Protein AF-A0A356KD72-F1 (afdb_monomer_lite)

Radius of gyration: 22.66 Å; chains: 1; bounding box: 52×56×63 Å

Structure (mmCIF, N/CA/C/O backbone):
data_AF-A0A356KD72-F1
#
_entry.id   AF-A0A356KD72-F1
#
loop_
_atom_site.group_PDB
_atom_site.id
_atom_site.type_symbol
_atom_site.label_atom_id
_atom_site.label_alt_id
_atom_site.label_comp_id
_atom_site.label_asym_id
_atom_site.label_entity_id
_atom_site.label_seq_id
_atom_site.pdbx_PDB_ins_code
_atom_site.Cartn_x
_atom_site.Cartn_y
_atom_site.Cartn_z
_atom_site.occupancy
_atom_site.B_iso_or_equiv
_atom_site.auth_seq_id
_atom_site.auth_comp_id
_atom_site.auth_asym_id
_atom_site.auth_atom_id
_atom_site.pdbx_PDB_model_num
ATOM 1 N N . MET A 1 1 ? 7.702 15.918 -20.282 1.00 48.22 1 MET A N 1
ATOM 2 C CA . MET A 1 1 ? 8.529 15.434 -19.159 1.00 48.22 1 MET A CA 1
ATOM 3 C C . MET A 1 1 ? 8.675 16.481 -18.056 1.00 48.22 1 MET A C 1
ATOM 5 O O . MET A 1 1 ? 8.283 16.181 -16.945 1.00 48.22 1 MET A O 1
ATOM 9 N N . LEU A 1 2 ? 9.134 17.708 -18.341 1.00 45.91 2 LEU A N 1
ATOM 10 C CA . LEU A 1 2 ? 9.305 18.766 -17.324 1.00 45.91 2 LEU A CA 1
ATOM 11 C C . LEU A 1 2 ? 7.989 19.362 -16.778 1.00 45.91 2 LEU A C 1
ATOM 13 O O . LEU A 1 2 ? 7.909 19.685 -15.603 1.00 45.91 2 LEU A O 1
ATOM 17 N N . ARG A 1 3 ? 6.916 19.413 -17.586 1.00 49.72 3 ARG A N 1
ATOM 18 C CA . ARG A 1 3 ? 5.561 19.806 -17.125 1.00 49.72 3 ARG A CA 1
ATOM 19 C C . ARG A 1 3 ? 4.938 18.836 -16.111 1.00 49.72 3 ARG A C 1
ATOM 21 O O . ARG A 1 3 ? 3.896 19.133 -15.546 1.00 49.72 3 ARG A O 1
ATOM 28 N N . ALA A 1 4 ? 5.540 17.662 -15.913 1.00 49.19 4 ALA A N 1
ATOM 29 C CA . ALA A 1 4 ? 5.104 16.719 -14.890 1.00 49.19 4 ALA A CA 1
ATOM 30 C C . ALA A 1 4 ? 5.428 17.190 -13.464 1.00 49.19 4 ALA A C 1
ATOM 32 O O . ALA A 1 4 ? 4.936 16.578 -12.528 1.00 49.19 4 ALA A O 1
ATOM 33 N N . PHE A 1 5 ? 6.243 18.240 -13.318 1.00 51.50 5 PHE A N 1
ATOM 34 C CA . PHE A 1 5 ? 6.885 18.642 -12.067 1.00 51.50 5 PHE A CA 1
ATOM 35 C C . PHE A 1 5 ? 6.501 20.047 -11.586 1.00 51.50 5 PHE A C 1
ATOM 37 O O . PHE A 1 5 ? 7.306 20.738 -10.973 1.00 51.50 5 PHE A O 1
ATOM 44 N N . GLY A 1 6 ? 5.284 20.490 -11.888 1.00 41.97 6 GLY A N 1
ATOM 45 C CA . GLY A 1 6 ? 4.777 21.792 -11.462 1.00 41.97 6 GLY A CA 1
ATOM 46 C C . GLY A 1 6 ? 4.132 22.553 -12.613 1.00 41.97 6 GLY A C 1
ATOM 47 O O . GLY A 1 6 ? 4.590 22.497 -13.757 1.00 41.97 6 GLY A O 1
ATOM 48 N N . ALA A 1 7 ? 3.035 23.245 -12.307 1.00 49.78 7 ALA A N 1
ATOM 49 C CA . ALA A 1 7 ? 2.374 24.164 -13.229 1.00 49.78 7 ALA A CA 1
ATOM 50 C C . ALA A 1 7 ? 3.383 25.149 -13.846 1.00 49.78 7 ALA A C 1
ATOM 52 O O . ALA A 1 7 ? 4.284 25.579 -13.138 1.00 49.78 7 ALA A O 1
ATOM 53 N N . GLU A 1 8 ? 3.217 25.472 -15.137 1.00 46.00 8 GLU A N 1
ATOM 54 C CA . GLU A 1 8 ? 3.875 26.487 -16.005 1.00 46.00 8 GLU A CA 1
ATOM 55 C C . GLU A 1 8 ? 5.382 26.841 -15.853 1.00 46.00 8 GLU A C 1
ATOM 57 O O . GLU A 1 8 ? 5.924 27.512 -16.724 1.00 46.00 8 GLU A O 1
ATOM 62 N N . ARG A 1 9 ? 6.119 26.347 -14.852 1.00 52.34 9 ARG A N 1
ATOM 63 C CA . ARG A 1 9 ? 7.513 26.694 -14.509 1.00 52.34 9 ARG A CA 1
ATOM 64 C C . ARG A 1 9 ? 8.518 25.615 -14.924 1.00 52.34 9 ARG A C 1
ATOM 66 O O . ARG A 1 9 ? 9.523 25.383 -14.251 1.00 52.34 9 ARG A O 1
ATOM 73 N N . ALA A 1 10 ? 8.237 24.917 -16.020 1.00 50.78 10 ALA A N 1
ATOM 74 C CA . ALA A 1 10 ? 9.199 23.995 -16.612 1.00 50.78 10 ALA A CA 1
ATOM 75 C C . ALA A 1 10 ? 10.368 24.797 -17.223 1.00 50.78 10 ALA A C 1
ATOM 77 O O . ALA A 1 10 ? 10.093 25.755 -17.948 1.00 50.78 10 ALA A O 1
ATOM 78 N N . PRO A 1 11 ? 11.639 24.418 -16.982 1.00 50.19 11 PRO A N 1
ATOM 79 C CA . PRO A 1 11 ? 12.781 25.109 -17.574 1.00 50.19 11 PRO A CA 1
ATOM 80 C C . PRO A 1 11 ? 12.666 25.116 -19.108 1.00 50.19 11 PRO A C 1
ATOM 82 O O . PRO A 1 11 ? 12.347 24.090 -19.720 1.00 50.19 11 PRO A O 1
ATOM 85 N N . GLY A 1 12 ? 12.856 26.290 -19.720 1.00 47.84 12 GLY A N 1
ATOM 86 C CA . GLY A 1 12 ? 12.739 26.488 -21.170 1.00 47.84 12 GLY A CA 1
ATOM 87 C C . GLY A 1 12 ? 13.944 25.944 -21.962 1.00 47.84 12 GLY A C 1
ATOM 88 O O . GLY A 1 12 ? 14.955 25.575 -21.374 1.00 47.84 12 GLY A O 1
ATOM 89 N N . PRO A 1 13 ? 13.903 25.913 -23.308 1.00 50.34 13 PRO A N 1
ATOM 90 C CA . PRO A 1 13 ? 14.987 25.354 -24.132 1.00 50.34 13 PRO A CA 1
ATOM 91 C C . PRO A 1 13 ? 16.358 26.019 -23.920 1.00 50.34 13 PRO A C 1
ATOM 93 O O . PRO A 1 13 ? 17.374 25.335 -23.929 1.00 50.34 13 PRO A O 1
ATOM 96 N N . ALA A 1 14 ? 16.390 27.331 -23.655 1.00 52.50 14 ALA A N 1
ATOM 97 C CA . ALA A 1 14 ? 17.622 28.085 -23.383 1.00 52.50 14 ALA A CA 1
ATOM 98 C C . ALA A 1 14 ? 18.324 27.677 -22.069 1.00 52.50 14 ALA A C 1
ATOM 100 O O . ALA A 1 14 ? 19.466 28.049 -21.818 1.00 52.50 14 ALA A O 1
ATOM 101 N N . GLU A 1 15 ? 17.646 26.909 -21.218 1.00 59.72 15 GLU A N 1
ATOM 102 C CA . GLU A 1 15 ? 18.148 26.455 -19.927 1.00 59.72 15 GLU A CA 1
ATOM 103 C C . GLU A 1 15 ? 18.818 25.069 -19.990 1.00 59.72 15 GLU A C 1
ATOM 105 O O . GLU A 1 15 ? 19.429 24.630 -19.012 1.00 59.72 15 GLU A O 1
ATOM 110 N N . LEU A 1 16 ? 18.741 24.369 -21.124 1.00 62.91 16 LEU A N 1
ATOM 111 C CA . LEU A 1 16 ? 19.276 23.010 -21.260 1.00 62.91 16 LEU A CA 1
ATOM 112 C C . LEU A 1 16 ? 20.816 22.967 -21.254 1.00 62.91 16 LEU A C 1
ATOM 114 O O . LEU A 1 16 ? 21.404 22.023 -20.718 1.00 62.91 16 LEU A O 1
ATOM 118 N N . ASP A 1 17 ? 21.464 24.021 -21.752 1.00 66.75 17 ASP A N 1
ATOM 119 C CA . ASP A 1 17 ? 22.927 24.102 -21.876 1.00 66.75 17 ASP A CA 1
ATOM 120 C C . ASP A 1 17 ? 23.607 24.821 -20.703 1.00 66.75 17 ASP A C 1
ATOM 122 O O . ASP A 1 17 ? 24.834 24.842 -20.608 1.00 66.75 17 ASP A O 1
ATOM 126 N N . ALA A 1 18 ? 22.839 25.394 -19.770 1.00 70.44 18 ALA A N 1
ATOM 127 C CA . ALA A 1 18 ? 23.441 26.084 -18.634 1.00 70.44 18 ALA A CA 1
ATOM 128 C C . ALA A 1 18 ? 24.104 25.094 -17.648 1.00 70.44 18 ALA A C 1
ATOM 130 O O . ALA A 1 18 ? 23.649 23.947 -17.515 1.00 70.44 18 ALA A O 1
ATOM 131 N N . PRO A 1 19 ? 25.144 25.532 -16.911 1.00 80.81 19 PRO A N 1
ATOM 132 C CA . PRO A 1 19 ? 25.777 24.718 -15.880 1.00 80.81 19 PRO A CA 1
ATOM 133 C C . PRO A 1 19 ? 24.762 24.245 -14.836 1.00 80.81 19 PRO A C 1
ATOM 135 O O . PRO A 1 19 ? 23.929 25.021 -14.364 1.00 80.81 19 PRO A O 1
ATOM 138 N N . LEU A 1 20 ? 24.838 22.967 -14.466 1.00 84.56 20 LEU A N 1
ATOM 139 C CA . LEU A 1 20 ? 24.006 22.410 -13.404 1.00 84.56 20 LEU A CA 1
ATOM 140 C C . LEU A 1 20 ? 24.595 22.755 -12.027 1.00 84.56 20 LEU A C 1
ATOM 142 O O . LEU A 1 20 ? 25.819 22.832 -11.892 1.00 84.56 20 LEU A O 1
ATOM 146 N N . PRO A 1 21 ? 23.759 22.938 -10.988 1.00 83.06 21 PRO A N 1
ATOM 147 C CA . PRO A 1 21 ? 24.223 23.206 -9.630 1.00 83.06 21 PRO A CA 1
ATOM 148 C C . PRO A 1 21 ? 24.956 21.984 -9.052 1.00 83.06 21 PRO A C 1
ATOM 150 O O . PRO A 1 21 ? 24.354 21.104 -8.440 1.00 83.06 21 PRO A O 1
ATOM 153 N N . SER A 1 22 ? 26.277 21.927 -9.231 1.00 81.81 22 SER A N 1
ATOM 154 C CA . SER A 1 22 ? 27.120 20.791 -8.822 1.00 81.81 22 SER A CA 1
ATOM 155 C C . SER A 1 22 ? 27.127 20.538 -7.309 1.00 81.81 22 SER A C 1
ATOM 157 O O . SER A 1 22 ? 27.318 19.402 -6.884 1.00 81.81 22 SER A O 1
ATOM 159 N N . ALA A 1 23 ? 26.857 21.567 -6.498 1.00 87.75 23 ALA A N 1
ATOM 160 C CA . ALA A 1 23 ? 26.749 21.469 -5.040 1.00 87.75 23 ALA A CA 1
ATOM 161 C C . ALA A 1 23 ? 25.414 20.875 -4.547 1.00 87.75 23 ALA A C 1
ATOM 163 O O . ALA A 1 23 ? 25.284 20.559 -3.362 1.00 87.75 23 ALA A O 1
ATOM 164 N N . LEU A 1 24 ? 24.425 20.707 -5.433 1.00 88.50 24 LEU A N 1
ATOM 165 C CA . LEU A 1 24 ? 23.069 20.304 -5.062 1.00 88.50 24 LEU A CA 1
ATOM 166 C C . LEU A 1 24 ? 22.997 18.970 -4.295 1.00 88.50 24 LEU A C 1
ATOM 168 O O . LEU A 1 24 ? 22.275 18.920 -3.302 1.00 88.50 24 LEU A O 1
ATOM 172 N N . PRO A 1 25 ? 23.739 17.901 -4.653 1.00 86.00 25 PRO A N 1
ATOM 173 C CA . PRO A 1 25 ? 23.680 16.651 -3.895 1.00 86.00 25 PRO A CA 1
ATOM 174 C C . PRO A 1 25 ? 24.077 16.802 -2.421 1.00 86.00 25 PRO A C 1
ATOM 176 O O . PRO A 1 25 ? 23.481 16.152 -1.566 1.00 86.00 25 PRO A O 1
ATOM 179 N N . SER A 1 26 ? 25.061 17.654 -2.120 1.00 86.25 26 SER A N 1
ATOM 180 C CA . SER A 1 26 ? 25.485 17.931 -0.741 1.00 86.25 26 SER A CA 1
ATOM 181 C C . SER A 1 26 ? 24.475 18.815 -0.008 1.00 86.25 26 SER A C 1
ATOM 183 O O . SER A 1 26 ? 24.226 18.610 1.177 1.00 86.25 26 SER A O 1
ATOM 185 N N . GLN A 1 27 ? 23.855 19.765 -0.716 1.00 91.94 27 GLN A N 1
ATOM 186 C CA . GLN A 1 27 ? 22.776 20.593 -0.168 1.00 91.94 27 GLN A CA 1
ATOM 187 C C . GLN A 1 27 ? 21.548 19.752 0.191 1.00 91.94 27 GLN A C 1
ATOM 189 O O . GLN A 1 27 ? 20.995 19.942 1.264 1.00 91.94 27 GLN A O 1
ATOM 194 N N . ILE A 1 28 ? 21.166 18.785 -0.654 1.00 90.75 28 ILE A N 1
ATOM 195 C CA . ILE A 1 28 ? 20.062 17.854 -0.372 1.00 90.75 28 ILE A CA 1
ATOM 196 C C . ILE A 1 28 ? 20.299 17.150 0.961 1.00 90.75 28 ILE A C 1
ATOM 198 O O . ILE A 1 28 ? 19.429 17.169 1.819 1.00 90.75 28 ILE A O 1
ATOM 202 N N . GLU A 1 29 ? 21.473 16.555 1.158 1.00 91.62 29 GLU A N 1
ATOM 203 C CA . GLU A 1 29 ? 21.773 15.821 2.390 1.00 91.62 29 GLU A CA 1
ATOM 204 C C . GLU A 1 29 ? 21.648 16.713 3.635 1.00 91.62 29 GLU A C 1
ATOM 206 O O . GLU A 1 29 ? 20.956 16.351 4.585 1.00 91.62 29 GLU A O 1
ATOM 211 N N . ALA A 1 30 ? 22.233 17.914 3.588 1.00 90.62 30 ALA A N 1
ATOM 212 C CA . ALA A 1 30 ? 22.183 18.876 4.686 1.00 90.62 30 ALA A CA 1
ATOM 213 C C . ALA A 1 30 ? 20.762 19.397 4.966 1.00 90.62 30 ALA A C 1
ATOM 215 O O . ALA A 1 30 ? 20.356 19.471 6.123 1.00 90.62 30 ALA A O 1
ATOM 216 N N . THR A 1 31 ? 19.995 19.733 3.925 1.00 90.69 31 THR A N 1
ATOM 217 C CA . THR A 1 31 ? 18.611 20.209 4.062 1.00 90.69 31 THR A CA 1
ATOM 218 C C . THR A 1 31 ? 17.705 19.112 4.614 1.00 90.69 31 THR A C 1
ATOM 220 O O . THR A 1 31 ? 16.919 19.368 5.521 1.00 90.69 31 THR A O 1
ATOM 223 N N . LEU A 1 32 ? 17.820 17.882 4.104 1.00 89.31 32 LEU A N 1
ATOM 224 C CA . LEU A 1 32 ? 16.959 16.780 4.534 1.00 89.31 32 LEU A CA 1
ATOM 225 C C . LEU A 1 32 ? 17.275 16.309 5.957 1.00 89.31 32 LEU A C 1
ATOM 227 O O . LEU A 1 32 ? 16.358 15.889 6.656 1.00 89.31 32 LEU A O 1
ATOM 231 N N . ALA A 1 33 ? 18.522 16.430 6.420 1.00 87.62 33 ALA A N 1
ATOM 232 C CA . ALA A 1 33 ? 18.897 16.096 7.797 1.00 87.62 33 ALA A CA 1
ATOM 233 C C . ALA A 1 33 ? 18.208 16.983 8.857 1.00 87.62 33 ALA A C 1
ATOM 235 O O . ALA A 1 33 ? 18.205 16.632 10.034 1.00 87.62 33 ALA A O 1
ATOM 236 N N . ALA A 1 34 ? 17.618 18.117 8.457 1.00 86.19 34 ALA A N 1
ATOM 237 C CA . ALA A 1 34 ? 16.793 18.951 9.331 1.00 86.19 34 ALA A CA 1
ATOM 238 C C . ALA A 1 34 ? 15.316 18.507 9.394 1.00 86.19 34 ALA A C 1
ATOM 240 O O . ALA A 1 34 ? 14.582 18.976 10.260 1.00 86.19 34 ALA A O 1
ATOM 241 N N . GLU A 1 35 ? 14.865 17.634 8.486 1.00 82.50 35 GLU A N 1
ATOM 242 C CA . GLU A 1 35 ? 13.456 17.221 8.362 1.00 82.50 35 GLU A CA 1
ATOM 243 C C . GLU A 1 35 ? 13.206 15.748 8.675 1.00 82.50 35 GLU A C 1
ATOM 245 O O . GLU A 1 35 ? 12.113 15.377 9.100 1.00 82.50 35 GLU A O 1
ATOM 250 N N . VAL A 1 36 ? 14.189 14.897 8.394 1.00 81.06 36 VAL A N 1
ATOM 251 C CA . VAL A 1 36 ? 14.113 13.450 8.577 1.00 81.06 36 VAL A CA 1
ATOM 252 C C . VAL A 1 36 ? 15.354 12.953 9.304 1.00 81.06 36 VAL A C 1
ATOM 254 O O . VAL A 1 36 ? 16.347 13.665 9.438 1.00 81.06 36 VAL A O 1
ATOM 257 N N . ASP A 1 37 ? 15.300 11.704 9.757 1.00 82.75 37 ASP A N 1
ATOM 258 C CA . ASP A 1 37 ? 16.444 11.046 10.379 1.00 82.75 37 ASP A CA 1
ATOM 259 C C . ASP A 1 37 ? 17.702 11.099 9.468 1.00 82.75 37 ASP A C 1
ATOM 261 O O . ASP A 1 37 ? 17.571 10.921 8.247 1.00 82.75 37 ASP A O 1
ATOM 265 N N . PRO A 1 38 ? 18.913 11.323 10.021 1.00 84.25 38 PRO A N 1
ATOM 266 C CA . PRO A 1 38 ? 20.142 11.458 9.238 1.00 84.25 38 PRO A CA 1
ATOM 267 C C . PRO A 1 38 ? 20.415 10.306 8.262 1.00 84.25 38 PRO A C 1
ATOM 269 O O . PRO A 1 38 ? 20.861 10.554 7.138 1.00 84.25 38 PRO A O 1
ATOM 272 N N . ASP A 1 39 ? 20.089 9.061 8.625 1.00 84.81 39 ASP A N 1
ATOM 273 C CA . ASP A 1 39 ? 20.292 7.912 7.738 1.00 84.81 39 ASP A CA 1
ATOM 274 C C . ASP A 1 39 ? 19.349 7.969 6.527 1.00 84.81 39 ASP A C 1
ATOM 276 O O . ASP A 1 39 ? 19.720 7.596 5.405 1.00 84.81 39 ASP A O 1
ATOM 280 N N . GLN A 1 40 ? 18.128 8.481 6.721 1.00 81.31 40 GLN A N 1
ATOM 281 C CA . GLN A 1 40 ? 17.178 8.710 5.631 1.00 81.31 40 GLN A CA 1
ATOM 282 C C . GLN A 1 40 ? 17.631 9.854 4.719 1.00 81.31 40 GLN A C 1
ATOM 284 O O . GLN A 1 40 ? 17.561 9.717 3.493 1.00 81.31 40 GLN A O 1
ATOM 289 N N . ALA A 1 41 ? 18.139 10.950 5.285 1.00 85.75 41 ALA A N 1
ATOM 290 C CA . ALA A 1 41 ? 18.693 12.060 4.511 1.00 85.75 41 ALA A CA 1
ATOM 291 C C . ALA A 1 41 ? 19.862 11.593 3.621 1.00 85.75 41 ALA A C 1
ATOM 293 O O . ALA A 1 41 ? 19.848 11.809 2.402 1.00 85.75 41 ALA A O 1
ATOM 294 N N . ALA A 1 42 ? 20.812 10.850 4.198 1.00 87.94 42 ALA A N 1
ATOM 295 C CA . ALA A 1 42 ? 21.943 10.269 3.476 1.00 87.94 42 ALA A CA 1
ATOM 296 C C . ALA A 1 42 ? 21.501 9.255 2.402 1.00 87.94 42 ALA A C 1
ATOM 298 O O . ALA A 1 42 ? 22.062 9.208 1.300 1.00 87.94 42 ALA A O 1
ATOM 299 N N . LEU A 1 43 ? 20.467 8.450 2.678 1.00 86.88 43 LEU A N 1
ATOM 300 C CA . LEU A 1 43 ? 19.858 7.547 1.698 1.00 86.88 43 LEU A CA 1
ATOM 301 C C . LEU A 1 43 ? 19.304 8.310 0.486 1.00 86.88 43 LEU A C 1
ATOM 303 O O . LEU A 1 43 ? 19.580 7.913 -0.650 1.00 86.88 43 LEU A O 1
ATOM 307 N N . PHE A 1 44 ? 18.537 9.382 0.696 1.00 87.19 44 PHE A N 1
ATOM 308 C CA . PHE A 1 44 ? 17.959 10.163 -0.402 1.00 87.19 44 PHE A CA 1
ATOM 309 C C . PHE A 1 44 ? 19.032 10.868 -1.234 1.00 87.19 44 PHE A C 1
ATOM 311 O O . PHE A 1 44 ? 18.996 10.786 -2.465 1.00 87.19 44 PHE A O 1
ATOM 318 N N . ALA A 1 45 ? 20.038 11.460 -0.588 1.00 88.31 45 ALA A N 1
ATOM 319 C CA . ALA A 1 45 ? 21.168 12.073 -1.279 1.00 88.31 45 ALA A CA 1
ATOM 320 C C . ALA A 1 45 ? 21.965 11.047 -2.109 1.00 88.31 45 ALA A C 1
ATOM 322 O O . ALA A 1 45 ? 22.312 11.301 -3.266 1.00 88.31 45 ALA A O 1
ATOM 323 N N . ARG A 1 46 ? 22.191 9.837 -1.574 1.00 90.69 46 ARG A N 1
ATOM 324 C CA . ARG A 1 46 ? 22.827 8.736 -2.317 1.00 90.69 46 ARG A CA 1
ATOM 325 C C . ARG A 1 46 ? 22.011 8.317 -3.539 1.00 90.69 46 ARG A C 1
ATOM 327 O O . ARG A 1 46 ? 22.593 8.105 -4.601 1.00 90.69 46 ARG A O 1
ATOM 334 N N . ARG A 1 47 ? 20.684 8.210 -3.417 1.00 89.38 47 ARG A N 1
ATOM 335 C CA . ARG A 1 47 ? 19.814 7.883 -4.559 1.00 89.38 47 ARG A CA 1
ATOM 336 C C . ARG A 1 47 ? 19.868 8.964 -5.633 1.00 89.38 47 ARG A C 1
ATOM 338 O O . ARG A 1 47 ? 20.006 8.622 -6.801 1.00 89.38 47 ARG A O 1
ATOM 345 N N . PHE A 1 48 ? 19.852 10.240 -5.248 1.00 93.25 48 PHE A N 1
ATOM 346 C CA . PHE A 1 48 ? 20.020 11.349 -6.189 1.00 93.25 48 PHE A CA 1
ATOM 347 C C . PHE A 1 48 ? 21.324 11.210 -6.989 1.00 93.25 48 PHE A C 1
ATOM 349 O O . PHE A 1 48 ? 21.300 11.219 -8.220 1.00 93.25 48 PHE A O 1
ATOM 356 N N . ARG A 1 49 ? 22.455 10.994 -6.298 1.00 92.50 49 ARG A N 1
ATOM 357 C CA . ARG A 1 49 ? 23.768 10.772 -6.934 1.00 92.50 49 ARG A CA 1
ATOM 358 C C . ARG A 1 49 ? 23.764 9.555 -7.864 1.00 92.50 49 ARG A C 1
ATOM 360 O O . ARG A 1 49 ? 24.313 9.623 -8.957 1.00 92.50 49 ARG A O 1
ATOM 367 N N . SER A 1 50 ? 23.113 8.466 -7.458 1.00 91.38 50 SER A N 1
ATOM 368 C CA . SER A 1 50 ? 22.990 7.255 -8.276 1.00 91.38 50 SER A CA 1
ATOM 369 C C . SER A 1 50 ? 22.217 7.499 -9.573 1.00 91.38 50 SER A C 1
ATOM 371 O O . SER A 1 50 ? 22.599 6.958 -10.606 1.00 91.38 50 SER A O 1
ATOM 373 N N . VAL A 1 51 ? 21.146 8.298 -9.541 1.00 91.94 51 VAL A N 1
ATOM 374 C CA . VAL A 1 51 ? 20.388 8.641 -10.754 1.00 91.94 51 VAL A CA 1
ATOM 375 C C . VAL A 1 51 ? 21.197 9.572 -11.649 1.00 91.94 51 VAL A C 1
ATOM 377 O O . VAL A 1 51 ? 21.250 9.345 -12.850 1.00 91.94 51 VAL A O 1
ATOM 380 N N . ALA A 1 52 ? 21.894 10.562 -11.088 1.00 91.81 52 ALA A N 1
ATOM 381 C CA . ALA A 1 52 ? 22.792 11.412 -11.872 1.00 91.81 52 ALA A CA 1
ATOM 382 C C . ALA A 1 52 ? 23.881 10.587 -12.591 1.00 91.81 52 ALA A C 1
ATOM 384 O O . ALA A 1 52 ? 24.112 10.775 -13.783 1.00 91.81 52 ALA A O 1
ATOM 385 N N . ALA A 1 53 ? 24.487 9.616 -11.900 1.00 91.12 53 ALA A N 1
ATOM 386 C CA . ALA A 1 53 ? 25.470 8.708 -12.493 1.00 91.12 53 ALA A CA 1
ATOM 387 C C . ALA A 1 53 ? 24.869 7.814 -13.594 1.00 91.12 53 ALA A C 1
ATOM 389 O O . ALA A 1 53 ? 25.508 7.614 -14.625 1.00 91.12 53 ALA A O 1
ATOM 390 N N . LEU A 1 54 ? 23.639 7.316 -13.406 1.00 89.75 54 LEU A N 1
ATOM 391 C CA . LEU A 1 54 ? 22.911 6.567 -14.438 1.00 89.75 54 LEU A CA 1
ATOM 392 C C . LEU A 1 54 ? 22.744 7.409 -15.710 1.00 89.75 54 LEU A C 1
ATOM 394 O O . LEU A 1 54 ? 23.057 6.940 -16.800 1.00 89.75 54 LEU A O 1
ATOM 398 N N . LEU A 1 55 ? 22.291 8.657 -15.567 1.00 90.75 55 LEU A N 1
ATOM 399 C CA . LEU A 1 55 ? 22.068 9.563 -16.695 1.00 90.75 55 LEU A CA 1
ATOM 400 C C . LEU A 1 55 ? 23.366 9.914 -17.430 1.00 90.75 55 LEU A C 1
ATOM 402 O O . LEU A 1 55 ? 23.363 9.991 -18.655 1.00 90.75 55 LEU A O 1
ATOM 406 N N . ALA A 1 56 ? 24.480 10.072 -16.711 1.00 87.50 56 ALA A N 1
ATOM 407 C CA . ALA A 1 56 ? 25.785 10.327 -17.319 1.00 87.50 56 ALA A CA 1
ATOM 408 C C . ALA A 1 56 ? 26.258 9.178 -18.234 1.00 87.50 56 ALA A C 1
ATOM 410 O O . ALA A 1 56 ? 27.021 9.413 -19.169 1.00 87.50 56 ALA A O 1
ATOM 411 N N . GLY A 1 57 ? 25.798 7.947 -17.984 1.00 86.25 57 GLY A N 1
ATOM 412 C CA . GLY A 1 57 ? 26.079 6.778 -18.820 1.00 86.25 57 GLY A CA 1
ATOM 413 C C . GLY A 1 57 ? 25.134 6.594 -20.015 1.00 86.25 57 GLY A C 1
ATOM 414 O O . GLY A 1 57 ? 25.333 5.668 -20.800 1.00 86.25 57 GLY A O 1
ATOM 415 N N . MET A 1 58 ? 24.100 7.429 -20.162 1.00 87.94 58 MET A N 1
ATOM 416 C CA . MET A 1 58 ? 23.093 7.307 -21.221 1.00 87.94 58 MET A CA 1
ATOM 417 C C . MET A 1 58 ? 23.429 8.153 -22.460 1.00 87.94 58 MET A C 1
ATOM 419 O O . MET A 1 58 ? 24.108 9.177 -22.387 1.00 87.94 58 MET A O 1
ATOM 423 N N . SER A 1 59 ? 22.904 7.744 -23.619 1.00 84.38 59 SER A N 1
ATOM 424 C CA . SER A 1 59 ? 23.031 8.493 -24.872 1.00 84.38 59 SER A CA 1
ATOM 425 C C . SER A 1 59 ? 22.230 9.801 -24.858 1.00 84.38 59 SER A C 1
ATOM 427 O O . SER A 1 59 ? 21.150 9.891 -24.273 1.00 84.38 59 SER A O 1
ATOM 429 N N . GLN A 1 60 ? 22.750 10.808 -25.558 1.00 81.38 60 GLN A N 1
ATOM 430 C CA . GLN A 1 60 ? 22.107 12.111 -25.750 1.00 81.38 60 GLN A CA 1
ATOM 431 C C . GLN A 1 60 ? 21.106 12.088 -26.920 1.00 81.38 60 GLN A C 1
ATOM 433 O O . GLN A 1 60 ? 21.320 11.298 -27.844 1.00 81.38 60 GLN A O 1
ATOM 438 N N . PRO A 1 61 ? 20.074 12.966 -26.945 1.00 83.00 61 PRO A N 1
ATOM 439 C CA . PRO A 1 61 ? 19.829 14.126 -26.061 1.00 83.00 61 PRO A CA 1
ATOM 440 C C . PRO A 1 61 ? 18.934 13.886 -24.828 1.00 83.00 61 PRO A C 1
ATOM 442 O O . PRO A 1 61 ? 18.830 14.761 -23.964 1.00 83.00 61 PRO A O 1
ATOM 445 N N . GLU A 1 62 ? 18.257 12.743 -24.714 1.00 83.69 62 GLU A N 1
ATOM 446 C CA . GLU A 1 62 ? 17.274 12.494 -23.649 1.00 83.69 62 GLU A CA 1
ATOM 447 C C . GLU A 1 62 ? 17.908 12.467 -22.254 1.00 83.69 62 GLU A C 1
ATOM 449 O O . GLU A 1 62 ? 17.308 12.954 -21.291 1.00 83.69 62 GLU A O 1
ATOM 454 N N . ALA A 1 63 ? 19.133 11.945 -22.150 1.00 86.06 63 ALA A N 1
ATOM 455 C CA . ALA A 1 63 ? 19.901 11.927 -20.911 1.00 86.06 63 ALA A CA 1
ATOM 456 C C . ALA A 1 63 ? 20.099 13.340 -20.342 1.00 86.06 63 ALA A C 1
ATOM 458 O O . ALA A 1 63 ? 19.827 13.575 -19.163 1.00 86.06 63 ALA A O 1
ATOM 459 N N . ARG A 1 64 ? 20.483 14.310 -21.185 1.00 85.62 64 ARG A N 1
ATOM 460 C CA . ARG A 1 64 ? 20.653 15.707 -20.769 1.00 85.62 64 ARG A CA 1
ATOM 461 C C . ARG A 1 64 ? 19.345 16.334 -20.308 1.00 85.62 64 ARG A C 1
ATOM 463 O O . ARG A 1 64 ? 19.337 17.051 -19.311 1.00 85.62 64 ARG A O 1
ATOM 470 N N . LEU A 1 65 ? 18.231 16.053 -20.987 1.00 85.12 65 LEU A N 1
ATOM 471 C CA . LEU A 1 65 ? 16.916 16.559 -20.573 1.00 85.12 65 LEU A CA 1
ATOM 472 C C . LEU A 1 65 ? 16.537 16.070 -19.169 1.00 85.12 65 LEU A C 1
ATOM 474 O O . LEU A 1 65 ? 16.049 16.852 -18.350 1.00 85.12 65 LEU A O 1
ATOM 478 N N . LEU A 1 66 ? 16.776 14.788 -18.887 1.00 88.94 66 LEU A N 1
ATOM 479 C CA . LEU A 1 66 ? 16.532 14.183 -17.578 1.00 88.94 66 LEU A CA 1
ATOM 480 C C . LEU A 1 66 ? 17.467 14.730 -16.500 1.00 88.94 66 LEU A C 1
ATOM 482 O O . LEU A 1 66 ? 17.034 14.967 -15.374 1.00 88.94 66 LEU A O 1
ATOM 486 N N . GLU A 1 67 ? 18.727 14.970 -16.846 1.00 89.94 67 GLU A N 1
ATOM 487 C CA . GLU A 1 67 ? 19.726 15.516 -15.931 1.00 89.94 67 GLU A CA 1
ATOM 488 C C . GLU A 1 67 ? 19.373 16.955 -15.535 1.00 89.94 67 GLU A C 1
ATOM 490 O O . GLU A 1 67 ? 19.326 17.296 -14.351 1.00 89.94 67 GLU A O 1
ATOM 495 N N . VAL A 1 68 ? 19.012 17.784 -16.518 1.00 87.19 68 VAL A N 1
ATOM 496 C CA . VAL A 1 68 ? 18.518 19.145 -16.288 1.00 87.19 68 VAL A CA 1
ATOM 497 C C . VAL A 1 68 ? 17.255 19.121 -15.426 1.00 87.19 68 VAL A C 1
ATOM 499 O O . VAL A 1 68 ? 17.148 19.915 -14.490 1.00 87.19 68 VAL A O 1
ATOM 502 N N . ALA A 1 69 ? 16.326 18.194 -15.689 1.00 85.88 69 ALA A N 1
ATOM 503 C CA . ALA A 1 69 ? 15.126 18.019 -14.874 1.00 85.88 69 ALA A CA 1
ATOM 504 C C . ALA A 1 69 ? 15.472 17.700 -13.412 1.00 85.88 69 ALA A C 1
ATOM 506 O O . ALA A 1 69 ? 14.971 18.368 -12.509 1.00 85.88 69 ALA A O 1
ATOM 507 N N . LEU A 1 70 ? 16.351 16.721 -13.188 1.00 90.56 70 LEU A N 1
ATOM 508 C CA . LEU A 1 70 ? 16.766 16.265 -11.863 1.00 90.56 70 LEU A CA 1
ATOM 509 C C . LEU A 1 70 ? 17.401 17.394 -11.047 1.00 90.56 70 LEU A C 1
ATOM 511 O O . LEU A 1 70 ? 16.996 17.655 -9.916 1.00 90.56 70 LEU A O 1
ATOM 515 N N . TYR A 1 71 ? 18.376 18.091 -11.626 1.00 91.44 71 TYR A N 1
ATOM 516 C CA . TYR A 1 71 ? 19.115 19.123 -10.907 1.00 91.44 71 TYR A CA 1
ATOM 517 C C . TYR A 1 71 ? 18.299 20.400 -10.714 1.00 91.44 71 TYR A C 1
ATOM 519 O O . TYR A 1 71 ? 18.233 20.928 -9.605 1.00 91.44 71 TYR A O 1
ATOM 527 N N . ARG A 1 72 ? 17.635 20.910 -11.756 1.00 87.06 72 ARG A N 1
ATOM 528 C CA . ARG A 1 72 ? 16.884 22.167 -11.624 1.00 87.06 72 ARG A CA 1
ATOM 529 C C . ARG A 1 72 ? 15.662 22.001 -10.739 1.00 87.06 72 ARG A C 1
ATOM 531 O O . ARG A 1 72 ? 15.421 22.857 -9.891 1.00 87.06 72 ARG A O 1
ATOM 538 N N . ARG A 1 73 ? 14.917 20.899 -10.881 1.00 85.88 73 ARG A N 1
ATOM 539 C CA . ARG A 1 73 ? 13.768 20.657 -10.005 1.00 85.88 73 ARG A CA 1
ATOM 540 C C . ARG A 1 73 ? 14.212 20.376 -8.574 1.00 85.88 73 ARG A C 1
ATOM 542 O O . ARG A 1 73 ? 13.571 20.872 -7.658 1.00 85.88 73 ARG A O 1
ATOM 549 N N . GLY A 1 74 ? 15.323 19.665 -8.375 1.00 89.31 74 GLY A N 1
ATOM 550 C CA . GLY A 1 74 ? 15.896 19.466 -7.044 1.00 89.31 74 GLY A CA 1
ATOM 551 C C . GLY A 1 74 ? 16.229 20.797 -6.366 1.00 89.31 74 GLY A C 1
ATOM 552 O O . GLY A 1 74 ? 15.801 21.029 -5.241 1.00 89.31 74 GLY A O 1
ATOM 553 N N . ALA A 1 75 ? 16.894 21.712 -7.076 1.00 89.31 75 ALA A N 1
ATOM 554 C CA . ALA A 1 75 ? 17.196 23.047 -6.559 1.00 89.31 75 ALA A CA 1
ATOM 555 C C . ALA A 1 75 ? 15.933 23.873 -6.255 1.00 89.31 75 ALA A C 1
ATOM 557 O O . ALA A 1 75 ? 15.875 24.542 -5.229 1.00 89.31 75 ALA A O 1
ATOM 558 N N . GLN A 1 76 ? 14.910 23.805 -7.115 1.00 86.31 76 GLN A N 1
ATOM 559 C CA . GLN A 1 76 ? 13.625 24.467 -6.869 1.00 86.31 76 GLN A CA 1
ATOM 560 C C . GLN A 1 76 ? 12.920 23.917 -5.630 1.00 86.31 76 GLN A C 1
ATOM 562 O O . GLN A 1 76 ? 12.417 24.703 -4.838 1.00 86.31 76 GLN A O 1
ATOM 567 N N . ILE A 1 77 ? 12.901 22.590 -5.451 1.00 87.44 77 ILE A N 1
ATOM 568 C CA . ILE A 1 77 ? 12.315 21.963 -4.263 1.00 87.44 77 ILE A CA 1
ATOM 569 C C . ILE A 1 77 ? 12.994 22.524 -3.016 1.00 87.44 77 ILE A C 1
ATOM 571 O O . ILE A 1 77 ? 12.291 23.018 -2.149 1.00 87.44 77 ILE A O 1
ATOM 575 N N . LEU A 1 78 ? 14.332 22.526 -2.966 1.00 89.88 78 LEU A N 1
ATOM 576 C CA . LEU A 1 78 ? 15.119 23.030 -1.829 1.00 89.88 78 LEU A CA 1
ATOM 577 C C . LEU A 1 78 ? 14.944 24.533 -1.546 1.00 89.88 78 LEU A C 1
ATOM 579 O O . LEU A 1 78 ? 15.303 24.991 -0.464 1.00 89.88 78 LEU A O 1
ATOM 583 N N . ALA A 1 79 ? 14.463 25.307 -2.520 1.00 88.25 79 ALA A N 1
ATOM 584 C CA . ALA A 1 79 ? 14.205 26.738 -2.373 1.00 88.25 79 ALA A CA 1
ATOM 585 C C . ALA A 1 79 ? 12.770 27.049 -1.908 1.00 88.25 79 ALA A C 1
ATOM 587 O O . ALA A 1 79 ? 12.470 28.192 -1.560 1.00 88.25 79 ALA A O 1
ATOM 588 N N . GLU A 1 80 ? 11.872 26.064 -1.939 1.00 87.19 80 GLU A N 1
ATOM 589 C CA . GLU A 1 80 ? 10.495 26.192 -1.469 1.00 87.19 80 GLU A CA 1
ATOM 590 C C . GLU A 1 80 ? 10.383 25.809 0.020 1.00 87.19 80 GLU A C 1
ATOM 592 O O . GLU A 1 80 ? 11.318 25.263 0.593 1.00 87.19 80 GLU A O 1
ATOM 597 N N . PRO A 1 81 ? 9.269 26.114 0.706 1.00 86.88 81 PRO A N 1
ATOM 598 C CA . PRO A 1 81 ? 9.085 25.678 2.086 1.00 86.88 81 PRO A CA 1
ATOM 599 C C . PRO A 1 81 ? 9.060 24.148 2.230 1.00 86.88 81 PRO A C 1
ATOM 601 O O . PRO A 1 81 ? 8.575 23.431 1.350 1.00 86.88 81 PRO A O 1
ATOM 604 N N . ALA A 1 82 ? 9.502 23.675 3.398 1.00 82.44 82 ALA A N 1
ATOM 605 C CA . ALA A 1 82 ? 9.369 22.289 3.839 1.00 82.44 82 ALA A CA 1
ATOM 606 C C . ALA A 1 82 ? 7.913 21.773 3.717 1.00 82.44 82 ALA A C 1
ATOM 608 O O . ALA A 1 82 ? 6.969 22.559 3.870 1.00 82.44 82 ALA A O 1
ATOM 609 N N . PRO A 1 83 ? 7.697 20.456 3.525 1.00 83.31 83 PRO A N 1
ATOM 610 C CA . PRO A 1 83 ? 8.698 19.382 3.544 1.00 83.31 83 PRO A CA 1
ATOM 611 C C . PRO A 1 83 ? 9.380 19.132 2.185 1.00 83.31 83 PRO A C 1
ATOM 613 O O . PRO A 1 83 ? 8.730 19.053 1.141 1.00 83.31 83 PRO A O 1
ATOM 616 N N . HIS A 1 84 ? 10.693 18.910 2.208 1.00 86.75 84 HIS A N 1
ATOM 617 C CA . HIS A 1 84 ? 11.532 18.607 1.047 1.00 86.75 84 HIS A CA 1
ATOM 618 C C . HIS A 1 84 ? 11.692 17.105 0.790 1.00 86.75 84 HIS A C 1
ATOM 620 O O . HIS A 1 84 ? 11.706 16.677 -0.367 1.00 86.75 84 HIS A O 1
ATOM 626 N N . ALA A 1 85 ? 11.820 16.292 1.845 1.00 85.69 85 ALA A N 1
ATOM 627 C CA . ALA A 1 85 ? 12.258 14.894 1.727 1.00 85.69 85 ALA A CA 1
ATOM 628 C C . ALA A 1 85 ? 11.391 14.054 0.771 1.00 85.69 85 ALA A C 1
ATOM 630 O O . ALA A 1 85 ? 11.911 13.371 -0.116 1.00 85.69 85 ALA A O 1
ATOM 631 N N . LEU A 1 86 ? 10.063 14.144 0.903 1.00 82.50 86 LEU A N 1
ATOM 632 C CA . LEU A 1 86 ? 9.117 13.412 0.051 1.00 82.50 86 LEU A CA 1
ATOM 633 C C . LEU A 1 86 ? 9.165 13.881 -1.408 1.00 82.50 86 LEU A C 1
ATOM 635 O O . LEU A 1 86 ? 9.094 13.057 -2.319 1.00 82.50 86 LEU A O 1
ATOM 639 N N . ARG A 1 87 ? 9.355 15.184 -1.632 1.00 85.19 87 ARG A N 1
ATOM 640 C CA . ARG A 1 87 ? 9.413 15.793 -2.966 1.00 85.19 87 ARG A CA 1
ATOM 641 C C . ARG A 1 87 ? 10.702 15.412 -3.692 1.00 85.19 87 ARG A C 1
ATOM 643 O O . ARG A 1 87 ? 10.663 15.055 -4.867 1.00 85.19 87 ARG A O 1
ATOM 650 N N . ILE A 1 88 ? 11.836 15.403 -2.984 1.00 88.06 88 ILE A N 1
ATOM 651 C CA . ILE A 1 88 ? 13.116 14.916 -3.520 1.00 88.06 88 ILE A CA 1
ATOM 652 C C . ILE A 1 88 ? 13.045 13.424 -3.832 1.00 88.06 88 ILE A C 1
ATOM 654 O O . ILE A 1 88 ? 13.470 13.009 -4.909 1.00 88.06 88 ILE A O 1
ATOM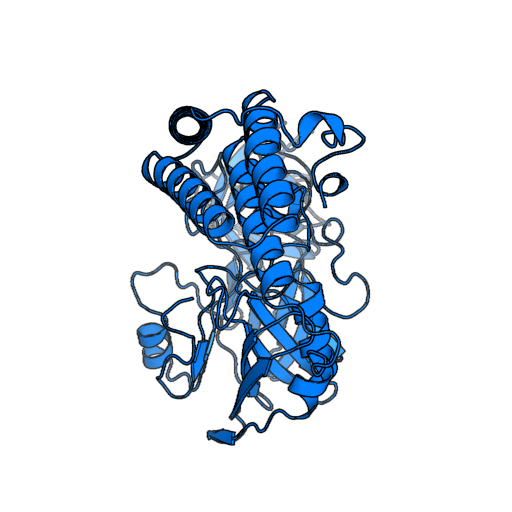 658 N N . ARG A 1 89 ? 12.467 12.618 -2.936 1.00 86.62 89 ARG A N 1
ATOM 659 C CA . ARG A 1 89 ? 12.243 11.191 -3.193 1.00 86.62 89 ARG A CA 1
ATOM 660 C C . ARG A 1 89 ? 11.414 10.975 -4.463 1.00 86.62 89 ARG A C 1
ATOM 662 O O . ARG A 1 89 ? 11.843 10.213 -5.323 1.00 86.62 89 ARG A O 1
ATOM 669 N N . ALA A 1 90 ? 10.277 11.659 -4.591 1.00 85.19 90 ALA A N 1
ATOM 670 C CA . ALA A 1 90 ? 9.399 11.569 -5.757 1.00 85.19 90 ALA A CA 1
ATOM 671 C C . ALA A 1 90 ? 10.105 11.992 -7.056 1.00 85.19 90 ALA A C 1
ATOM 673 O O . ALA A 1 90 ? 10.007 11.302 -8.070 1.00 85.19 90 ALA A O 1
ATOM 674 N N . LEU A 1 91 ? 10.876 13.084 -7.022 1.00 87.94 91 LEU A N 1
ATOM 675 C CA . LEU A 1 91 ? 11.675 13.542 -8.158 1.00 87.94 91 LEU A CA 1
ATOM 676 C C . LEU A 1 91 ? 12.693 12.489 -8.608 1.00 87.94 91 LEU A C 1
ATOM 678 O O . LEU A 1 91 ? 12.784 12.185 -9.797 1.00 87.94 91 LEU A O 1
ATOM 682 N N . VAL A 1 92 ? 13.458 11.938 -7.665 1.00 91.06 92 VAL A N 1
ATOM 683 C CA . VAL A 1 92 ? 14.486 10.929 -7.948 1.00 91.06 92 VAL A CA 1
ATOM 684 C C . VAL A 1 92 ? 13.854 9.661 -8.523 1.00 91.06 92 VAL A C 1
ATOM 686 O O . VAL A 1 92 ? 14.317 9.174 -9.556 1.00 91.06 92 VAL A O 1
ATOM 689 N N . ASP A 1 93 ? 12.775 9.166 -7.906 1.00 89.25 93 ASP A N 1
ATOM 690 C CA . ASP A 1 93 ? 12.046 7.983 -8.376 1.00 89.25 93 ASP A CA 1
ATOM 691 C C . ASP A 1 93 ? 11.467 8.218 -9.788 1.00 89.25 93 ASP A C 1
ATOM 693 O O . ASP A 1 93 ? 11.557 7.336 -10.649 1.00 89.25 93 ASP A O 1
ATOM 697 N N . TYR A 1 94 ? 10.960 9.419 -10.085 1.00 89.19 94 TYR A N 1
ATOM 698 C CA . TYR A 1 94 ? 10.477 9.760 -11.425 1.00 89.19 94 TYR A CA 1
ATOM 699 C C . TYR A 1 94 ? 11.587 9.803 -12.457 1.00 89.19 94 TYR A C 1
ATOM 701 O O . TYR A 1 94 ? 11.446 9.200 -13.518 1.00 89.19 94 TYR A O 1
ATOM 709 N N . VAL A 1 95 ? 12.675 10.531 -12.197 1.00 91.00 95 VAL A N 1
ATOM 710 C CA . VAL A 1 95 ? 13.752 10.681 -13.185 1.00 91.00 95 VAL A CA 1
ATOM 711 C C . VAL A 1 95 ? 14.359 9.317 -13.487 1.00 91.00 95 VAL A C 1
ATOM 713 O O . VAL A 1 95 ? 14.566 8.992 -14.654 1.00 91.00 95 VAL A O 1
ATOM 716 N N . TRP A 1 96 ? 14.547 8.486 -12.461 1.00 92.00 96 TRP A N 1
ATOM 717 C CA . TRP A 1 96 ? 14.964 7.102 -12.637 1.00 92.00 96 TRP A CA 1
ATOM 718 C C . TRP A 1 96 ? 13.969 6.300 -13.491 1.00 92.00 96 TRP A C 1
ATOM 720 O O . TRP A 1 96 ? 14.367 5.618 -14.433 1.00 92.00 96 TRP A O 1
ATOM 730 N N . SER A 1 97 ? 12.667 6.439 -13.226 1.00 91.12 97 SER A N 1
ATOM 731 C CA . SER A 1 97 ? 11.613 5.777 -14.006 1.00 91.12 97 SER A CA 1
ATOM 732 C C . SER A 1 97 ? 11.638 6.199 -15.474 1.00 91.12 97 SER A C 1
ATOM 734 O O . SER A 1 97 ? 11.528 5.367 -16.370 1.00 91.12 97 SER A O 1
ATOM 736 N N . GLN A 1 98 ? 11.801 7.494 -15.741 1.00 88.94 98 GLN A N 1
ATOM 737 C CA . GLN A 1 98 ? 11.871 8.012 -17.102 1.00 88.94 98 GLN A CA 1
ATOM 738 C C . GLN A 1 98 ? 13.155 7.591 -17.817 1.00 88.94 98 GLN A C 1
ATOM 740 O O . GLN A 1 98 ? 13.098 7.291 -19.007 1.00 88.94 98 GLN A O 1
ATOM 745 N N . ALA A 1 99 ? 14.285 7.529 -17.108 1.00 90.12 99 ALA A N 1
ATOM 746 C CA . ALA A 1 99 ? 15.532 6.995 -17.643 1.00 90.12 99 ALA A CA 1
ATOM 747 C C . ALA A 1 99 ? 15.345 5.544 -18.111 1.00 90.12 99 ALA A C 1
ATOM 749 O O . ALA A 1 99 ? 15.666 5.220 -19.255 1.00 90.12 99 ALA A O 1
ATOM 750 N N . ALA A 1 100 ? 14.713 4.710 -17.278 1.00 90.00 100 ALA A N 1
ATOM 751 C CA . ALA A 1 100 ? 14.383 3.334 -17.634 1.00 90.00 100 ALA A CA 1
ATOM 752 C C . ALA A 1 100 ? 13.452 3.258 -18.859 1.00 90.00 100 ALA A C 1
ATOM 754 O O . ALA A 1 100 ? 13.711 2.486 -19.781 1.00 90.00 100 ALA A O 1
ATOM 755 N N . VAL A 1 101 ? 12.407 4.094 -18.927 1.00 88.25 101 VAL A N 1
ATOM 756 C CA . VAL A 1 101 ? 11.518 4.147 -20.103 1.00 88.25 101 VAL A CA 1
ATOM 757 C C . VAL A 1 101 ? 12.290 4.528 -21.364 1.00 88.25 101 VAL A C 1
ATOM 759 O O . VAL A 1 101 ? 12.146 3.859 -22.381 1.00 88.25 101 VAL A O 1
ATOM 762 N N . VAL A 1 102 ? 13.117 5.575 -21.329 1.00 87.50 102 VAL A N 1
ATOM 763 C CA . VAL A 1 102 ? 13.908 6.013 -22.493 1.00 87.50 102 VAL A CA 1
ATOM 764 C C . VAL A 1 102 ? 14.825 4.891 -22.981 1.00 87.50 102 VAL A C 1
ATOM 766 O O . VAL A 1 102 ? 14.865 4.602 -24.175 1.00 87.50 102 VAL A O 1
ATOM 769 N N . GLN A 1 103 ? 15.511 4.216 -22.061 1.00 87.81 103 GLN A N 1
ATOM 770 C CA . GLN A 1 103 ? 16.444 3.140 -22.386 1.00 87.81 103 GLN A CA 1
ATOM 771 C C . GLN A 1 103 ? 15.737 1.908 -22.982 1.00 87.81 103 GLN A C 1
ATOM 773 O O . GLN A 1 103 ? 16.224 1.284 -23.937 1.00 87.81 103 GLN A O 1
ATOM 778 N N . HIS A 1 104 ? 14.570 1.558 -22.439 1.00 89.69 104 HIS A N 1
ATOM 779 C CA . HIS A 1 104 ? 13.941 0.262 -22.683 1.00 89.69 104 HIS A CA 1
ATOM 780 C C . HIS A 1 104 ? 12.666 0.293 -23.517 1.00 89.69 104 HIS A C 1
ATOM 782 O O . HIS A 1 104 ? 12.162 -0.777 -23.850 1.00 89.69 104 HIS A O 1
ATOM 788 N N . ARG A 1 105 ? 12.142 1.458 -23.906 1.00 88.19 105 ARG A N 1
ATOM 789 C CA . ARG A 1 105 ? 10.935 1.519 -24.738 1.00 88.19 105 ARG A CA 1
ATOM 790 C C . ARG A 1 105 ? 11.154 0.771 -26.054 1.00 88.19 105 ARG A C 1
ATOM 792 O O . ARG A 1 105 ? 12.118 1.026 -26.781 1.00 88.19 105 ARG A O 1
ATOM 799 N N . ARG A 1 106 ? 10.242 -0.149 -26.372 1.00 91.25 106 ARG A N 1
ATOM 800 C CA . ARG A 1 106 ? 10.260 -0.959 -27.601 1.00 91.25 106 ARG A CA 1
ATOM 801 C C . ARG A 1 106 ? 8.852 -0.993 -28.201 1.00 91.25 106 ARG A C 1
ATOM 803 O O . ARG A 1 106 ? 8.093 -1.896 -27.879 1.00 91.25 106 ARG A O 1
ATOM 810 N N . PRO A 1 107 ? 8.460 -0.030 -29.055 1.00 91.38 107 PRO A N 1
ATOM 811 C CA . PRO A 1 107 ? 7.095 0.044 -29.595 1.00 91.38 107 PRO A CA 1
ATOM 812 C C . PRO A 1 107 ? 6.603 -1.250 -30.267 1.00 91.38 107 PRO A C 1
ATOM 814 O O . PRO A 1 107 ? 5.428 -1.592 -30.141 1.00 91.38 107 PRO A O 1
ATOM 817 N N . GLU A 1 108 ? 7.521 -1.985 -30.900 1.00 95.12 108 GLU A N 1
ATOM 818 C CA . GLU A 1 108 ? 7.266 -3.265 -31.577 1.00 95.12 108 GLU A CA 1
ATOM 819 C C . GLU A 1 108 ? 7.136 -4.468 -30.626 1.00 95.12 108 GLU A C 1
ATOM 821 O O . GLU A 1 108 ? 6.712 -5.547 -31.036 1.00 95.12 108 GLU A O 1
ATOM 826 N N . ALA A 1 109 ? 7.506 -4.319 -29.350 1.00 96.38 109 ALA A N 1
ATOM 827 C CA . ALA A 1 109 ? 7.371 -5.389 -28.370 1.00 96.38 109 ALA A CA 1
ATOM 828 C C . ALA A 1 109 ? 5.889 -5.633 -27.998 1.00 96.38 109 ALA A C 1
ATOM 830 O O . ALA A 1 109 ? 5.029 -4.768 -28.215 1.00 96.38 109 ALA A O 1
ATOM 831 N N . PRO A 1 110 ? 5.560 -6.802 -27.415 1.00 97.00 110 PRO A N 1
ATOM 832 C CA . PRO A 1 110 ? 4.228 -7.068 -26.880 1.00 97.00 110 PRO A CA 1
ATOM 833 C C . PRO A 1 110 ? 3.824 -6.061 -25.798 1.00 97.00 110 PRO A C 1
ATOM 835 O O . PRO A 1 110 ? 4.664 -5.504 -25.090 1.00 97.00 110 PRO A O 1
ATOM 838 N N . THR A 1 111 ? 2.522 -5.841 -25.632 1.00 96.81 111 THR A N 1
ATOM 839 C CA . THR A 1 111 ? 2.014 -5.067 -24.492 1.00 96.81 111 THR A CA 1
ATOM 840 C C . THR A 1 111 ? 2.088 -5.892 -23.201 1.00 96.81 111 THR A C 1
ATOM 842 O O . THR A 1 111 ? 2.215 -7.117 -23.246 1.00 96.81 111 THR A O 1
ATOM 845 N N . LEU A 1 112 ? 1.980 -5.238 -22.039 1.00 95.69 112 LEU A N 1
ATOM 846 C CA . LEU A 1 112 ? 1.903 -5.930 -20.743 1.00 95.69 112 LEU A CA 1
ATOM 847 C C . LEU A 1 112 ? 0.743 -6.930 -20.684 1.00 95.69 112 LEU A C 1
ATOM 849 O O . LEU A 1 112 ? 0.889 -8.022 -20.146 1.00 95.69 112 LEU A O 1
ATOM 853 N N . GLU A 1 113 ? -0.396 -6.562 -21.259 1.00 97.38 113 GLU A N 1
ATOM 854 C CA . GLU A 1 113 ? -1.597 -7.388 -21.340 1.00 97.38 113 GLU A CA 1
ATOM 855 C C . GLU A 1 113 ? -1.335 -8.633 -22.193 1.00 97.38 113 GLU A C 1
ATOM 857 O O . GLU A 1 113 ? -1.600 -9.743 -21.745 1.00 97.38 113 GLU A O 1
ATOM 862 N N . ALA A 1 114 ? -0.698 -8.469 -23.357 1.00 97.38 114 ALA A N 1
ATOM 863 C CA . ALA A 1 114 ? -0.330 -9.588 -24.221 1.00 97.38 114 ALA A CA 1
ATOM 864 C C . ALA A 1 114 ? 0.688 -10.540 -23.564 1.00 97.38 114 ALA A C 1
ATOM 866 O O . ALA A 1 114 ? 0.675 -11.739 -23.837 1.00 97.38 114 ALA A O 1
ATOM 867 N N . LEU A 1 115 ? 1.584 -10.032 -22.706 1.00 97.19 115 LEU A N 1
ATOM 868 C CA . LEU A 1 115 ? 2.461 -10.882 -21.893 1.00 97.19 115 LEU A CA 1
ATOM 869 C C . LEU A 1 115 ? 1.676 -11.615 -20.795 1.00 97.19 115 LEU A C 1
ATOM 871 O O . LEU A 1 115 ? 1.912 -12.799 -20.568 1.00 97.19 115 LEU A O 1
ATOM 875 N N . ALA A 1 116 ? 0.725 -10.941 -20.143 1.00 97.25 116 ALA A N 1
ATOM 876 C CA . ALA A 1 116 ? -0.118 -11.532 -19.106 1.00 97.25 116 ALA A CA 1
ATOM 877 C C . ALA A 1 116 ? -1.044 -12.634 -19.648 1.00 97.25 116 ALA A C 1
ATOM 879 O O . ALA A 1 116 ? -1.206 -13.665 -19.001 1.00 97.25 116 ALA A O 1
ATOM 880 N N . GLU A 1 117 ? -1.588 -12.468 -20.853 1.00 95.62 117 GLU A N 1
ATOM 881 C CA . GLU A 1 117 ? -2.401 -13.481 -21.544 1.00 95.62 117 GLU A CA 1
ATOM 882 C C . GLU A 1 117 ? -1.615 -14.765 -21.854 1.00 95.62 117 GLU A C 1
ATOM 884 O O . GLU A 1 117 ? -2.195 -15.845 -21.956 1.00 95.62 117 GLU A O 1
ATOM 889 N N . ARG A 1 118 ? -0.284 -14.669 -21.966 1.00 95.62 118 ARG A N 1
ATOM 890 C CA . ARG A 1 118 ? 0.620 -15.808 -22.192 1.00 95.62 118 ARG A CA 1
ATOM 891 C C . ARG A 1 118 ? 1.087 -16.475 -20.898 1.00 95.62 118 ARG A C 1
ATOM 893 O O . ARG A 1 118 ? 1.912 -17.386 -20.961 1.00 95.62 118 ARG A O 1
ATOM 900 N N . LEU A 1 119 ? 0.610 -16.026 -19.734 1.00 97.06 119 LEU A N 1
ATOM 901 C CA . LEU A 1 119 ? 1.015 -16.572 -18.442 1.00 97.06 119 LEU A CA 1
ATOM 902 C C . LEU A 1 119 ? 0.749 -18.082 -18.377 1.00 97.06 119 LEU A C 1
ATOM 904 O O . LEU A 1 119 ? -0.394 -18.532 -18.295 1.00 97.06 119 LEU A O 1
ATOM 908 N N . ALA A 1 120 ? 1.828 -18.856 -18.296 1.00 94.62 120 ALA A N 1
ATOM 909 C CA . ALA A 1 120 ? 1.785 -20.268 -17.951 1.00 94.62 120 ALA A CA 1
ATOM 910 C C . ALA A 1 120 ? 1.985 -20.427 -16.435 1.00 94.62 120 ALA A C 1
ATOM 912 O O . ALA A 1 120 ? 3.112 -20.436 -15.939 1.00 94.62 120 ALA A O 1
ATOM 913 N N . ALA A 1 121 ? 0.885 -20.527 -15.686 1.00 95.19 121 ALA A N 1
ATOM 914 C CA . ALA A 1 121 ? 0.933 -20.793 -14.250 1.00 95.19 121 ALA A CA 1
ATOM 915 C C . ALA A 1 121 ? 0.922 -22.306 -13.985 1.00 95.19 121 ALA A C 1
ATOM 917 O O . ALA A 1 121 ? 0.043 -23.020 -14.466 1.00 95.19 121 ALA A O 1
ATOM 918 N N . ARG A 1 122 ? 1.883 -22.791 -13.195 1.00 96.75 122 ARG A N 1
ATOM 919 C CA . ARG A 1 122 ? 1.952 -24.188 -12.743 1.00 96.75 122 ARG A CA 1
ATOM 920 C C . ARG A 1 122 ? 1.229 -24.350 -11.414 1.00 96.75 122 ARG A C 1
ATOM 922 O O . ARG A 1 122 ? 1.313 -23.467 -10.562 1.00 96.75 122 ARG A O 1
ATOM 929 N N . GLU A 1 123 ? 0.569 -25.482 -11.212 1.00 97.25 123 GLU A N 1
ATOM 930 C CA . GLU A 1 123 ? 0.034 -25.834 -9.897 1.00 97.25 123 GLU A CA 1
ATOM 931 C C . GLU A 1 123 ? 1.198 -26.150 -8.946 1.00 97.25 123 GLU A C 1
ATOM 933 O O . GLU A 1 123 ? 2.064 -26.972 -9.249 1.00 97.25 123 GLU A O 1
ATOM 938 N N . VAL A 1 124 ? 1.262 -25.444 -7.818 1.00 96.50 124 VAL A N 1
ATOM 939 C CA . VAL A 1 124 ? 2.303 -25.619 -6.786 1.00 96.50 124 VAL A CA 1
ATOM 940 C C . VAL A 1 124 ? 1.776 -26.361 -5.559 1.00 96.50 124 VAL A C 1
ATOM 942 O O . VAL A 1 124 ? 2.553 -26.965 -4.824 1.00 96.50 124 VAL A O 1
ATOM 945 N N . ALA A 1 125 ? 0.464 -26.310 -5.346 1.00 94.69 125 ALA A N 1
ATOM 946 C CA . ALA A 1 125 ? -0.303 -27.070 -4.369 1.00 94.69 125 ALA A CA 1
ATOM 947 C C . ALA A 1 125 ? -1.770 -27.106 -4.846 1.00 94.69 125 ALA A C 1
ATOM 949 O O . ALA A 1 125 ? -2.137 -26.247 -5.648 1.00 94.69 125 ALA A O 1
ATOM 950 N N . PRO A 1 126 ? -2.621 -28.031 -4.361 1.00 94.81 126 PRO A N 1
ATOM 951 C CA . PRO A 1 126 ? -4.015 -28.122 -4.798 1.00 94.81 126 PRO A CA 1
ATOM 952 C C . PRO A 1 126 ? -4.747 -26.774 -4.743 1.00 94.81 126 PRO A C 1
ATOM 954 O O . PRO A 1 126 ? -4.883 -26.175 -3.676 1.00 94.81 126 PRO A O 1
ATOM 957 N N . GLY A 1 127 ? -5.198 -26.286 -5.902 1.00 94.00 127 GLY A N 1
ATOM 958 C CA . GLY A 1 127 ? -5.918 -25.011 -6.018 1.00 94.00 127 GLY A CA 1
ATOM 959 C C . GLY A 1 127 ? -5.045 -23.750 -5.943 1.00 94.00 127 GLY A C 1
ATOM 960 O O . GLY A 1 127 ? -5.579 -22.643 -6.026 1.00 94.00 127 GLY A O 1
ATOM 961 N N . LEU A 1 128 ? -3.720 -23.895 -5.845 1.00 97.56 128 LEU A N 1
ATOM 962 C CA . LEU A 1 128 ? -2.740 -22.811 -5.815 1.00 97.56 128 LEU A CA 1
ATOM 963 C C . LEU A 1 128 ? -1.797 -22.926 -7.014 1.00 97.56 128 LEU A C 1
ATOM 965 O O . LEU A 1 128 ? -1.042 -23.889 -7.144 1.00 97.56 128 LEU A O 1
ATOM 969 N N . HIS A 1 129 ? -1.801 -21.909 -7.867 1.00 98.44 129 HIS A N 1
ATOM 970 C CA . HIS A 1 129 ? -0.956 -21.845 -9.051 1.00 98.44 129 HIS A CA 1
ATOM 971 C C . HIS A 1 129 ? -0.016 -20.650 -8.969 1.00 98.44 129 HIS A C 1
ATOM 973 O O . HIS A 1 129 ? -0.402 -19.574 -8.519 1.00 98.44 129 HIS A O 1
ATOM 979 N N . HIS A 1 130 ? 1.210 -20.824 -9.444 1.00 98.56 130 HIS A N 1
ATOM 980 C CA . HIS A 1 130 ? 2.191 -19.751 -9.560 1.00 98.56 130 HIS A CA 1
ATOM 981 C C . HIS A 1 130 ? 2.774 -19.735 -10.964 1.00 98.56 130 HIS A C 1
ATOM 983 O O . HIS A 1 130 ? 3.063 -20.782 -11.543 1.00 98.56 130 HIS A O 1
ATOM 989 N N . GLY A 1 131 ? 2.948 -18.543 -11.510 1.00 98.19 131 GLY A N 1
ATOM 990 C CA . GLY A 1 131 ? 3.695 -18.327 -12.736 1.00 98.19 131 GLY A CA 1
ATOM 991 C C . GLY A 1 131 ? 4.368 -16.966 -12.711 1.00 98.19 131 GLY A C 1
ATOM 992 O O . GLY A 1 131 ? 4.067 -16.118 -11.868 1.00 98.19 131 GLY A O 1
ATOM 993 N N . THR A 1 132 ? 5.271 -16.764 -13.658 1.00 98.06 132 THR A N 1
ATOM 994 C CA . THR A 1 132 ? 6.028 -15.524 -13.785 1.00 98.06 132 THR A CA 1
ATOM 995 C C . THR A 1 132 ? 5.806 -14.953 -15.177 1.00 98.06 132 THR A C 1
ATOM 997 O O . THR A 1 132 ? 5.919 -15.665 -16.173 1.00 98.06 132 THR A O 1
ATOM 1000 N N . ILE A 1 133 ? 5.473 -13.667 -15.240 1.00 97.62 133 ILE A N 1
ATOM 1001 C CA . ILE A 1 133 ? 5.471 -12.882 -16.471 1.00 97.62 133 ILE A CA 1
ATOM 1002 C C . ILE A 1 133 ? 6.843 -12.214 -16.548 1.00 97.62 133 ILE A C 1
ATOM 1004 O O . ILE A 1 133 ? 7.101 -11.246 -15.833 1.00 97.62 133 ILE A O 1
ATOM 1008 N N . GLU A 1 134 ? 7.728 -12.747 -17.387 1.00 95.19 134 GLU A N 1
ATOM 1009 C CA . GLU A 1 134 ? 9.061 -12.192 -17.638 1.00 95.19 134 GLU A CA 1
ATOM 1010 C C . GLU A 1 134 ? 9.255 -11.950 -19.138 1.00 95.19 134 GLU A C 1
ATOM 1012 O O . GLU A 1 134 ? 8.797 -12.733 -19.973 1.00 95.19 134 GLU A O 1
ATOM 1017 N N . GLY A 1 135 ? 9.919 -10.850 -19.489 1.00 94.19 135 GLY A N 1
ATOM 1018 C CA . GLY A 1 135 ? 10.250 -10.525 -20.874 1.00 94.19 135 GLY A CA 1
ATOM 1019 C C . GLY A 1 135 ? 10.281 -9.027 -21.142 1.00 94.19 135 GLY A C 1
ATOM 1020 O O . GLY A 1 135 ? 10.202 -8.214 -20.226 1.00 94.19 135 GLY A O 1
ATOM 1021 N N . ILE A 1 136 ? 10.395 -8.660 -22.419 1.00 95.06 136 ILE A N 1
ATOM 1022 C CA . ILE A 1 136 ? 10.389 -7.263 -22.863 1.00 95.06 136 ILE A CA 1
ATOM 1023 C C . ILE A 1 136 ? 8.979 -6.878 -23.311 1.00 95.06 136 ILE A C 1
ATOM 1025 O O . ILE A 1 136 ? 8.453 -7.444 -24.269 1.00 95.06 136 ILE A O 1
ATOM 1029 N N . SER A 1 137 ? 8.385 -5.904 -22.625 1.00 94.94 137 SER A N 1
ATOM 1030 C CA . SER A 1 137 ? 7.143 -5.236 -23.023 1.00 94.94 137 SER A CA 1
ATOM 1031 C C . SER A 1 137 ? 7.427 -3.950 -23.807 1.00 94.94 137 SER A C 1
ATOM 1033 O O . SER A 1 137 ? 8.577 -3.508 -23.899 1.00 94.94 137 SER A O 1
ATOM 1035 N N . ARG A 1 138 ? 6.382 -3.294 -24.325 1.00 93.94 138 ARG A N 1
ATOM 1036 C CA . ARG A 1 138 ? 6.504 -1.961 -24.945 1.00 93.94 138 ARG A CA 1
ATOM 1037 C C . ARG A 1 138 ? 7.144 -0.929 -24.026 1.00 93.94 138 ARG A C 1
ATOM 1039 O O . ARG A 1 138 ? 7.858 -0.042 -24.500 1.00 93.94 138 ARG A O 1
ATOM 1046 N N . GLU A 1 139 ? 6.864 -1.041 -22.736 1.00 88.44 139 GLU A N 1
ATOM 1047 C CA . GLU A 1 139 ? 7.344 -0.165 -21.676 1.00 88.44 139 GLU A CA 1
ATOM 1048 C C . GLU A 1 139 ? 8.732 -0.560 -21.147 1.00 88.44 139 GLU A C 1
ATOM 1050 O O . GLU A 1 139 ? 9.356 0.235 -20.446 1.00 88.44 139 GLU A O 1
ATOM 1055 N N . GLY A 1 140 ? 9.235 -1.741 -21.515 1.00 92.50 140 GLY A N 1
ATOM 1056 C CA . GLY A 1 140 ? 10.541 -2.251 -21.111 1.00 92.50 140 GLY A CA 1
ATOM 1057 C C . GLY A 1 140 ? 10.491 -3.644 -20.475 1.00 92.50 140 GLY A C 1
ATOM 1058 O O . GLY A 1 140 ? 9.458 -4.320 -20.536 1.00 92.50 140 GLY A O 1
ATOM 1059 N N . PRO A 1 141 ? 11.615 -4.110 -19.907 1.00 95.38 141 PRO A N 1
ATOM 1060 C CA . PRO A 1 141 ? 11.705 -5.415 -19.270 1.00 95.38 141 PRO A CA 1
ATOM 1061 C C . PRO A 1 141 ? 10.795 -5.487 -18.038 1.00 95.38 141 PRO A C 1
ATOM 1063 O O . PRO A 1 141 ? 10.657 -4.515 -17.299 1.00 95.38 141 PRO A O 1
ATOM 1066 N N . VAL A 1 142 ? 10.160 -6.633 -17.818 1.00 96.25 142 VAL A N 1
ATOM 1067 C CA . VAL A 1 142 ? 9.308 -6.882 -16.652 1.00 96.25 142 VAL A CA 1
ATOM 1068 C C . VAL A 1 142 ? 9.635 -8.221 -16.016 1.00 96.25 142 VAL A C 1
ATOM 1070 O O . VAL A 1 142 ? 10.013 -9.165 -16.705 1.00 96.25 142 VAL A O 1
ATOM 1073 N N . HIS A 1 143 ? 9.422 -8.299 -14.706 1.00 97.38 143 HIS A N 1
ATOM 1074 C CA . HIS A 1 143 ? 9.414 -9.541 -13.946 1.00 97.38 143 HIS A CA 1
ATOM 1075 C C . HIS A 1 143 ? 8.278 -9.469 -12.922 1.00 97.38 143 HIS A C 1
ATOM 1077 O O . HIS A 1 143 ? 8.339 -8.707 -11.954 1.00 97.38 143 HIS A O 1
ATOM 1083 N N . LEU A 1 144 ? 7.194 -10.196 -13.186 1.00 98.00 144 LEU A N 1
ATOM 1084 C CA . LEU A 1 144 ? 5.971 -10.156 -12.389 1.00 98.00 144 LEU A CA 1
ATOM 1085 C C . LEU A 1 144 ? 5.645 -11.563 -11.897 1.00 98.00 144 LEU A C 1
ATOM 1087 O O . LEU A 1 144 ? 5.413 -12.467 -12.697 1.00 98.00 144 LEU A O 1
ATOM 1091 N N . ASN A 1 145 ? 5.579 -11.748 -10.587 1.00 98.44 145 ASN A N 1
ATOM 1092 C CA . ASN A 1 145 ? 5.129 -12.990 -9.981 1.00 98.44 145 ASN A CA 1
ATOM 1093 C C . ASN A 1 145 ? 3.610 -12.968 -9.807 1.00 98.44 145 ASN A C 1
ATOM 1095 O O . ASN A 1 145 ? 3.057 -12.048 -9.199 1.00 98.44 145 ASN A O 1
ATOM 1099 N N . VAL A 1 146 ? 2.943 -13.997 -10.327 1.00 98.75 146 VAL A N 1
ATOM 1100 C CA . VAL A 1 146 ? 1.487 -14.143 -10.287 1.00 98.75 146 VAL A CA 1
ATOM 1101 C C . VAL A 1 146 ? 1.135 -15.397 -9.505 1.00 98.75 146 VAL A C 1
ATOM 1103 O O . VAL A 1 146 ? 1.466 -16.511 -9.912 1.00 98.75 146 VAL A O 1
ATOM 1106 N N . LEU A 1 147 ? 0.433 -15.215 -8.393 1.00 98.56 147 LEU A N 1
ATOM 1107 C CA . LEU A 1 147 ? -0.143 -16.289 -7.595 1.00 98.56 147 LEU A CA 1
ATOM 1108 C C . LEU A 1 147 ? -1.656 -16.310 -7.820 1.00 98.56 147 LEU A C 1
ATOM 1110 O O . LEU A 1 147 ? -2.314 -15.292 -7.622 1.00 98.56 147 LEU A O 1
ATOM 1114 N N . ARG A 1 148 ? -2.211 -17.455 -8.214 1.00 98.56 148 ARG A N 1
ATOM 1115 C CA . ARG A 1 148 ? -3.655 -17.672 -8.377 1.00 98.56 148 ARG A CA 1
ATOM 1116 C C . ARG A 1 148 ? -4.119 -18.696 -7.357 1.00 98.56 148 ARG A C 1
ATOM 1118 O O . ARG A 1 148 ? -3.567 -19.793 -7.304 1.00 98.56 148 ARG A O 1
ATOM 1125 N N . ALA A 1 149 ? -5.121 -18.351 -6.564 1.00 98.06 149 ALA A N 1
ATOM 1126 C CA . ALA A 1 149 ? -5.653 -19.221 -5.529 1.00 98.06 149 ALA A CA 1
ATOM 1127 C C . ALA A 1 149 ? -7.171 -19.356 -5.669 1.00 98.06 149 ALA A C 1
ATOM 1129 O O . ALA A 1 149 ? -7.905 -18.367 -5.626 1.00 98.06 149 ALA A O 1
ATOM 1130 N N . ARG A 1 150 ? -7.643 -20.595 -5.819 1.00 96.25 150 ARG A N 1
ATOM 1131 C CA . ARG A 1 150 ? -9.071 -20.925 -5.875 1.00 96.25 150 ARG A CA 1
ATOM 1132 C C . ARG A 1 150 ? -9.577 -21.225 -4.472 1.00 96.25 150 ARG A C 1
ATOM 1134 O O . ARG A 1 150 ? -9.034 -22.104 -3.811 1.00 96.25 150 ARG A O 1
ATOM 1141 N N . ALA A 1 151 ? -10.601 -20.492 -4.036 1.00 92.88 151 ALA A N 1
ATOM 1142 C CA . ALA A 1 151 ? -11.183 -20.601 -2.694 1.00 92.88 151 ALA A CA 1
ATOM 1143 C C . ALA A 1 151 ? -10.130 -20.624 -1.553 1.00 92.88 151 ALA A C 1
ATOM 1145 O O . ALA A 1 151 ? -10.139 -21.538 -0.721 1.00 92.88 151 ALA A O 1
ATOM 1146 N N . PRO A 1 152 ? -9.188 -19.657 -1.503 1.00 96.12 152 PRO A N 1
ATOM 1147 C CA . PRO A 1 152 ? -8.141 -19.665 -0.490 1.00 96.12 152 PRO A CA 1
ATOM 1148 C C . PRO A 1 152 ? -8.719 -19.419 0.904 1.00 96.12 152 PRO A C 1
ATOM 1150 O O . PRO A 1 152 ? -9.650 -18.636 1.073 1.00 96.12 152 PRO A O 1
ATOM 1153 N N . ARG A 1 153 ? -8.104 -20.010 1.930 1.00 96.25 153 ARG A N 1
ATOM 1154 C CA . ARG A 1 153 ? -8.295 -19.583 3.323 1.00 96.25 153 ARG A CA 1
ATOM 1155 C C . ARG A 1 153 ? -7.225 -18.560 3.659 1.00 96.25 153 ARG A C 1
ATOM 1157 O O . ARG A 1 153 ? -6.039 -18.880 3.610 1.00 96.25 153 ARG A O 1
ATOM 1164 N N . LEU A 1 154 ? -7.642 -17.338 3.959 1.00 97.56 154 LEU A N 1
ATOM 1165 C CA . LEU A 1 154 ? -6.729 -16.250 4.270 1.00 97.56 154 LEU A CA 1
ATOM 1166 C C . LEU A 1 154 ? -6.456 -16.196 5.774 1.00 97.56 154 LEU A C 1
ATOM 1168 O O . LEU A 1 154 ? -7.291 -16.569 6.599 1.00 97.56 154 LEU A O 1
ATOM 1172 N N . ARG A 1 155 ? -5.275 -15.692 6.122 1.00 97.75 155 ARG A N 1
ATOM 1173 C CA . ARG A 1 155 ? -4.944 -15.243 7.471 1.00 97.75 155 ARG A CA 1
ATOM 1174 C C . ARG A 1 155 ? -4.174 -13.938 7.362 1.00 97.75 155 ARG A C 1
ATOM 1176 O O . ARG A 1 155 ? -3.079 -13.910 6.806 1.00 97.75 155 ARG A O 1
ATOM 1183 N N . CYS A 1 156 ? -4.764 -12.861 7.857 1.00 98.00 156 CYS A N 1
ATOM 1184 C CA . CYS A 1 156 ? -4.116 -11.564 7.964 1.00 98.00 156 CYS A CA 1
ATOM 1185 C C . CYS A 1 156 ? -3.348 -11.507 9.286 1.00 98.00 156 CYS A C 1
ATOM 1187 O O . CYS A 1 156 ? -3.862 -11.947 10.311 1.00 98.00 156 CYS A O 1
ATOM 1189 N N . LEU A 1 157 ? -2.123 -10.990 9.274 1.00 96.94 157 LEU A N 1
ATOM 1190 C CA . LEU A 1 157 ? -1.251 -10.974 10.447 1.00 96.94 157 LEU A CA 1
ATOM 1191 C C . LEU A 1 157 ? -0.764 -9.554 10.720 1.00 96.94 157 LEU A C 1
ATOM 1193 O O . LEU A 1 157 ? -0.453 -8.812 9.789 1.00 96.94 157 LEU A O 1
ATOM 1197 N N . ASP A 1 158 ? -0.665 -9.207 12.000 1.00 95.25 158 ASP A N 1
ATOM 1198 C CA . ASP A 1 158 ? 0.152 -8.084 12.446 1.00 95.25 158 ASP A CA 1
ATOM 1199 C C . ASP A 1 158 ? 1.610 -8.556 12.510 1.00 95.25 158 ASP A C 1
ATOM 1201 O O . ASP A 1 158 ? 1.993 -9.307 13.404 1.00 95.25 158 ASP A O 1
ATOM 1205 N N . ALA A 1 159 ? 2.401 -8.165 11.513 1.00 93.56 159 ALA A N 1
ATOM 1206 C CA . ALA A 1 159 ? 3.777 -8.620 11.323 1.00 93.56 159 ALA A CA 1
ATOM 1207 C C . ALA A 1 159 ? 4.817 -7.613 11.850 1.00 93.56 159 ALA A C 1
ATOM 1209 O O . ALA A 1 159 ? 5.914 -7.521 11.309 1.00 93.56 159 ALA A O 1
ATOM 1210 N N . ARG A 1 160 ? 4.479 -6.825 12.881 1.00 91.81 160 ARG A N 1
ATOM 1211 C CA . ARG A 1 160 ? 5.421 -5.882 13.521 1.00 91.81 160 ARG A CA 1
ATOM 1212 C C . ARG A 1 160 ? 6.481 -6.557 14.401 1.00 91.81 160 ARG A C 1
ATOM 1214 O O . ARG A 1 160 ? 7.376 -5.876 14.900 1.00 91.81 160 ARG A O 1
ATOM 1221 N N . GLY A 1 161 ? 6.356 -7.863 14.635 1.00 91.31 161 GLY A N 1
ATOM 1222 C CA . GLY A 1 161 ? 7.357 -8.659 15.338 1.00 91.31 161 GLY A CA 1
ATOM 1223 C C . GLY A 1 161 ? 8.673 -8.794 14.553 1.00 91.31 161 GLY A C 1
ATOM 1224 O O . GLY A 1 161 ? 8.756 -8.382 13.395 1.00 91.31 161 GLY A O 1
ATOM 1225 N N . PRO A 1 162 ? 9.734 -9.330 15.180 1.00 91.94 162 PRO A N 1
ATOM 1226 C CA . PRO A 1 162 ? 11.040 -9.500 14.539 1.00 91.94 162 PRO A CA 1
ATOM 1227 C C . PRO A 1 162 ? 11.062 -10.591 13.454 1.00 91.94 162 PRO A C 1
ATOM 1229 O O . PRO A 1 162 ? 12.059 -10.716 12.743 1.00 91.94 162 PRO A O 1
ATOM 1232 N N . GLU A 1 163 ? 10.012 -11.405 13.353 1.00 95.19 163 GLU A N 1
ATOM 1233 C CA . GLU A 1 163 ? 9.940 -12.546 12.451 1.00 95.19 163 GLU A CA 1
ATOM 1234 C C . GLU A 1 163 ? 9.899 -12.121 10.979 1.00 95.19 163 GLU A C 1
ATOM 1236 O O . GLU A 1 163 ? 9.154 -11.238 10.553 1.00 95.19 163 GLU A O 1
ATOM 1241 N N . SER A 1 164 ? 10.659 -12.830 10.153 1.00 93.56 164 SER A N 1
ATOM 1242 C CA . SER A 1 164 ? 10.568 -12.718 8.704 1.00 93.56 164 SER A CA 1
ATOM 1243 C C . SER A 1 164 ? 9.238 -13.268 8.178 1.00 93.56 164 SER A C 1
ATOM 1245 O O . SER A 1 164 ? 8.609 -14.149 8.770 1.00 93.56 164 SER A O 1
ATOM 1247 N N . LEU A 1 165 ? 8.851 -12.841 6.970 1.00 93.50 165 LEU A N 1
ATOM 1248 C CA . LEU A 1 165 ? 7.671 -13.381 6.284 1.00 93.50 165 LEU A CA 1
ATOM 1249 C C . LEU A 1 165 ? 7.727 -14.915 6.140 1.00 93.50 165 LEU A C 1
ATOM 1251 O O . LEU A 1 165 ? 6.692 -15.576 6.169 1.00 93.50 165 LEU A O 1
ATOM 1255 N N . LEU A 1 166 ? 8.928 -15.493 6.004 1.00 95.31 166 LEU A N 1
ATOM 1256 C CA . LEU A 1 166 ? 9.118 -16.940 5.889 1.00 95.31 166 LEU A CA 1
ATOM 1257 C C . LEU A 1 166 ? 8.863 -17.659 7.214 1.00 95.31 166 LEU A C 1
ATOM 1259 O O . LEU A 1 166 ? 8.239 -18.721 7.216 1.00 95.31 166 LEU A O 1
ATOM 1263 N N . GLU A 1 167 ? 9.329 -17.096 8.326 1.00 96.75 167 GLU A N 1
ATOM 1264 C CA . GLU A 1 167 ? 9.065 -17.628 9.664 1.00 96.75 167 GLU A CA 1
ATOM 1265 C C . GLU A 1 167 ? 7.576 -17.548 9.990 1.00 96.75 167 GLU A C 1
ATOM 1267 O O . GLU A 1 167 ? 6.994 -18.559 10.381 1.00 96.75 167 GLU A O 1
ATOM 1272 N N . LEU A 1 168 ? 6.931 -16.411 9.707 1.00 96.62 168 LEU A 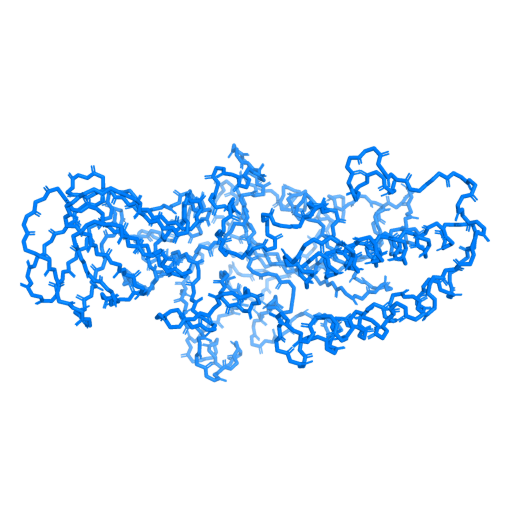N 1
ATOM 1273 C CA . LEU A 1 168 ? 5.484 -16.248 9.868 1.00 96.62 168 LEU A CA 1
ATOM 1274 C C . LEU A 1 168 ? 4.692 -17.237 9.004 1.00 96.62 168 LEU A C 1
ATOM 1276 O O . LEU A 1 168 ? 3.751 -17.861 9.498 1.00 96.62 168 LEU A O 1
ATOM 1280 N N . ALA A 1 169 ? 5.079 -17.423 7.738 1.00 96.31 169 ALA A N 1
ATOM 1281 C CA . ALA A 1 169 ? 4.421 -18.373 6.845 1.00 96.31 169 ALA A CA 1
ATOM 1282 C C . ALA A 1 169 ? 4.549 -19.814 7.362 1.00 96.31 169 ALA A C 1
ATOM 1284 O O . ALA A 1 169 ? 3.564 -20.550 7.379 1.00 96.31 169 ALA A O 1
ATOM 1285 N N . ARG A 1 170 ? 5.738 -20.210 7.834 1.00 96.06 170 ARG A N 1
ATOM 1286 C CA . ARG A 1 170 ? 5.974 -21.541 8.418 1.00 96.06 170 ARG A CA 1
ATOM 1287 C C . ARG A 1 170 ? 5.194 -21.745 9.711 1.00 96.06 170 ARG A C 1
ATOM 1289 O O . ARG A 1 170 ? 4.545 -22.777 9.850 1.00 96.06 170 ARG A O 1
ATOM 1296 N N . ALA A 1 171 ? 5.216 -20.765 10.614 1.00 96.69 171 ALA A N 1
ATOM 1297 C CA . ALA A 1 171 ? 4.513 -20.822 11.894 1.00 96.69 171 ALA A CA 1
ATOM 1298 C C . ALA A 1 171 ? 2.996 -21.011 11.724 1.00 96.69 171 ALA A C 1
ATOM 1300 O O . ALA A 1 171 ? 2.363 -21.673 12.541 1.00 96.69 171 ALA A O 1
ATOM 1301 N N . HIS A 1 172 ? 2.427 -20.488 10.635 1.00 95.75 172 HIS A N 1
ATOM 1302 C CA . HIS A 1 172 ? 1.001 -20.603 10.322 1.00 95.75 172 HIS A CA 1
ATOM 1303 C C . HIS A 1 172 ? 0.670 -21.685 9.280 1.00 95.75 172 HIS A C 1
ATOM 1305 O O . HIS A 1 172 ? -0.476 -21.770 8.841 1.00 95.75 172 HIS A O 1
ATOM 1311 N N . GLY A 1 173 ? 1.645 -22.498 8.853 1.00 95.69 173 GLY A N 1
ATOM 1312 C CA . GLY A 1 173 ? 1.433 -23.544 7.844 1.00 95.69 173 GLY A CA 1
ATOM 1313 C C . GLY A 1 173 ? 0.958 -23.014 6.484 1.00 95.69 173 GLY A C 1
ATOM 1314 O O . GLY A 1 173 ? 0.232 -23.702 5.767 1.00 95.69 173 GLY A O 1
ATOM 1315 N N . ALA A 1 174 ? 1.322 -21.779 6.131 1.00 96.88 174 ALA A N 1
ATOM 1316 C CA . ALA A 1 174 ? 0.854 -21.119 4.921 1.00 96.88 174 ALA A CA 1
ATOM 1317 C C . ALA A 1 174 ? 1.538 -21.684 3.664 1.00 96.88 174 ALA A C 1
ATOM 1319 O O . ALA A 1 174 ? 2.765 -21.751 3.574 1.00 96.88 174 ALA A O 1
ATOM 1320 N N . LEU A 1 175 ? 0.739 -22.033 2.649 1.00 97.12 175 LEU A N 1
ATOM 1321 C CA . LEU A 1 175 ? 1.239 -22.476 1.337 1.00 97.12 175 LEU A CA 1
ATOM 1322 C C . LEU A 1 175 ? 1.871 -21.330 0.533 1.00 97.12 175 LEU A C 1
ATOM 1324 O O . LEU A 1 175 ? 2.754 -21.556 -0.295 1.00 97.12 175 LEU A O 1
ATOM 1328 N N . ALA A 1 176 ? 1.418 -20.102 0.775 1.00 97.94 176 ALA A N 1
ATOM 1329 C CA . ALA A 1 176 ? 1.958 -18.880 0.204 1.00 97.94 176 ALA A CA 1
ATOM 1330 C C . ALA A 1 176 ? 1.745 -17.712 1.170 1.00 97.94 176 ALA A C 1
ATOM 1332 O O . ALA A 1 176 ? 0.835 -17.744 1.998 1.00 97.94 176 ALA A O 1
ATOM 1333 N N . ALA A 1 177 ? 2.576 -16.682 1.046 1.00 97.94 177 ALA A N 1
ATOM 1334 C CA . ALA A 1 177 ? 2.465 -15.456 1.824 1.00 97.94 177 ALA A CA 1
ATOM 1335 C C . ALA A 1 177 ? 2.863 -14.253 0.968 1.00 97.94 177 ALA A C 1
ATOM 1337 O O . ALA A 1 177 ? 3.755 -14.351 0.126 1.00 97.94 177 ALA A O 1
ATOM 1338 N N . ILE A 1 178 ? 2.210 -13.119 1.193 1.00 98.00 178 ILE A N 1
ATOM 1339 C CA . ILE A 1 178 ? 2.523 -11.841 0.549 1.00 98.00 178 ILE A CA 1
ATOM 1340 C C . ILE A 1 178 ? 2.638 -10.754 1.615 1.00 98.00 178 ILE A C 1
ATOM 1342 O O . ILE A 1 178 ? 2.053 -10.882 2.692 1.00 98.00 178 ILE A O 1
ATOM 1346 N N . SER A 1 179 ? 3.370 -9.683 1.318 1.00 96.75 179 SER A N 1
ATOM 1347 C CA . SER A 1 179 ? 3.293 -8.455 2.113 1.00 96.75 179 SER A CA 1
ATOM 1348 C C . SER A 1 179 ? 1.878 -7.859 2.076 1.00 96.75 179 SER A C 1
ATOM 1350 O O . SER A 1 179 ? 1.127 -8.063 1.121 1.00 96.75 179 SER A O 1
ATOM 1352 N N . GLY A 1 180 ? 1.507 -7.152 3.146 1.00 96.19 180 GLY A N 1
ATOM 1353 C CA . GLY A 1 180 ? 0.144 -6.670 3.379 1.00 96.19 180 GLY A CA 1
ATOM 1354 C C . GLY A 1 180 ? -0.056 -5.174 3.123 1.00 96.19 180 GLY A C 1
ATOM 1355 O O . GLY A 1 180 ? 0.444 -4.611 2.150 1.00 96.19 180 GLY A O 1
ATOM 1356 N N . GLY A 1 181 ? -0.854 -4.559 3.995 1.00 96.44 181 GLY A N 1
ATOM 1357 C CA . GLY A 1 181 ? -1.217 -3.146 3.949 1.00 96.44 181 GLY A CA 1
ATOM 1358 C C . GLY A 1 181 ? -0.098 -2.187 4.349 1.00 96.44 181 GLY A C 1
ATOM 1359 O O . GLY A 1 181 ? 1.012 -2.588 4.697 1.00 96.44 181 GLY A O 1
ATOM 1360 N N . PHE A 1 182 ? -0.417 -0.896 4.299 1.00 96.38 182 PHE A N 1
ATOM 1361 C CA . PHE A 1 182 ? 0.510 0.179 4.646 1.00 96.38 182 PHE A CA 1
ATOM 1362 C C . PHE A 1 182 ? 0.779 0.256 6.151 1.00 96.38 182 PHE A C 1
ATOM 1364 O O . PHE A 1 182 ? -0.045 -0.141 6.977 1.00 96.38 182 PHE A O 1
ATOM 1371 N N . PHE A 1 183 ? 1.915 0.851 6.503 1.00 94.81 183 PHE A N 1
ATOM 1372 C CA . PHE A 1 183 ? 2.302 1.160 7.875 1.00 94.81 183 PHE A CA 1
ATOM 1373 C C . PHE A 1 183 ? 3.054 2.494 7.934 1.00 94.81 183 PHE A C 1
ATOM 1375 O O . PHE A 1 183 ? 3.591 2.956 6.925 1.00 94.81 183 PHE A O 1
ATOM 1382 N N . LEU A 1 184 ? 3.103 3.118 9.112 1.00 93.31 184 LEU A N 1
ATOM 1383 C CA . LEU A 1 184 ? 3.850 4.362 9.310 1.00 93.31 184 LEU A CA 1
ATOM 1384 C C . LEU A 1 184 ? 5.351 4.120 9.175 1.00 93.31 184 LEU A C 1
ATOM 1386 O O . LEU A 1 184 ? 5.915 3.286 9.886 1.00 93.31 184 LEU A O 1
ATOM 1390 N N . TYR A 1 185 ? 6.029 4.871 8.313 1.00 86.62 185 TYR A N 1
ATOM 1391 C CA . TYR A 1 185 ? 7.461 4.657 8.092 1.00 86.62 185 TYR A CA 1
ATOM 1392 C C . TYR A 1 185 ? 8.257 5.930 7.864 1.00 86.62 185 TYR A C 1
ATOM 1394 O O . TYR A 1 185 ? 9.319 6.089 8.465 1.00 86.62 185 TYR A O 1
ATOM 1402 N N . SER A 1 186 ? 7.792 6.802 6.976 1.00 79.19 186 SER A N 1
ATOM 1403 C CA . SER A 1 186 ? 8.559 7.967 6.513 1.00 79.19 186 SER A CA 1
ATOM 1404 C C . SER A 1 186 ? 7.796 9.277 6.635 1.00 79.19 186 SER A C 1
ATOM 1406 O O . SER A 1 186 ? 8.212 10.283 6.069 1.00 79.19 186 SER A O 1
ATOM 1408 N N . GLU A 1 187 ? 6.655 9.265 7.315 1.00 86.12 187 GLU A N 1
ATOM 1409 C CA . GLU A 1 187 ? 5.930 10.485 7.623 1.00 86.12 187 GLU A CA 1
ATOM 1410 C C . GLU A 1 187 ? 6.779 11.370 8.559 1.00 86.12 187 GLU A C 1
ATOM 1412 O O . GLU A 1 187 ? 7.397 10.854 9.493 1.00 86.12 187 GLU A O 1
ATOM 1417 N N . PRO A 1 188 ? 6.843 12.690 8.311 1.00 78.44 188 PRO A N 1
ATOM 1418 C CA . PRO A 1 188 ? 7.718 13.595 9.055 1.00 78.44 188 PRO A CA 1
ATOM 1419 C C . PRO A 1 188 ? 7.225 13.853 10.486 1.00 78.44 188 PRO A C 1
ATOM 1421 O O . PRO A 1 188 ? 8.011 14.237 11.341 1.00 78.44 188 PRO A O 1
ATOM 1424 N N . ASP A 1 189 ? 5.936 13.631 10.759 1.00 86.31 189 ASP A N 1
ATOM 1425 C CA . ASP A 1 189 ? 5.282 13.869 12.049 1.00 86.31 189 ASP A CA 1
ATOM 1426 C C . ASP A 1 189 ? 4.835 12.566 12.741 1.00 86.31 189 ASP A C 1
ATOM 1428 O O . ASP A 1 189 ? 3.754 12.499 13.332 1.00 86.31 189 ASP A O 1
ATOM 1432 N N . ILE A 1 190 ? 5.652 11.504 12.655 1.00 89.50 190 ILE A N 1
ATOM 1433 C CA . ILE A 1 190 ? 5.463 10.288 13.466 1.00 89.50 190 ILE A CA 1
ATOM 1434 C C . ILE A 1 190 ? 5.899 10.585 14.903 1.00 89.50 190 ILE A C 1
ATOM 1436 O O . ILE A 1 190 ? 7.065 10.428 15.263 1.00 89.50 190 ILE A O 1
ATOM 1440 N N . GLU A 1 191 ? 4.937 10.969 15.734 1.00 88.69 191 GLU A N 1
ATOM 1441 C CA . GLU A 1 191 ? 5.134 11.244 17.157 1.00 88.69 191 GLU A CA 1
ATOM 1442 C C . GLU A 1 191 ? 4.166 10.426 18.026 1.00 88.69 191 GLU A C 1
ATOM 1444 O O . GLU A 1 191 ? 3.063 10.083 17.569 1.00 88.69 191 GLU A O 1
ATOM 1449 N N . PRO A 1 192 ? 4.523 10.135 19.298 1.00 90.06 192 PRO A N 1
ATOM 1450 C CA . PRO A 1 192 ? 3.603 9.517 20.243 1.00 90.06 192 PRO A CA 1
ATOM 1451 C C . PRO A 1 192 ? 2.262 10.268 20.274 1.00 90.06 192 PRO A C 1
ATOM 1453 O O . PRO A 1 192 ? 2.246 11.496 20.325 1.00 90.06 192 PRO A O 1
ATOM 1456 N N . PRO A 1 193 ? 1.117 9.569 20.266 1.00 91.25 193 PRO A N 1
ATOM 1457 C CA . PRO A 1 193 ? 0.934 8.128 20.474 1.00 91.25 193 PRO A CA 1
ATOM 1458 C C . PRO A 1 193 ? 1.204 7.234 19.252 1.00 91.25 193 PRO A C 1
ATOM 1460 O O . PRO A 1 193 ? 1.264 6.019 19.428 1.00 91.25 193 PRO A O 1
ATOM 1463 N N . SER A 1 194 ? 1.339 7.796 18.046 1.00 94.06 194 SER A N 1
ATOM 1464 C CA . SER A 1 194 ? 1.650 7.021 16.839 1.00 94.06 194 SER A CA 1
ATOM 1465 C C . SER A 1 194 ? 3.113 6.587 16.844 1.00 94.06 194 SER A C 1
ATOM 1467 O O . SER A 1 194 ? 3.988 7.267 17.383 1.00 94.06 194 SER A O 1
ATOM 1469 N N . ARG A 1 195 ? 3.392 5.430 16.257 1.00 92.69 195 ARG A N 1
ATOM 1470 C CA . ARG A 1 195 ? 4.735 4.858 16.202 1.00 92.69 195 ARG A CA 1
ATOM 1471 C C . ARG A 1 195 ? 5.056 4.412 14.794 1.00 92.69 195 ARG A C 1
ATOM 1473 O O . ARG A 1 195 ? 4.189 4.005 14.023 1.00 92.69 195 ARG A O 1
ATOM 1480 N N . ARG A 1 196 ? 6.347 4.432 14.476 1.00 90.75 196 ARG A N 1
ATOM 1481 C CA . ARG A 1 196 ? 6.849 3.772 13.274 1.00 90.75 196 ARG A CA 1
ATOM 1482 C C . ARG A 1 196 ? 6.419 2.306 13.323 1.00 90.75 196 ARG A C 1
ATOM 1484 O O . ARG A 1 196 ? 6.447 1.704 14.393 1.00 90.75 196 ARG A O 1
ATOM 1491 N N . THR A 1 197 ? 6.055 1.754 12.175 1.00 92.00 197 THR A N 1
ATOM 1492 C CA . THR A 1 197 ? 5.462 0.424 11.961 1.00 92.00 197 THR A CA 1
ATOM 1493 C C . THR A 1 197 ? 3.985 0.281 12.316 1.00 92.00 197 THR A C 1
ATOM 1495 O O . THR A 1 197 ? 3.423 -0.756 11.981 1.00 92.00 197 THR A O 1
ATOM 1498 N N . ASP A 1 198 ? 3.318 1.284 12.908 1.00 94.06 198 ASP A N 1
ATOM 1499 C CA . ASP A 1 198 ? 1.874 1.172 13.159 1.00 94.06 198 ASP A CA 1
ATOM 1500 C C . ASP A 1 198 ? 1.106 0.935 11.847 1.00 94.06 198 ASP A C 1
ATOM 1502 O O . ASP A 1 198 ? 1.354 1.647 10.867 1.00 94.06 198 ASP A O 1
ATOM 1506 N N . PRO A 1 199 ? 0.184 -0.049 11.806 1.00 94.44 199 PRO A N 1
ATOM 1507 C CA . PRO A 1 199 ? -0.584 -0.349 10.608 1.00 94.44 199 PRO A CA 1
ATOM 1508 C C . PRO A 1 199 ? -1.526 0.805 10.266 1.00 94.44 199 PRO A C 1
ATOM 1510 O O . PRO A 1 199 ? -2.115 1.444 11.140 1.00 94.44 199 PRO A O 1
ATOM 1513 N N . VAL A 1 200 ? -1.699 1.045 8.970 1.00 93.12 200 VAL A N 1
ATOM 1514 C CA . VAL A 1 200 ? -2.545 2.111 8.438 1.00 93.12 200 VAL A CA 1
ATOM 1515 C C . VAL A 1 200 ? -3.714 1.490 7.683 1.00 93.12 200 VAL A C 1
ATOM 1517 O O . VAL A 1 200 ? -3.608 1.138 6.508 1.00 93.12 200 VAL A O 1
ATOM 1520 N N . GLY A 1 201 ? -4.853 1.396 8.368 1.00 93.62 201 GLY A N 1
ATOM 1521 C CA . GLY A 1 201 ? -6.105 0.872 7.826 1.00 93.62 201 GLY A CA 1
ATOM 1522 C C . GLY A 1 201 ? -6.553 -0.432 8.485 1.00 93.62 201 GLY A C 1
ATOM 1523 O O .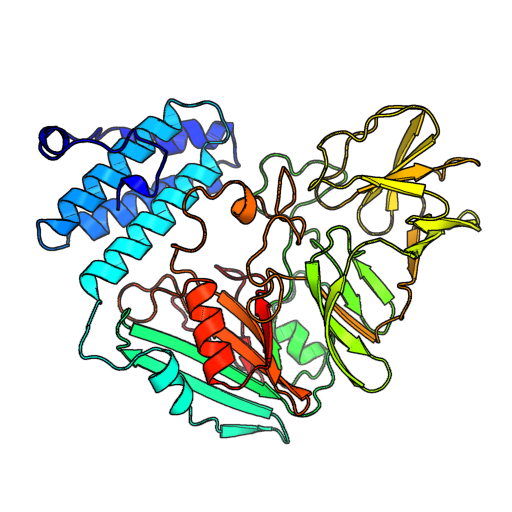 GLY A 1 201 ? -5.993 -0.877 9.486 1.00 93.62 201 GLY A O 1
ATOM 1524 N N . ALA A 1 202 ? -7.606 -1.020 7.918 1.00 97.00 202 ALA A N 1
ATOM 1525 C CA . ALA A 1 202 ? -8.233 -2.230 8.429 1.00 97.00 202 ALA A CA 1
ATOM 1526 C C . ALA A 1 202 ? -7.242 -3.402 8.499 1.00 97.00 202 ALA A C 1
ATOM 1528 O O . ALA A 1 202 ? -6.656 -3.793 7.489 1.00 97.00 202 ALA A O 1
ATOM 1529 N N . LEU A 1 203 ? -7.135 -4.011 9.674 1.00 98.19 203 LEU A N 1
ATOM 1530 C CA . LEU A 1 203 ? -6.491 -5.300 9.873 1.00 98.19 203 LEU A CA 1
ATOM 1531 C C . LEU A 1 203 ? -7.401 -6.149 10.751 1.00 98.19 203 LEU A C 1
ATOM 1533 O O . LEU A 1 203 ? -7.582 -5.858 11.934 1.00 98.19 203 LEU A O 1
ATOM 1537 N N . VAL A 1 204 ? -7.985 -7.190 10.166 1.00 98.56 204 VAL A N 1
ATOM 1538 C CA . VAL A 1 204 ? -8.858 -8.134 10.865 1.00 98.56 204 VAL A CA 1
ATOM 1539 C C . VAL A 1 204 ? -8.294 -9.526 10.696 1.00 98.56 204 VAL A C 1
ATOM 1541 O O . VAL A 1 204 ? -8.032 -9.944 9.569 1.00 98.56 204 VAL A O 1
ATOM 1544 N N . SER A 1 205 ? -8.142 -10.234 11.808 1.00 97.94 205 SER A N 1
ATOM 1545 C CA . SER A 1 205 ? -7.706 -11.624 11.824 1.00 97.94 205 SER A CA 1
ATOM 1546 C C . SER A 1 205 ? -8.632 -12.446 12.694 1.00 97.94 205 SER A C 1
ATOM 1548 O O . SER A 1 205 ? -8.867 -12.105 13.849 1.00 97.94 205 SER A O 1
ATOM 1550 N N . GLU A 1 206 ? -9.193 -13.508 12.127 1.00 96.75 206 GLU A N 1
ATOM 1551 C CA . GLU A 1 206 ? -10.099 -14.426 12.829 1.00 96.75 206 GLU A CA 1
ATOM 1552 C C . GLU A 1 206 ? -11.295 -13.705 13.477 1.00 96.75 206 GLU A C 1
ATOM 1554 O O . GLU A 1 206 ? -11.744 -14.039 14.569 1.00 96.75 206 GLU A O 1
ATOM 1559 N N . GLY A 1 207 ? -11.813 -12.679 12.796 1.00 96.88 207 GLY A N 1
ATOM 1560 C CA . GLY A 1 207 ? -12.904 -11.834 13.285 1.00 96.88 207 GLY A CA 1
ATOM 1561 C C . GLY A 1 207 ? -12.494 -10.787 14.326 1.00 96.88 207 GLY A C 1
ATOM 1562 O O . GLY A 1 207 ? -13.316 -9.941 14.680 1.00 96.88 207 GLY A O 1
ATOM 1563 N N . GLN A 1 208 ? -11.243 -10.786 14.794 1.00 97.50 208 GLN A N 1
ATOM 1564 C CA . GLN A 1 208 ? -10.716 -9.763 15.690 1.00 97.50 208 GLN A CA 1
ATOM 1565 C C . GLN A 1 208 ? -10.163 -8.581 14.892 1.00 97.50 208 GLN A C 1
ATOM 1567 O O . GLN A 1 208 ? -9.271 -8.736 14.059 1.00 97.50 208 GLN A O 1
ATOM 1572 N N . VAL A 1 209 ? -10.656 -7.375 15.179 1.00 98.12 209 VAL A N 1
ATOM 1573 C CA . VAL A 1 209 ? -10.115 -6.133 14.613 1.00 98.12 209 VAL A CA 1
ATOM 1574 C C . VAL A 1 209 ? -8.837 -5.754 15.366 1.00 98.12 209 VAL A C 1
ATOM 1576 O O . VAL A 1 209 ? -8.896 -5.277 16.499 1.00 98.12 209 VAL A O 1
ATOM 1579 N N . LEU A 1 210 ? -7.686 -5.972 14.734 1.00 97.00 210 LEU A N 1
ATOM 1580 C CA . LEU A 1 210 ? -6.364 -5.592 15.245 1.00 97.00 210 LEU A CA 1
ATOM 1581 C C . LEU A 1 210 ? -6.022 -4.139 14.881 1.00 97.00 210 LEU A C 1
ATOM 1583 O O . LEU A 1 210 ? -5.404 -3.426 15.670 1.00 97.00 210 LEU A O 1
ATOM 1587 N N . GLY A 1 211 ? -6.461 -3.697 13.700 1.00 96.00 211 GLY A N 1
ATOM 1588 C CA . GLY A 1 211 ? -6.346 -2.325 13.209 1.00 96.00 211 GLY A CA 1
ATOM 1589 C C . GLY A 1 211 ? -7.705 -1.829 12.708 1.00 96.00 211 GLY A C 1
ATOM 1590 O O . GLY A 1 211 ? -8.284 -2.471 11.826 1.00 96.00 211 GLY A O 1
ATOM 1591 N N . PRO A 1 212 ? -8.263 -0.736 13.259 1.00 96.62 212 PRO A N 1
ATOM 1592 C CA . PRO A 1 212 ? -9.530 -0.199 12.775 1.00 96.62 212 PRO A CA 1
ATOM 1593 C C . PRO A 1 212 ? -9.377 0.392 11.359 1.00 96.62 212 PRO A C 1
ATOM 1595 O O . PRO A 1 212 ? -8.297 0.872 11.009 1.00 96.62 212 PRO A O 1
ATOM 1598 N N . PRO A 1 213 ? -10.444 0.412 10.536 1.00 97.00 213 PRO A N 1
ATOM 1599 C CA . PRO A 1 213 ? -10.443 1.022 9.203 1.00 97.00 213 PRO A CA 1
ATOM 1600 C C . PRO A 1 213 ? -10.444 2.559 9.288 1.00 97.00 213 PRO A C 1
ATOM 1602 O O . PRO A 1 213 ? -11.395 3.209 8.864 1.00 97.00 213 PRO A O 1
ATOM 1605 N N . VAL A 1 214 ? -9.390 3.142 9.876 1.00 96.50 214 VAL A N 1
ATOM 1606 C CA . VAL A 1 214 ? -9.255 4.587 10.147 1.00 96.50 214 VAL A CA 1
ATOM 1607 C C . VAL A 1 214 ? -9.545 5.426 8.905 1.00 96.50 214 VAL A C 1
ATOM 1609 O O . VAL A 1 214 ? -10.212 6.454 9.013 1.00 96.50 214 VAL A O 1
ATOM 1612 N N . PHE A 1 215 ? -9.055 4.957 7.756 1.00 97.38 215 PHE A N 1
ATOM 1613 C CA . PHE A 1 215 ? -9.252 5.562 6.446 1.00 97.38 215 PHE A CA 1
ATOM 1614 C C . PHE A 1 215 ? -10.170 4.687 5.593 1.00 97.38 215 PHE A C 1
ATOM 1616 O O . PHE A 1 215 ? -10.003 3.465 5.574 1.00 97.38 215 PHE A O 1
ATOM 1623 N N . ALA A 1 216 ? -11.097 5.310 4.870 1.00 96.56 216 ALA A N 1
ATOM 1624 C CA . ALA A 1 216 ? -12.050 4.672 3.974 1.00 96.56 216 ALA A CA 1
ATOM 1625 C C . ALA A 1 216 ? -11.368 4.145 2.701 1.00 96.56 216 ALA A C 1
ATOM 1627 O O . ALA A 1 216 ? -11.470 4.753 1.640 1.00 96.56 216 ALA A O 1
ATOM 1628 N N . ARG A 1 217 ? -10.675 3.006 2.789 1.00 97.00 217 ARG A N 1
ATOM 1629 C CA . ARG A 1 217 ? -9.821 2.471 1.711 1.00 97.00 217 ARG A CA 1
ATOM 1630 C C . ARG A 1 217 ? -10.287 1.132 1.174 1.00 97.00 217 ARG A C 1
ATOM 1632 O O . ARG A 1 217 ? -10.975 0.376 1.870 1.00 97.00 217 ARG A O 1
ATOM 1639 N N . ALA A 1 218 ? -9.864 0.819 -0.049 1.00 98.06 218 ALA A N 1
ATOM 1640 C CA . ALA A 1 218 ? -9.961 -0.522 -0.596 1.00 98.06 218 ALA A CA 1
ATOM 1641 C C . ALA A 1 218 ? -9.364 -1.537 0.386 1.00 98.06 218 ALA A C 1
ATOM 1643 O O . ALA A 1 218 ? -8.240 -1.390 0.879 1.00 98.06 218 ALA A O 1
ATOM 1644 N N . THR A 1 219 ? -10.146 -2.567 0.681 1.00 98.50 219 THR A N 1
ATOM 1645 C CA . THR A 1 219 ? -9.816 -3.604 1.651 1.00 98.50 219 THR A CA 1
ATOM 1646 C C . THR A 1 219 ? -10.159 -4.962 1.058 1.00 98.50 219 THR A C 1
ATOM 1648 O O . THR A 1 219 ? -11.286 -5.172 0.606 1.00 98.50 219 THR A O 1
ATOM 1651 N N . LEU A 1 220 ? -9.196 -5.888 1.071 1.00 98.56 220 LEU A N 1
ATOM 1652 C CA . LEU A 1 220 ? -9.438 -7.291 0.747 1.00 98.56 220 LEU A CA 1
ATOM 1653 C C . LEU A 1 220 ? -10.062 -7.948 1.973 1.00 98.56 220 LEU A C 1
ATOM 1655 O O . LEU A 1 220 ? -9.446 -7.954 3.040 1.00 98.56 220 LEU A O 1
ATOM 1659 N N . CYS A 1 221 ? -11.247 -8.524 1.816 1.00 98.12 221 CYS A N 1
ATOM 1660 C CA . CYS A 1 221 ? -11.995 -9.164 2.886 1.00 98.12 221 CYS A CA 1
ATOM 1661 C C . CYS A 1 221 ? -12.307 -10.618 2.559 1.00 98.12 221 CYS A C 1
ATOM 1663 O O . CYS A 1 221 ? -12.678 -10.946 1.434 1.00 98.12 221 CYS A O 1
ATOM 1665 N N . GLN A 1 222 ? -12.221 -11.470 3.579 1.00 98.50 222 GLN A N 1
ATOM 1666 C CA . GLN A 1 222 ? -12.825 -12.795 3.574 1.00 98.50 222 GLN A CA 1
ATOM 1667 C C . GLN A 1 222 ? -13.971 -12.820 4.582 1.00 98.50 222 GLN A C 1
ATOM 1669 O O . GLN A 1 222 ? -13.766 -12.593 5.779 1.00 98.50 222 GLN A O 1
ATOM 1674 N N . ARG A 1 223 ? -15.184 -13.091 4.097 1.00 97.25 223 ARG A N 1
ATOM 1675 C CA . ARG A 1 223 ? -16.376 -13.267 4.934 1.00 97.25 223 ARG A CA 1
ATOM 1676 C C . ARG A 1 223 ? -16.319 -14.616 5.659 1.00 97.25 223 ARG A C 1
ATOM 1678 O O . ARG A 1 223 ? -15.502 -15.480 5.345 1.00 97.25 223 ARG A O 1
ATOM 1685 N N . ARG A 1 224 ? -17.198 -14.814 6.646 1.00 95.50 224 ARG A N 1
ATOM 1686 C CA . ARG A 1 224 ? -17.252 -16.057 7.445 1.00 95.50 224 ARG A CA 1
ATOM 1687 C C . ARG A 1 224 ? -17.645 -17.295 6.636 1.00 95.50 224 ARG A C 1
ATOM 1689 O O . ARG A 1 224 ? -17.272 -18.398 7.014 1.00 95.50 224 ARG A O 1
ATOM 1696 N N . ASP A 1 225 ? -18.359 -17.110 5.530 1.00 95.38 225 ASP A N 1
ATOM 1697 C CA . ASP A 1 225 ? -18.683 -18.173 4.571 1.00 95.38 225 ASP A CA 1
ATOM 1698 C C . ASP A 1 225 ? -17.511 -18.520 3.629 1.00 95.38 225 ASP A C 1
ATOM 1700 O O . ASP A 1 225 ? -17.623 -19.424 2.805 1.00 95.38 225 ASP A O 1
ATOM 1704 N N . GLY A 1 226 ? -16.376 -17.821 3.755 1.00 95.69 226 GLY A N 1
ATOM 1705 C CA . GLY A 1 226 ? -15.180 -18.002 2.937 1.00 95.69 226 GLY A CA 1
ATOM 1706 C C . GLY A 1 226 ? -15.154 -17.163 1.658 1.00 95.69 226 GLY A C 1
ATOM 1707 O O . GLY A 1 226 ? -14.101 -17.104 1.019 1.00 95.69 226 GLY A O 1
ATOM 1708 N N . SER A 1 227 ? -16.252 -16.486 1.302 1.00 97.00 227 SER A N 1
ATOM 1709 C CA . SER A 1 227 ? -16.310 -15.625 0.118 1.00 97.00 227 SER A CA 1
ATOM 1710 C C . SER A 1 227 ? -15.376 -14.420 0.246 1.00 97.00 227 SER A C 1
ATOM 1712 O O . SER A 1 227 ? -15.152 -13.883 1.336 1.00 97.00 227 SER A O 1
ATOM 1714 N N . LEU A 1 228 ? -14.807 -14.010 -0.888 1.00 98.31 228 LEU A N 1
ATOM 1715 C CA . LEU A 1 228 ? -13.874 -12.893 -0.974 1.00 98.31 228 LEU A CA 1
ATOM 1716 C C . LEU A 1 228 ? -14.548 -11.662 -1.574 1.00 98.31 228 LEU A C 1
ATOM 1718 O O . LEU A 1 228 ? -15.337 -11.770 -2.511 1.00 98.31 228 LEU A O 1
ATOM 1722 N N . ALA A 1 229 ? -14.177 -10.491 -1.070 1.00 97.44 229 ALA A N 1
ATOM 1723 C CA . ALA A 1 229 ? -14.567 -9.205 -1.627 1.00 97.44 229 ALA A CA 1
ATOM 1724 C C . ALA A 1 229 ? -13.392 -8.224 -1.564 1.00 97.44 229 ALA A C 1
ATOM 1726 O O . ALA A 1 229 ? -12.548 -8.305 -0.674 1.00 97.44 229 ALA A O 1
ATOM 1727 N N . ILE A 1 230 ? -13.352 -7.287 -2.509 1.00 98.00 230 ILE A N 1
ATOM 1728 C CA . ILE A 1 230 ? -12.525 -6.083 -2.420 1.00 98.00 230 ILE A CA 1
ATOM 1729 C C . ILE A 1 230 ? -13.506 -4.918 -2.376 1.00 98.00 230 ILE A C 1
ATOM 1731 O O . ILE A 1 230 ? -14.214 -4.678 -3.355 1.00 98.00 230 ILE A O 1
ATOM 1735 N N . GLU A 1 231 ? -13.578 -4.233 -1.238 1.00 95.88 231 GLU A N 1
ATOM 1736 C CA . GLU A 1 231 ? -14.574 -3.188 -0.985 1.00 95.88 231 GLU A CA 1
ATOM 1737 C C . GLU A 1 231 ? -13.985 -2.017 -0.193 1.00 95.88 231 GLU A C 1
ATOM 1739 O O . GLU A 1 231 ? -12.952 -2.148 0.466 1.00 95.88 231 GLU A O 1
AT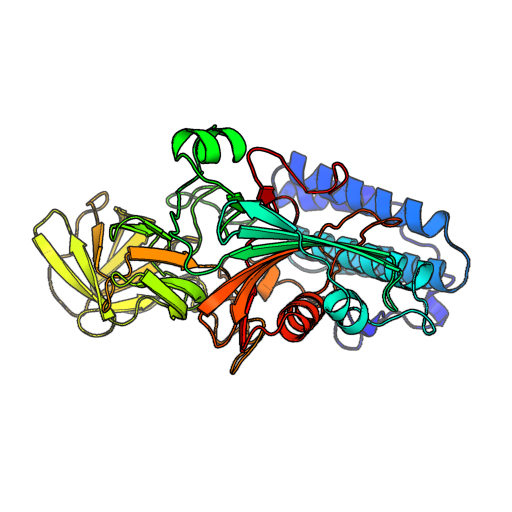OM 1744 N N . GLN A 1 232 ? -14.625 -0.850 -0.289 1.00 96.69 232 GLN A N 1
ATOM 1745 C CA . GLN A 1 232 ? -14.186 0.340 0.429 1.00 96.69 232 GLN A CA 1
ATOM 1746 C C . GLN A 1 232 ? -14.667 0.240 1.873 1.00 96.69 232 GLN A C 1
ATOM 1748 O O . GLN A 1 232 ? -15.868 0.119 2.117 1.00 96.69 232 GLN A O 1
ATOM 1753 N N . ARG A 1 233 ? -13.748 0.299 2.838 1.00 96.00 233 ARG A N 1
ATOM 1754 C CA . ARG A 1 233 ? -14.087 0.192 4.261 1.00 96.00 233 ARG A CA 1
ATOM 1755 C C . ARG A 1 233 ? -13.505 1.340 5.048 1.00 96.00 233 ARG A C 1
ATOM 1757 O O . ARG A 1 233 ? -12.303 1.566 5.004 1.00 96.00 233 ARG A O 1
ATOM 1764 N N . GLY A 1 234 ? -14.374 2.017 5.789 1.00 97.00 234 GLY A N 1
ATOM 1765 C CA . GLY A 1 234 ? -14.031 3.076 6.731 1.00 97.00 234 GLY A CA 1
ATOM 1766 C C . GLY A 1 234 ? -14.718 2.863 8.077 1.00 97.00 234 GLY A C 1
ATOM 1767 O O . GLY A 1 234 ? -15.349 1.834 8.319 1.00 97.00 234 GLY A O 1
ATOM 1768 N N . MET A 1 235 ? -14.631 3.863 8.948 1.00 97.75 235 MET A N 1
ATOM 1769 C CA . MET A 1 235 ? -15.173 3.786 10.307 1.00 97.75 235 MET A CA 1
ATOM 1770 C C . MET A 1 235 ? -16.696 3.947 10.408 1.00 97.75 235 MET A C 1
ATOM 1772 O O . MET A 1 235 ? -17.238 3.749 11.489 1.00 97.75 235 MET A O 1
ATOM 1776 N N . ALA A 1 236 ? -17.407 4.310 9.339 1.00 97.31 236 ALA A N 1
ATOM 1777 C CA . ALA A 1 236 ? -18.856 4.514 9.396 1.00 97.31 236 ALA A CA 1
ATOM 1778 C C . ALA A 1 236 ? -19.594 3.249 9.882 1.00 97.31 236 ALA A C 1
ATOM 1780 O O . ALA A 1 236 ? -19.411 2.163 9.335 1.00 97.31 236 ALA A O 1
ATOM 1781 N N . GLY A 1 237 ? -20.422 3.388 10.922 1.00 97.94 237 GLY A N 1
ATOM 1782 C CA . GLY A 1 237 ? -21.168 2.279 11.523 1.00 97.94 237 GLY A CA 1
ATOM 1783 C C . GLY A 1 237 ? -20.345 1.334 12.405 1.00 97.94 237 GLY A C 1
ATOM 1784 O O . GLY A 1 237 ? -20.917 0.411 12.976 1.00 97.94 237 GLY A O 1
ATOM 1785 N N . VAL A 1 238 ? -19.032 1.546 12.555 1.00 98.44 238 VAL A N 1
ATOM 1786 C CA . VAL A 1 238 ? -18.200 0.742 13.462 1.00 98.44 238 VAL A CA 1
ATOM 1787 C C . VAL A 1 238 ? -18.607 1.004 14.908 1.00 98.44 238 VAL A C 1
ATOM 1789 O O . VAL A 1 238 ? -18.684 2.157 15.340 1.00 98.44 238 VAL A O 1
ATOM 1792 N N . GLU A 1 239 ? -18.833 -0.073 15.661 1.00 98.56 239 GLU A N 1
ATOM 1793 C CA . GLU A 1 239 ? -19.070 -0.017 17.102 1.00 98.56 239 GLU A CA 1
ATOM 1794 C C . GLU A 1 239 ? -17.736 -0.118 17.848 1.00 98.56 239 GLU A C 1
ATOM 1796 O O . GLU A 1 239 ? -16.947 -1.041 17.632 1.00 98.56 239 GLU A O 1
ATOM 1801 N N . LEU A 1 240 ? -17.498 0.831 18.748 1.00 98.31 240 LEU A N 1
ATOM 1802 C CA . LEU A 1 240 ? -16.394 0.839 19.694 1.00 98.31 240 LEU A CA 1
ATOM 1803 C C . LEU A 1 240 ? -16.928 0.465 21.073 1.00 98.31 240 LEU A C 1
ATOM 1805 O O . LEU A 1 240 ? -17.841 1.114 21.583 1.00 98.31 240 LEU A O 1
ATOM 1809 N N . SER A 1 241 ? -16.320 -0.541 21.691 1.00 97.88 241 SER A N 1
ATOM 1810 C CA . SER A 1 241 ? -16.551 -0.933 23.080 1.00 97.88 241 SER A CA 1
ATOM 1811 C C . SER A 1 241 ? -15.324 -0.597 23.920 1.00 97.88 241 SER A C 1
ATOM 1813 O O . SER A 1 241 ? -14.228 -1.088 23.647 1.00 97.88 241 SER A O 1
ATOM 1815 N N . PHE A 1 242 ? -15.516 0.227 24.945 1.00 97.62 242 PHE A N 1
ATOM 1816 C CA . PHE A 1 242 ? -14.469 0.655 25.868 1.00 97.62 242 PHE A CA 1
ATOM 1817 C C . PHE A 1 242 ? -14.472 -0.225 27.126 1.00 97.62 242 PHE A C 1
ATOM 1819 O O . PHE A 1 242 ? -15.537 -0.660 27.574 1.00 97.62 242 PHE A O 1
ATOM 1826 N N . SER A 1 243 ? -13.304 -0.499 27.718 1.00 95.50 243 SER A N 1
ATOM 1827 C CA . SER A 1 243 ? -13.203 -1.394 28.888 1.00 95.50 243 SER A CA 1
ATOM 1828 C C . SER A 1 243 ? -13.971 -0.909 30.129 1.00 95.50 243 SER A C 1
ATOM 1830 O O . SER A 1 243 ? -14.361 -1.724 30.958 1.00 95.50 243 SER A O 1
ATOM 1832 N N . GLY A 1 244 ? -14.246 0.391 30.241 1.00 91.31 244 GLY A N 1
ATOM 1833 C CA . GLY A 1 244 ? -15.111 1.008 31.249 1.00 91.31 244 GLY A CA 1
ATOM 1834 C C . GLY A 1 244 ? -16.612 0.859 30.968 1.00 91.31 244 GLY A C 1
ATOM 1835 O O . GLY A 1 244 ? -17.427 1.470 31.653 1.00 91.31 244 GLY A O 1
ATOM 1836 N N . GLY A 1 245 ? -16.995 0.073 29.957 1.00 92.50 245 GLY A N 1
ATOM 1837 C CA . GLY A 1 245 ? -18.379 -0.305 29.656 1.00 92.50 245 GLY A CA 1
ATOM 1838 C C . GLY A 1 245 ? -19.105 0.614 28.673 1.00 92.50 245 GLY A C 1
ATOM 1839 O O . GLY A 1 245 ? -20.213 0.293 28.240 1.00 92.50 245 GLY A O 1
ATOM 1840 N N . ARG A 1 246 ? -18.499 1.739 28.276 1.00 94.25 246 ARG A N 1
ATOM 1841 C CA . ARG A 1 246 ? -19.086 2.639 27.277 1.00 94.25 246 ARG A CA 1
ATOM 1842 C C . ARG A 1 246 ? -19.084 1.985 25.891 1.00 94.25 246 ARG A C 1
ATOM 1844 O O . ARG A 1 246 ? -18.130 1.303 25.521 1.00 94.25 246 ARG A O 1
ATOM 1851 N N . ARG A 1 247 ? -20.128 2.255 25.102 1.00 96.62 247 ARG A N 1
ATOM 1852 C CA . ARG A 1 247 ? -20.197 1.926 23.672 1.00 96.62 247 ARG A CA 1
ATOM 1853 C C . ARG A 1 247 ? -20.461 3.171 22.837 1.00 96.62 247 ARG A C 1
ATOM 1855 O O . ARG A 1 247 ? -21.105 4.104 23.319 1.00 96.62 247 ARG A O 1
ATOM 1862 N N . VAL A 1 248 ? -19.907 3.203 21.630 1.00 97.50 248 VAL A N 1
ATOM 1863 C CA . VAL A 1 248 ? -20.050 4.307 20.672 1.00 97.50 248 VAL A CA 1
ATOM 1864 C C . VAL A 1 248 ? -20.123 3.733 19.264 1.00 97.50 248 VAL A C 1
ATOM 1866 O O . VAL A 1 248 ? -19.208 3.030 18.849 1.00 97.50 248 VAL A O 1
ATOM 1869 N N . VAL A 1 249 ? -21.161 4.077 18.510 1.00 97.88 249 VAL A N 1
ATOM 1870 C CA . VAL A 1 249 ? -21.285 3.757 17.085 1.00 97.88 249 VAL A CA 1
ATOM 1871 C C . VAL A 1 249 ? -20.940 4.991 16.252 1.00 97.88 249 VAL A C 1
ATOM 1873 O O . VAL A 1 249 ? -21.572 6.046 16.364 1.00 97.88 249 VAL A O 1
ATOM 1876 N N . VAL A 1 250 ? -19.925 4.886 15.395 1.00 98.00 250 VAL A N 1
ATOM 1877 C CA . VAL A 1 250 ? -19.489 6.005 14.545 1.00 98.00 250 VAL A CA 1
ATOM 1878 C C . VAL A 1 250 ? -20.570 6.363 13.521 1.00 98.00 250 VAL A C 1
ATOM 1880 O O . VAL A 1 250 ? -21.138 5.500 12.855 1.00 98.00 250 VAL A O 1
ATOM 1883 N N . GLY A 1 251 ? -20.853 7.658 13.387 1.00 95.94 251 GLY A N 1
ATOM 1884 C CA . GLY A 1 251 ? -21.942 8.210 12.579 1.00 95.94 251 GLY A CA 1
ATOM 1885 C C . GLY A 1 251 ? -23.258 8.366 13.350 1.00 95.94 251 GLY A C 1
ATOM 1886 O O . GLY A 1 251 ? -24.031 9.276 13.046 1.00 95.94 251 GLY A O 1
ATOM 1887 N N . GLN A 1 252 ? -23.486 7.553 14.389 1.00 96.06 252 GLN A N 1
ATOM 1888 C CA . GLN A 1 252 ? -24.687 7.619 15.233 1.00 96.06 252 GLN A CA 1
ATOM 1889 C C . GLN A 1 252 ? -24.421 8.362 16.547 1.00 96.06 252 GLN A C 1
ATOM 1891 O O . GLN A 1 252 ? -25.073 9.361 16.833 1.00 96.06 252 GLN A O 1
ATOM 1896 N N . ASP A 1 253 ? -23.422 7.931 17.312 1.00 96.50 253 ASP A N 1
ATOM 1897 C CA . ASP A 1 253 ? -23.085 8.494 18.626 1.00 96.50 253 ASP A CA 1
ATOM 1898 C C . ASP A 1 253 ? -21.946 9.515 18.557 1.00 96.50 253 ASP A C 1
ATOM 1900 O O . ASP A 1 253 ? -21.780 10.349 19.455 1.00 96.50 253 ASP A O 1
ATOM 1904 N N . ALA A 1 254 ? -21.146 9.446 17.492 1.00 96.19 254 ALA A N 1
ATOM 1905 C CA . ALA A 1 254 ? -19.970 10.278 17.307 1.00 96.19 254 ALA A CA 1
ATOM 1906 C C . ALA A 1 254 ? -19.717 10.619 15.839 1.00 96.19 254 ALA A C 1
ATOM 1908 O O . ALA A 1 254 ? -19.972 9.804 14.954 1.00 96.19 254 ALA A O 1
ATOM 1909 N N . GLN A 1 255 ? -19.163 11.802 15.586 1.00 96.44 255 GLN A N 1
ATOM 1910 C CA . GLN A 1 255 ? -18.546 12.130 14.299 1.00 96.44 255 GLN A CA 1
ATOM 1911 C C . GLN A 1 255 ? -17.051 11.831 14.367 1.00 96.44 255 GLN A C 1
ATOM 1913 O O . GLN A 1 255 ? -16.416 12.090 15.389 1.00 96.44 255 GLN A O 1
ATOM 1918 N N . LEU A 1 256 ? -16.493 11.277 13.296 1.00 97.19 256 LEU A N 1
ATOM 1919 C CA . LEU A 1 256 ? -15.078 10.936 13.227 1.00 97.19 256 LEU A CA 1
ATOM 1920 C C . LEU A 1 256 ? -14.313 11.978 12.414 1.00 97.19 256 LEU A C 1
ATOM 1922 O O . LEU A 1 256 ? -14.789 12.419 11.371 1.00 97.19 256 LEU A O 1
ATOM 1926 N N . VAL A 1 257 ? -13.127 12.334 12.905 1.00 97.94 257 VAL A N 1
ATOM 1927 C CA . VAL A 1 257 ? -12.137 13.126 12.179 1.00 97.94 257 VAL A CA 1
ATOM 1928 C C . VAL A 1 257 ? -10.826 12.346 12.091 1.00 97.94 257 VAL A C 1
ATOM 1930 O O . VAL A 1 257 ? -10.245 12.005 13.123 1.00 97.94 257 VAL A O 1
ATOM 1933 N N . ASN A 1 258 ? -10.350 12.074 10.877 1.00 97.56 258 ASN A N 1
ATOM 1934 C CA . ASN A 1 258 ? -9.041 11.474 10.606 1.00 97.56 258 ASN A CA 1
ATOM 1935 C C . ASN A 1 258 ? -8.131 12.444 9.823 1.00 97.56 258 ASN A C 1
ATOM 1937 O O . ASN A 1 258 ? -8.503 13.570 9.480 1.00 97.56 258 ASN A O 1
ATOM 1941 N N . ARG A 1 259 ? -6.903 12.001 9.541 1.00 96.62 259 ARG A N 1
ATOM 1942 C CA . ARG A 1 259 ? -5.867 12.813 8.884 1.00 96.62 259 ARG A CA 1
ATOM 1943 C C . ARG A 1 259 ? -6.135 13.143 7.415 1.00 96.62 259 ARG A C 1
ATOM 1945 O O . ARG A 1 259 ? -5.486 14.059 6.897 1.00 96.62 259 ARG A O 1
ATOM 1952 N N . ALA A 1 260 ? -7.064 12.443 6.762 1.00 96.25 260 ALA A N 1
ATOM 1953 C CA . ALA A 1 260 ? -7.506 12.798 5.417 1.00 96.25 260 ALA A CA 1
ATOM 1954 C C . ALA A 1 260 ? -8.354 14.075 5.428 1.00 96.25 260 ALA A C 1
ATOM 1956 O O . ALA A 1 260 ? -8.375 14.811 4.449 1.00 96.25 260 ALA A O 1
ATOM 1957 N N . GLN A 1 261 ? -8.992 14.366 6.565 1.00 96.19 261 GLN A N 1
ATOM 1958 C CA . GLN A 1 261 ? -9.872 15.516 6.741 1.00 96.19 261 GLN A CA 1
ATOM 1959 C C . GLN A 1 261 ? -9.146 16.693 7.404 1.00 96.19 261 GLN A C 1
ATOM 1961 O O . GLN A 1 261 ? -9.230 17.820 6.921 1.00 96.19 261 GLN A O 1
ATOM 1966 N N . ALA A 1 262 ? -8.431 16.461 8.514 1.00 96.19 262 ALA A N 1
ATOM 1967 C CA . ALA A 1 262 ? -7.729 17.524 9.235 1.00 96.19 262 ALA A CA 1
ATOM 1968 C C . ALA A 1 262 ? -6.597 17.007 10.141 1.00 96.19 262 ALA A C 1
ATOM 1970 O O . ALA A 1 262 ? -6.627 15.884 10.638 1.00 96.19 262 ALA A O 1
ATOM 1971 N N . ARG A 1 263 ? -5.619 17.878 10.430 1.00 96.06 263 ARG A N 1
ATOM 1972 C CA . ARG A 1 263 ? -4.578 17.642 11.456 1.00 96.06 263 ARG A CA 1
ATOM 1973 C C . ARG A 1 263 ? -5.088 17.867 12.883 1.00 96.06 263 ARG A C 1
ATOM 1975 O O . ARG A 1 263 ? -4.560 17.296 13.831 1.00 96.06 263 ARG A O 1
ATOM 1982 N N . VAL A 1 264 ? -6.110 18.705 13.034 1.00 97.25 264 VAL A N 1
ATOM 1983 C CA . VAL A 1 264 ? -6.768 19.007 14.307 1.00 97.25 264 VAL A CA 1
ATOM 1984 C C . VAL A 1 264 ? -8.263 18.895 14.080 1.00 97.25 264 VAL A C 1
ATOM 1986 O O . VAL A 1 264 ? -8.817 19.580 13.220 1.00 97.25 264 VAL A O 1
ATOM 1989 N N . ALA A 1 265 ? -8.927 18.048 14.858 1.00 97.19 265 ALA A N 1
ATOM 1990 C CA . ALA A 1 265 ? -10.373 18.035 14.896 1.00 97.19 265 ALA A CA 1
ATOM 1991 C C . ALA A 1 265 ? -10.809 19.319 15.597 1.00 97.19 265 ALA A C 1
ATOM 1993 O O . ALA A 1 265 ? -10.487 19.502 16.768 1.00 97.19 265 ALA A O 1
ATOM 1994 N N . GLN A 1 266 ? -11.536 20.200 14.916 1.00 96.06 266 GLN A N 1
ATOM 1995 C CA . GLN A 1 266 ? -12.114 21.410 15.512 1.00 96.06 266 GLN A CA 1
ATOM 1996 C C . GLN A 1 266 ? -13.510 21.124 16.092 1.00 96.06 266 GLN A C 1
ATOM 1998 O O . GLN A 1 266 ? -14.081 20.060 15.842 1.00 96.06 266 GLN A O 1
ATOM 2003 N N . GLY A 1 267 ? -14.049 22.061 16.873 1.00 91.19 267 GLY A N 1
ATOM 2004 C CA . GLY A 1 267 ? -15.397 21.989 17.453 1.00 91.19 267 GLY A CA 1
ATOM 2005 C C . GLY A 1 267 ? -15.407 22.075 18.978 1.00 91.19 267 GLY A C 1
ATOM 2006 O O . GLY A 1 267 ? -14.356 22.002 19.608 1.00 91.19 267 GLY A O 1
ATOM 2007 N N . GLN A 1 268 ? -16.598 22.236 19.559 1.00 88.88 268 GLN A N 1
ATOM 2008 C CA . GLN A 1 268 ? -16.829 22.250 21.008 1.00 88.88 268 GLN A CA 1
ATOM 2009 C C . GLN A 1 268 ? -17.368 20.899 21.502 1.00 88.88 268 GLN A C 1
ATOM 2011 O O . GLN A 1 268 ? -17.855 20.090 20.712 1.00 88.88 268 GLN A O 1
ATOM 2016 N N . GLY A 1 269 ? -17.279 20.660 22.811 1.00 91.69 269 GLY A N 1
ATOM 2017 C CA . GLY A 1 269 ? -17.790 19.446 23.448 1.00 91.69 269 GLY A CA 1
ATOM 2018 C C . GLY A 1 269 ? -16.801 18.271 23.471 1.00 91.69 269 GLY A C 1
ATOM 2019 O O . GLY A 1 269 ? -15.639 18.423 23.071 1.00 91.69 269 GLY A O 1
ATOM 2020 N N . PRO A 1 270 ? -17.248 17.106 23.975 1.00 95.44 270 PRO A N 1
ATOM 2021 C CA . PRO A 1 270 ? -16.381 15.985 24.316 1.00 95.44 270 PRO A CA 1
ATOM 2022 C C . PRO A 1 270 ? -15.731 15.351 23.080 1.00 95.44 270 PRO A C 1
ATOM 2024 O O . PRO A 1 270 ? -16.405 14.920 22.140 1.00 95.44 270 PRO A O 1
ATOM 2027 N N . ALA A 1 271 ? -14.404 15.247 23.111 1.00 96.88 271 ALA A N 1
ATOM 2028 C CA . ALA A 1 271 ? -13.597 14.611 22.082 1.00 96.88 271 ALA A CA 1
ATOM 2029 C C . ALA A 1 271 ? -12.620 13.584 22.652 1.00 96.88 271 ALA A C 1
ATOM 2031 O O . ALA A 1 271 ? -12.063 13.753 23.738 1.00 96.88 271 ALA A O 1
ATOM 2032 N N . LEU A 1 272 ? -12.396 12.532 21.871 1.00 97.12 272 LEU A N 1
ATOM 2033 C CA . LEU A 1 272 ? -11.545 11.403 22.218 1.00 97.12 272 LEU A CA 1
ATOM 2034 C C . LEU A 1 272 ? -10.619 11.078 21.049 1.00 97.12 272 LEU A C 1
ATOM 2036 O O . LEU A 1 272 ? -11.109 10.809 19.958 1.00 97.12 272 LEU A O 1
ATOM 2040 N N . ALA A 1 273 ? -9.309 11.065 21.267 1.00 98.06 273 ALA A N 1
ATOM 2041 C CA . ALA A 1 273 ? -8.343 10.560 20.300 1.00 98.06 273 ALA A CA 1
ATOM 2042 C C . ALA A 1 273 ? -8.040 9.088 20.593 1.00 98.06 273 ALA A C 1
ATOM 2044 O O . ALA A 1 273 ? -7.838 8.706 21.750 1.00 98.06 273 ALA A O 1
ATOM 2045 N N . VAL A 1 274 ? -7.998 8.273 19.543 1.00 97.94 274 VAL A N 1
ATOM 2046 C CA . VAL A 1 274 ? -7.762 6.829 19.625 1.00 97.94 274 VAL A CA 1
ATOM 2047 C C . VAL A 1 274 ? -6.680 6.435 18.623 1.00 97.94 274 VAL A C 1
ATOM 2049 O O . VAL A 1 274 ? -6.710 6.871 17.471 1.00 97.94 274 VAL A O 1
ATOM 2052 N N . VAL A 1 275 ? -5.734 5.601 19.063 1.00 97.00 275 VAL A N 1
ATOM 2053 C CA . VAL A 1 275 ? -4.701 4.976 18.220 1.00 97.00 275 VAL A CA 1
ATOM 2054 C C . VAL A 1 275 ? -4.669 3.482 18.505 1.00 97.00 275 VAL A C 1
ATOM 2056 O O . VAL A 1 275 ? -4.562 3.068 19.662 1.00 97.00 275 VAL A O 1
ATOM 2059 N N . GLY A 1 276 ? -4.772 2.664 17.455 1.00 95.31 276 GLY A N 1
ATOM 2060 C CA . GLY A 1 276 ? -4.862 1.211 17.599 1.00 95.31 276 GLY A CA 1
ATOM 2061 C C . GLY A 1 276 ? -6.026 0.819 18.509 1.00 95.31 276 GLY A C 1
ATOM 2062 O O . GLY A 1 276 ? -7.169 1.163 18.230 1.00 95.31 276 GLY A O 1
ATOM 2063 N N . SER A 1 277 ? -5.744 0.134 19.617 1.00 95.94 277 SER A N 1
ATOM 2064 C CA . SER A 1 277 ? -6.740 -0.311 20.602 1.00 95.94 277 SER A CA 1
ATOM 2065 C C . SER A 1 277 ? -6.766 0.528 21.884 1.00 95.94 277 SER A C 1
ATOM 2067 O O . SER A 1 277 ? -7.219 0.041 22.920 1.00 95.94 277 SER A O 1
ATOM 2069 N N . ARG A 1 278 ? -6.250 1.766 21.872 1.00 97.31 278 ARG A N 1
ATOM 2070 C CA . ARG A 1 278 ? -6.178 2.598 23.083 1.00 97.31 278 ARG A CA 1
ATOM 2071 C C . ARG A 1 278 ? -6.618 4.033 22.866 1.00 97.31 278 ARG A C 1
ATOM 2073 O O . ARG A 1 278 ? -6.298 4.665 21.860 1.00 97.31 278 ARG A O 1
ATOM 2080 N N . VAL A 1 279 ? -7.272 4.572 23.889 1.00 98.12 279 VAL A N 1
ATOM 2081 C CA . VAL A 1 279 ? -7.484 6.013 24.024 1.00 98.12 279 VAL A CA 1
ATOM 2082 C C . VAL A 1 279 ? -6.143 6.695 24.266 1.00 98.12 279 VAL A C 1
ATOM 2084 O O . VAL A 1 279 ? -5.462 6.404 25.250 1.00 98.12 279 VAL A O 1
ATOM 2087 N N . SER A 1 280 ? -5.777 7.637 23.403 1.00 97.75 280 SER A N 1
ATOM 2088 C CA . SER A 1 280 ? -4.518 8.374 23.515 1.00 97.75 280 SER A CA 1
ATOM 2089 C C . SER A 1 280 ? -4.675 9.757 24.135 1.00 97.75 280 SER A C 1
ATOM 2091 O O . SER A 1 280 ? -3.759 10.235 24.794 1.00 97.75 280 SER A O 1
ATOM 2093 N N . ALA A 1 281 ? -5.820 10.410 23.933 1.00 97.62 281 ALA A N 1
ATOM 2094 C CA . ALA A 1 281 ? -6.119 11.709 24.527 1.00 97.62 281 ALA A CA 1
ATOM 2095 C C . ALA A 1 281 ? -7.631 11.915 24.645 1.00 97.62 281 ALA A C 1
ATOM 2097 O O . ALA A 1 281 ? -8.413 11.299 23.923 1.00 97.62 281 ALA A O 1
ATOM 2098 N N . ARG A 1 282 ? -8.041 12.813 25.539 1.00 96.88 282 ARG A N 1
ATOM 2099 C CA . ARG A 1 282 ? -9.434 13.242 25.699 1.00 96.88 282 ARG A CA 1
ATOM 2100 C C . ARG A 1 282 ? -9.479 14.724 26.044 1.00 96.88 282 ARG A C 1
ATOM 2102 O O . ARG A 1 282 ? -8.537 15.231 26.650 1.00 96.88 282 ARG A O 1
ATOM 2109 N N . GLY A 1 283 ? -10.573 15.395 25.719 1.00 94.88 283 GLY A N 1
ATOM 2110 C CA . GLY A 1 283 ? -10.764 16.791 26.093 1.00 94.88 283 GLY A CA 1
ATOM 2111 C C . GLY A 1 283 ? -12.128 17.326 25.692 1.00 94.88 283 GLY A C 1
ATOM 2112 O O . GLY A 1 283 ? -12.938 16.619 25.094 1.00 94.88 283 GLY A O 1
ATOM 2113 N N . GLU A 1 284 ? -12.360 18.593 26.008 1.00 92.06 284 GLU A N 1
ATOM 2114 C CA . GLU A 1 284 ? -13.517 19.347 25.540 1.00 92.06 284 GLU A CA 1
ATOM 2115 C C . GLU A 1 284 ? -13.016 20.435 24.594 1.00 92.06 284 GLU A C 1
ATOM 2117 O O . GLU A 1 284 ? -12.245 21.302 24.994 1.00 92.06 284 GLU A O 1
ATOM 2122 N N . GLY A 1 285 ? -13.394 20.366 23.318 1.00 90.81 285 GLY A N 1
ATOM 2123 C CA . GLY A 1 285 ? -12.883 21.295 22.307 1.00 90.81 285 GLY A CA 1
ATOM 2124 C C . GLY A 1 285 ? -11.887 20.679 21.321 1.00 90.81 285 GLY A C 1
ATOM 2125 O O . GLY A 1 285 ? -11.916 19.474 21.066 1.00 90.81 285 GLY A O 1
ATOM 2126 N N . ALA A 1 286 ? -11.035 21.502 20.708 1.00 96.25 286 ALA A N 1
ATOM 2127 C CA . ALA A 1 286 ? -10.088 21.075 19.676 1.00 96.25 286 ALA A CA 1
ATOM 2128 C C . ALA A 1 286 ? -9.141 19.965 20.170 1.00 96.25 286 ALA A C 1
ATOM 2130 O O . ALA A 1 286 ? -8.625 20.035 21.283 1.00 96.25 286 ALA A O 1
ATOM 2131 N N . LEU A 1 287 ? -8.904 18.949 19.335 1.00 97.12 287 LEU A N 1
ATOM 2132 C CA . LEU A 1 287 ? -8.013 17.836 19.672 1.00 97.12 287 LEU A CA 1
ATOM 2133 C C . LEU A 1 287 ? -7.144 17.466 18.459 1.00 97.12 287 LEU A C 1
ATOM 2135 O O . LEU A 1 287 ? -7.691 17.317 17.360 1.00 97.12 287 LEU A O 1
ATOM 2139 N N . PRO A 1 288 ? -5.813 17.324 18.618 1.00 97.06 288 PRO A N 1
ATOM 2140 C CA . PRO A 1 288 ? -4.944 16.849 17.546 1.00 97.06 288 PRO A CA 1
ATOM 2141 C C . PRO A 1 288 ? -5.368 15.467 17.053 1.00 97.06 288 PRO A C 1
ATOM 2143 O O . PRO A 1 288 ? -5.717 14.595 17.851 1.00 97.06 288 PRO A O 1
ATOM 2146 N N . VAL A 1 289 ? -5.326 15.267 15.737 1.00 97.62 289 VAL A N 1
ATOM 2147 C CA . VAL A 1 289 ? -5.636 13.981 15.113 1.00 97.62 289 VAL A CA 1
ATOM 2148 C C . VAL A 1 289 ? -4.346 13.162 15.011 1.00 97.62 289 VAL A C 1
ATOM 2150 O O . VAL A 1 289 ? -3.413 13.603 14.332 1.00 97.62 289 VAL A O 1
ATOM 2153 N N . PRO A 1 290 ? -4.258 11.985 15.660 1.00 96.12 290 PRO A N 1
ATOM 2154 C CA . PRO A 1 290 ? -3.082 11.127 15.545 1.00 96.12 290 PRO A CA 1
ATOM 2155 C C . PRO A 1 290 ? -2.885 10.610 14.116 1.00 96.12 290 PRO A C 1
ATOM 2157 O O . PRO A 1 290 ? -3.851 10.437 13.375 1.00 96.12 290 PRO A O 1
ATOM 2160 N N . LEU A 1 291 ? -1.641 10.318 13.736 1.00 93.38 291 LEU A N 1
ATOM 2161 C CA . LEU A 1 291 ? -1.297 9.948 12.364 1.00 93.38 291 LEU A CA 1
ATOM 2162 C C . LEU A 1 291 ? -1.899 8.596 11.932 1.00 93.38 291 LEU A C 1
ATOM 2164 O O . LEU A 1 291 ? -2.535 8.518 10.884 1.00 93.38 291 LEU A O 1
ATOM 2168 N N . ALA A 1 292 ? -1.754 7.558 12.765 1.00 89.75 292 ALA A N 1
ATOM 2169 C CA . ALA A 1 292 ? -2.382 6.239 12.586 1.00 89.75 292 ALA A CA 1
ATOM 2170 C C . ALA A 1 292 ? -3.674 6.082 13.413 1.00 89.75 292 ALA A C 1
ATOM 2172 O O . ALA A 1 292 ? -4.012 4.994 13.881 1.00 89.75 292 ALA A O 1
ATOM 2173 N N . GLY A 1 293 ? -4.386 7.182 13.652 1.00 96.25 293 GLY A N 1
ATOM 2174 C CA . GLY A 1 293 ? -5.572 7.189 14.497 1.00 96.25 293 GLY A CA 1
ATOM 2175 C C . GLY A 1 293 ? -6.621 8.187 14.045 1.00 96.25 293 GLY A C 1
ATOM 2176 O O . GLY A 1 293 ? -6.606 8.697 12.927 1.00 96.25 293 GLY A O 1
ATOM 2177 N N . PHE A 1 294 ? -7.564 8.446 14.939 1.00 98.00 294 PHE A N 1
ATOM 2178 C CA . PHE A 1 294 ? -8.694 9.327 14.677 1.00 98.00 294 PHE A CA 1
ATOM 2179 C C . PHE A 1 294 ? -9.157 10.015 15.957 1.00 98.00 294 PHE A C 1
ATOM 2181 O O . PHE A 1 294 ? -8.833 9.594 17.070 1.00 98.00 294 PHE A O 1
ATOM 2188 N N . VAL A 1 295 ? -9.947 11.072 15.785 1.00 98.50 295 VAL A N 1
ATOM 2189 C CA . VAL A 1 295 ? -10.687 11.732 16.858 1.00 98.50 295 VAL A CA 1
ATOM 2190 C C . VAL A 1 295 ? -12.173 11.445 16.699 1.00 98.50 295 VAL A C 1
ATOM 2192 O O . VAL A 1 295 ? -12.738 11.632 15.625 1.00 98.50 295 VAL A O 1
ATOM 2195 N N . LEU A 1 296 ? -12.822 11.036 17.784 1.00 98.06 296 LEU A N 1
ATOM 2196 C CA . LEU A 1 296 ? -14.271 10.961 17.902 1.00 98.06 296 LEU A CA 1
ATOM 2197 C C . LEU A 1 296 ? -14.802 12.194 18.620 1.00 98.06 296 LEU A C 1
ATOM 2199 O O . LEU A 1 296 ? -14.433 12.469 19.760 1.00 98.06 296 LEU A O 1
ATOM 2203 N N . ARG A 1 297 ? -15.714 12.900 17.959 1.00 97.00 297 ARG A N 1
ATOM 2204 C CA . ARG A 1 297 ? -16.550 13.971 18.505 1.00 97.00 297 ARG A CA 1
ATOM 2205 C C . ARG A 1 297 ? -17.835 13.351 19.031 1.00 97.00 297 ARG A C 1
ATOM 2207 O O . ARG A 1 297 ? -18.719 13.019 18.242 1.00 97.00 297 ARG A O 1
ATOM 2214 N N . LEU A 1 298 ? -17.913 13.145 20.340 1.00 94.69 298 LEU A N 1
ATOM 2215 C CA . LEU A 1 298 ? -19.038 12.464 20.977 1.00 94.69 298 LEU A CA 1
ATOM 2216 C C . LEU A 1 298 ? -20.223 13.427 21.107 1.00 94.69 298 LEU A C 1
ATOM 2218 O O . LEU A 1 298 ? -20.042 14.596 21.435 1.00 94.69 298 LEU A O 1
ATOM 2222 N N . ARG A 1 299 ? -21.448 12.937 20.892 1.00 92.56 299 ARG A N 1
ATOM 2223 C CA . ARG A 1 299 ? -22.657 13.767 21.051 1.00 92.56 299 ARG A CA 1
ATOM 2224 C C . ARG A 1 299 ? -22.982 14.083 22.516 1.00 92.56 299 ARG A C 1
ATOM 2226 O O . ARG A 1 299 ? -23.458 15.172 22.807 1.00 92.56 299 ARG A O 1
ATOM 2233 N N . ALA A 1 300 ? -22.743 13.137 23.425 1.00 86.62 300 ALA A N 1
ATOM 2234 C CA . ALA A 1 300 ? -23.016 13.262 24.860 1.00 86.62 300 ALA A CA 1
ATOM 2235 C C . ALA A 1 300 ? -22.233 12.209 25.671 1.00 86.62 300 ALA A C 1
ATOM 2237 O O . ALA A 1 300 ? -21.622 11.308 25.095 1.00 86.62 300 ALA A O 1
ATOM 2238 N N . GLY A 1 301 ? -22.289 12.279 27.005 1.00 84.56 301 GLY A N 1
ATOM 2239 C CA . GLY A 1 301 ? -21.813 11.233 27.924 1.00 84.56 301 GLY A CA 1
ATOM 2240 C C . GLY A 1 301 ? -20.332 11.328 28.335 1.00 84.56 301 GLY A C 1
ATOM 2241 O O . GLY A 1 301 ? -19.552 12.032 27.691 1.00 84.56 301 GLY A O 1
ATOM 2242 N N . PRO A 1 302 ? -19.917 10.581 29.377 1.00 87.94 302 PRO A N 1
ATOM 2243 C CA . PRO A 1 302 ? -18.602 10.715 30.012 1.00 87.94 302 PRO A CA 1
ATOM 2244 C C . PRO A 1 302 ? -17.454 10.230 29.122 1.00 87.94 302 PRO A C 1
ATOM 2246 O O . PRO A 1 302 ? -17.509 9.131 28.569 1.00 87.94 302 PRO A O 1
ATOM 2249 N N . LEU A 1 303 ? -16.393 11.026 28.995 1.00 92.88 303 LEU A N 1
ATOM 2250 C CA . LEU A 1 303 ? -15.231 10.673 28.176 1.00 92.88 303 LEU A CA 1
ATOM 2251 C C . LEU A 1 303 ? -14.478 9.457 28.746 1.00 92.88 303 LEU A C 1
ATOM 2253 O O . LEU A 1 303 ? -14.043 9.538 29.902 1.00 92.88 303 LEU A O 1
ATOM 2257 N N . PRO A 1 304 ? -14.249 8.400 27.935 1.00 95.56 304 PRO A N 1
ATOM 2258 C CA . PRO A 1 304 ? -13.329 7.316 28.282 1.00 95.56 304 PRO A CA 1
ATOM 2259 C C . PRO A 1 304 ? -11.970 7.846 28.760 1.00 95.56 304 PRO A C 1
ATOM 2261 O O . PRO A 1 304 ? -11.524 8.922 28.342 1.00 95.56 304 PRO A O 1
ATOM 2264 N N . ALA A 1 305 ? -11.325 7.121 29.671 1.00 96.31 305 ALA A N 1
ATOM 2265 C CA . ALA A 1 305 ? -10.053 7.520 30.260 1.00 96.31 305 ALA A CA 1
ATOM 2266 C C . ALA A 1 305 ? -8.895 7.351 29.265 1.00 96.31 305 ALA A C 1
ATOM 2268 O O . ALA A 1 305 ? -8.913 6.487 28.391 1.00 96.31 305 ALA A O 1
ATOM 2269 N N . VAL A 1 306 ? -7.843 8.160 29.414 1.00 97.69 306 VAL A N 1
ATOM 2270 C CA . VAL A 1 306 ? -6.604 7.956 28.647 1.00 97.69 306 VAL A CA 1
ATOM 2271 C C . VAL A 1 306 ? -5.987 6.610 29.031 1.00 97.69 306 VAL A C 1
ATOM 2273 O O . VAL A 1 306 ? -5.921 6.268 30.209 1.00 97.69 306 VAL A O 1
ATOM 2276 N N . GLY A 1 307 ? -5.548 5.847 28.032 1.00 97.12 307 GLY A N 1
ATOM 2277 C CA . GLY A 1 307 ? -5.010 4.499 28.194 1.00 97.12 307 GLY A CA 1
ATOM 2278 C C . GLY A 1 307 ? -6.065 3.391 28.210 1.00 97.12 307 GLY A C 1
ATOM 2279 O O . GLY A 1 307 ? -5.682 2.224 28.142 1.00 97.12 307 GLY A O 1
ATOM 2280 N N . GLU A 1 308 ? -7.357 3.723 28.252 1.00 97.62 308 GLU A N 1
ATOM 2281 C CA . GLU A 1 308 ? -8.449 2.746 28.227 1.00 97.62 308 GLU A CA 1
ATOM 2282 C C . GLU A 1 308 ? -8.424 1.898 26.943 1.00 97.62 308 GLU A C 1
ATOM 2284 O O . GLU A 1 308 ? -8.113 2.408 25.861 1.00 97.62 308 GLU A O 1
ATOM 2289 N N . GLU A 1 309 ? -8.717 0.598 27.071 1.00 97.88 309 GLU A N 1
ATOM 2290 C CA . GLU A 1 309 ? -8.741 -0.337 25.941 1.00 97.88 309 GLU A CA 1
ATOM 2291 C C . GLU A 1 309 ? -10.016 -0.141 25.116 1.00 97.88 309 GLU A C 1
ATOM 2293 O O . GLU A 1 309 ? -11.114 0.029 25.653 1.00 97.88 309 GLU A O 1
ATOM 2298 N N . VAL A 1 310 ? -9.855 -0.201 23.798 1.00 98.06 310 VAL A N 1
ATOM 2299 C CA . VAL A 1 310 ? -10.909 -0.066 22.800 1.00 98.06 310 VAL A CA 1
ATOM 2300 C C . VAL A 1 310 ? -10.950 -1.332 21.957 1.00 98.06 310 VAL A C 1
ATOM 2302 O O . VAL A 1 310 ? -9.944 -1.728 21.364 1.00 98.06 310 VAL A O 1
ATOM 2305 N N . ARG A 1 311 ? -12.129 -1.947 21.869 1.00 98.31 311 ARG A N 1
ATOM 2306 C CA . ARG A 1 311 ? -12.421 -3.047 20.944 1.00 98.31 311 ARG A CA 1
ATOM 2307 C C . ARG A 1 311 ? -13.391 -2.581 19.877 1.00 98.31 311 ARG A C 1
ATOM 2309 O O . ARG A 1 311 ? -14.283 -1.784 20.161 1.00 98.31 311 ARG A O 1
ATOM 2316 N N . TYR A 1 312 ? -13.235 -3.113 18.674 1.00 98.38 312 TYR A N 1
ATOM 2317 C CA . TYR A 1 312 ? -14.031 -2.723 17.517 1.00 98.38 312 TYR A CA 1
ATOM 2318 C C . TYR A 1 312 ? -14.879 -3.883 17.019 1.00 98.38 312 TYR A C 1
ATOM 2320 O O . TYR A 1 312 ? -14.416 -5.024 16.976 1.00 98.38 312 TYR A O 1
ATOM 2328 N N . ARG A 1 313 ? -16.091 -3.566 16.568 1.00 98.25 313 ARG A N 1
ATOM 2329 C CA . ARG A 1 313 ? -16.957 -4.471 15.815 1.00 98.25 313 ARG A CA 1
ATOM 2330 C C . ARG A 1 313 ? -17.350 -3.800 14.503 1.00 98.25 313 ARG A C 1
ATOM 2332 O O . ARG A 1 313 ? -17.981 -2.744 14.499 1.00 98.25 313 ARG A O 1
ATOM 2339 N N . LEU A 1 314 ? -16.930 -4.401 13.392 1.00 97.56 314 LEU A N 1
ATOM 2340 C CA . LEU A 1 314 ? -17.323 -3.969 12.050 1.00 97.56 314 LEU A CA 1
ATOM 2341 C C . LEU A 1 314 ? -18.765 -4.421 11.764 1.00 97.56 314 LEU A C 1
ATOM 2343 O O . LEU A 1 314 ? -19.114 -5.516 12.202 1.00 97.56 314 LEU A O 1
ATOM 2347 N N . PRO A 1 315 ? -19.575 -3.652 11.008 1.00 95.75 315 PRO A N 1
ATOM 2348 C CA . PRO A 1 315 ? -20.985 -3.975 10.760 1.00 95.75 315 PRO A CA 1
ATOM 2349 C C . PRO A 1 315 ? -21.256 -5.383 10.216 1.00 95.75 315 PRO A C 1
ATOM 2351 O O . PRO A 1 315 ? -22.254 -5.997 10.572 1.00 95.75 315 PRO A O 1
ATOM 2354 N N . ASP A 1 316 ? -20.375 -5.901 9.364 1.00 94.44 316 ASP A N 1
ATOM 2355 C CA . ASP A 1 316 ? -20.524 -7.203 8.710 1.00 94.44 316 ASP A CA 1
ATOM 2356 C C . ASP A 1 316 ? -19.497 -8.251 9.176 1.00 94.44 316 ASP A C 1
ATOM 2358 O O . ASP A 1 316 ? -19.435 -9.343 8.614 1.00 94.44 316 ASP A O 1
ATOM 2362 N N . GLU A 1 317 ? -18.711 -7.922 10.209 1.00 96.88 317 GLU A N 1
ATOM 2363 C CA . GLU A 1 317 ? -17.810 -8.826 10.941 1.00 96.88 317 GLU A CA 1
ATOM 2364 C C . GLU A 1 317 ? -17.019 -9.825 10.063 1.00 96.88 317 GLU A C 1
ATOM 2366 O O . GLU A 1 317 ? -17.156 -11.049 10.238 1.00 96.88 317 GLU A O 1
ATOM 2371 N N . PRO A 1 318 ? -16.179 -9.342 9.123 1.00 97.75 318 PRO A N 1
ATOM 2372 C CA . PRO A 1 318 ? -15.405 -10.219 8.252 1.00 97.75 318 PRO A CA 1
ATOM 2373 C C . PRO A 1 318 ? -14.472 -11.117 9.073 1.00 97.75 318 PRO A C 1
ATOM 2375 O O . PRO A 1 318 ? -13.974 -10.726 10.128 1.00 97.75 318 PRO A O 1
ATOM 2378 N N . ALA A 1 319 ? -14.209 -12.326 8.578 1.00 98.31 319 ALA A N 1
ATOM 2379 C CA . ALA A 1 319 ? -13.258 -13.231 9.215 1.00 98.31 319 ALA A CA 1
ATOM 2380 C C . ALA A 1 319 ? -11.822 -12.718 9.054 1.00 98.31 319 ALA A C 1
ATOM 2382 O O . ALA A 1 319 ? -11.024 -12.821 9.981 1.00 98.31 319 ALA A O 1
ATOM 2383 N N . GLN A 1 320 ? -11.501 -12.159 7.886 1.00 98.56 320 GLN A N 1
ATOM 2384 C CA . GLN A 1 320 ? -10.197 -11.574 7.580 1.00 98.56 320 GLN A CA 1
ATOM 2385 C C . GLN A 1 320 ? -10.391 -10.264 6.825 1.00 98.56 320 GLN A C 1
ATOM 2387 O O . GLN A 1 320 ? -11.291 -10.164 5.987 1.00 98.56 320 GLN A O 1
ATOM 2392 N N . ALA A 1 321 ? -9.535 -9.281 7.080 1.00 98.44 321 ALA A N 1
ATOM 2393 C CA . ALA A 1 321 ? -9.495 -8.056 6.297 1.00 98.44 321 ALA A CA 1
ATOM 2394 C C . ALA A 1 321 ? -8.092 -7.450 6.305 1.00 98.44 321 ALA A C 1
ATOM 2396 O O . ALA A 1 321 ? -7.454 -7.375 7.355 1.00 98.44 321 ALA A O 1
ATOM 2397 N N . MET A 1 322 ? -7.642 -6.984 5.144 1.00 98.62 322 MET A N 1
ATOM 2398 C CA . MET A 1 322 ? -6.399 -6.234 4.989 1.00 98.62 322 MET A CA 1
ATOM 2399 C C . MET A 1 322 ? -6.659 -5.023 4.101 1.00 98.62 322 MET A C 1
ATOM 2401 O O . MET A 1 322 ? -6.966 -5.169 2.914 1.00 98.62 322 MET A O 1
ATOM 2405 N N . ALA A 1 323 ? -6.554 -3.831 4.678 1.00 98.00 323 ALA A N 1
ATOM 2406 C CA . ALA A 1 323 ? -6.617 -2.594 3.923 1.00 98.00 323 ALA A CA 1
ATOM 2407 C C . ALA A 1 323 ? -5.341 -2.396 3.109 1.00 98.00 323 ALA A C 1
ATOM 2409 O O . ALA A 1 323 ? -4.244 -2.793 3.499 1.00 98.00 323 ALA A O 1
ATOM 2410 N N . GLY A 1 324 ? -5.497 -1.730 1.979 1.00 96.75 324 GLY A N 1
ATOM 2411 C CA . GLY A 1 324 ? -4.400 -1.254 1.160 1.00 96.75 324 GLY A CA 1
ATOM 2412 C C . GLY A 1 324 ? -4.895 -0.049 0.393 1.00 96.75 324 GLY A C 1
ATOM 2413 O O . GLY A 1 324 ? -5.177 0.993 0.981 1.00 96.75 324 GLY A O 1
ATOM 2414 N N . GLY A 1 325 ? -5.026 -0.225 -0.911 1.00 95.31 325 GLY A N 1
ATOM 2415 C CA . GLY A 1 325 ? -5.485 0.787 -1.837 1.00 95.31 325 GLY A CA 1
ATOM 2416 C C . GLY A 1 325 ? -4.338 1.465 -2.596 1.00 95.31 325 GLY A C 1
ATOM 2417 O O . GLY A 1 325 ? -3.154 1.226 -2.322 1.00 95.31 325 GLY A O 1
ATOM 2418 N N . PRO A 1 326 ? -4.679 2.285 -3.598 1.00 96.94 326 PRO A N 1
ATOM 2419 C CA . PRO A 1 326 ? -6.045 2.518 -4.065 1.00 96.94 326 PRO A CA 1
ATOM 2420 C C . PRO A 1 326 ? -6.652 1.310 -4.805 1.00 96.94 326 PRO A C 1
ATOM 2422 O O . PRO A 1 326 ? -5.946 0.353 -5.153 1.00 96.94 326 PRO A O 1
ATOM 2425 N N . PHE A 1 327 ? -7.954 1.356 -5.077 1.00 98.25 327 PHE A N 1
ATOM 2426 C CA . PHE A 1 327 ? -8.608 0.544 -6.093 1.00 98.25 327 PHE A CA 1
ATOM 2427 C C . PHE A 1 327 ? -7.880 0.703 -7.425 1.00 98.25 327 PHE A C 1
ATOM 2429 O O . PHE A 1 327 ? -7.554 1.805 -7.869 1.00 98.25 327 PHE A O 1
ATOM 2436 N N . LEU A 1 328 ? -7.638 -0.423 -8.085 1.00 98.44 328 LEU A N 1
ATOM 2437 C CA . LEU A 1 328 ? -6.989 -0.492 -9.391 1.00 98.44 328 LEU A CA 1
ATOM 2438 C C . LEU A 1 328 ? -8.001 -0.721 -10.516 1.00 98.44 328 LEU A C 1
ATOM 2440 O O . LEU A 1 328 ? -7.760 -0.313 -11.651 1.00 98.44 328 LEU A O 1
ATOM 2444 N N . LEU A 1 329 ? -9.122 -1.377 -10.214 1.00 98.06 329 LEU A N 1
ATOM 2445 C CA . LEU A 1 329 ? -10.197 -1.688 -11.155 1.00 98.06 329 LEU A CA 1
ATOM 2446 C C . LEU A 1 329 ? -11.557 -1.404 -10.517 1.00 98.06 329 LEU A C 1
ATOM 2448 O O . LEU A 1 329 ? -11.701 -1.507 -9.302 1.00 98.06 329 LEU A O 1
ATOM 2452 N N . GLY A 1 330 ? -12.545 -1.104 -11.359 1.00 90.88 330 GLY A N 1
ATOM 2453 C CA . GLY A 1 330 ? -13.905 -0.779 -10.935 1.00 90.88 330 GLY A CA 1
ATOM 2454 C C . GLY A 1 330 ? -14.167 0.724 -10.838 1.00 90.88 330 GLY A C 1
ATOM 2455 O O . GLY A 1 330 ? -13.355 1.555 -11.253 1.00 90.88 330 GLY A O 1
ATOM 2456 N N . GLU A 1 331 ? -15.346 1.061 -10.327 1.00 86.31 331 GLU A N 1
ATOM 2457 C CA . GLU A 1 331 ? -15.739 2.444 -10.071 1.00 86.31 331 GLU A CA 1
ATOM 2458 C C . GLU A 1 331 ? -14.864 3.050 -8.962 1.00 86.31 331 GLU A C 1
ATOM 2460 O O . GLU A 1 331 ? -14.609 2.403 -7.949 1.00 86.31 331 GLU A O 1
ATOM 2465 N N . GLY A 1 332 ? -14.382 4.281 -9.154 1.00 86.88 332 GLY A N 1
ATOM 2466 C CA . GLY A 1 332 ? -13.464 4.924 -8.205 1.00 86.88 332 GLY A CA 1
ATOM 2467 C C . GLY A 1 332 ? -12.020 4.411 -8.269 1.00 86.88 332 GLY A C 1
ATOM 2468 O O . GLY A 1 332 ? -11.223 4.738 -7.396 1.00 86.88 332 GLY A O 1
ATOM 2469 N N . ALA A 1 333 ? -11.646 3.628 -9.291 1.00 94.62 333 ALA A N 1
ATOM 2470 C CA . ALA A 1 333 ? -10.259 3.210 -9.478 1.00 94.62 333 ALA A CA 1
ATOM 2471 C C . ALA A 1 333 ? -9.313 4.421 -9.573 1.00 94.62 333 ALA A C 1
ATOM 2473 O O . ALA A 1 333 ? -9.489 5.295 -10.424 1.00 94.62 333 ALA A O 1
ATOM 2474 N N . LEU A 1 334 ? -8.274 4.418 -8.734 1.00 93.75 334 LEU A N 1
ATOM 2475 C CA . LEU A 1 334 ? -7.282 5.488 -8.580 1.00 93.75 334 LEU A CA 1
ATOM 2476 C C . LEU A 1 334 ? -7.85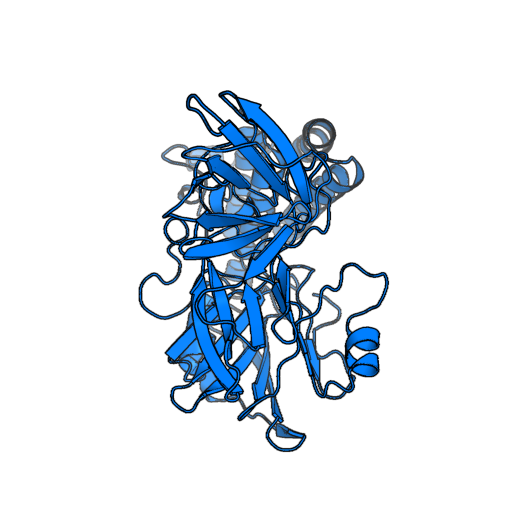5 6.839 -8.115 1.00 93.75 334 LEU A C 1
ATOM 2478 O O . LEU A 1 334 ? -7.191 7.865 -8.277 1.00 93.75 334 LEU A O 1
ATOM 2482 N N . ASP A 1 335 ? -9.048 6.845 -7.520 1.00 94.38 335 ASP A N 1
ATOM 2483 C CA . ASP A 1 335 ? -9.614 8.016 -6.853 1.00 94.38 335 ASP A CA 1
ATOM 2484 C C . ASP A 1 335 ? -9.043 8.136 -5.430 1.00 94.38 335 ASP A C 1
ATOM 2486 O O . ASP A 1 335 ? -9.593 7.640 -4.445 1.00 94.38 335 ASP A O 1
ATOM 2490 N N . LEU A 1 336 ? -7.870 8.769 -5.340 1.00 93.62 336 LEU A N 1
ATOM 2491 C CA . LEU A 1 336 ? -7.123 8.910 -4.089 1.00 93.62 336 LEU A CA 1
ATOM 2492 C C . LEU A 1 336 ? -7.865 9.750 -3.040 1.00 93.62 336 LEU A C 1
ATOM 2494 O O . LEU A 1 336 ? -7.701 9.514 -1.843 1.00 93.62 336 LEU A O 1
ATOM 2498 N N . GLU A 1 337 ? -8.665 10.728 -3.468 1.00 92.75 337 GLU A N 1
ATOM 2499 C CA . GLU A 1 337 ? -9.443 11.561 -2.549 1.00 92.75 337 GLU A CA 1
ATOM 2500 C C . GLU A 1 337 ? -10.598 10.766 -1.951 1.00 92.75 337 GLU A C 1
ATOM 2502 O O . GLU A 1 337 ? -10.753 10.748 -0.727 1.00 92.75 337 GLU A O 1
ATOM 2507 N N . ARG A 1 338 ? -11.343 10.033 -2.791 1.00 94.38 338 ARG A N 1
ATOM 2508 C CA . ARG A 1 338 ? -12.410 9.133 -2.338 1.00 94.38 338 ARG A CA 1
ATOM 2509 C C . ARG A 1 338 ? -11.894 8.084 -1.361 1.00 94.38 338 ARG A C 1
ATOM 2511 O O . ARG A 1 338 ? -12.617 7.744 -0.431 1.00 94.38 338 ARG A O 1
ATOM 2518 N N . GLU A 1 339 ? -10.671 7.590 -1.549 1.00 95.38 339 GLU A N 1
ATOM 2519 C CA . GLU A 1 339 ? -10.034 6.612 -0.657 1.00 95.38 339 GLU A CA 1
ATOM 2520 C C . GLU A 1 339 ? -9.234 7.219 0.509 1.00 95.38 339 GLU A C 1
ATOM 2522 O O . GLU A 1 339 ? -8.420 6.541 1.142 1.00 95.38 339 GLU A O 1
ATOM 2527 N N . GLU A 1 340 ? -9.450 8.498 0.825 1.00 96.19 340 GLU A N 1
ATOM 2528 C CA . GLU A 1 340 ? -8.835 9.153 1.984 1.00 96.19 340 GLU A CA 1
ATOM 2529 C C . GLU A 1 340 ? -7.295 9.026 2.005 1.00 96.19 340 GLU A C 1
ATOM 2531 O O . GLU A 1 340 ? -6.653 8.875 3.049 1.00 96.19 340 GLU A O 1
ATOM 2536 N N . PHE A 1 341 ? -6.673 9.083 0.826 1.00 94.31 341 PHE A N 1
ATOM 2537 C CA . PHE A 1 341 ? -5.235 9.313 0.677 1.00 94.31 341 PHE A CA 1
ATOM 2538 C C . PHE A 1 341 ? -4.891 10.807 0.635 1.00 94.31 341 PHE A C 1
ATOM 2540 O O . PHE A 1 341 ? -3.720 11.152 0.534 1.00 9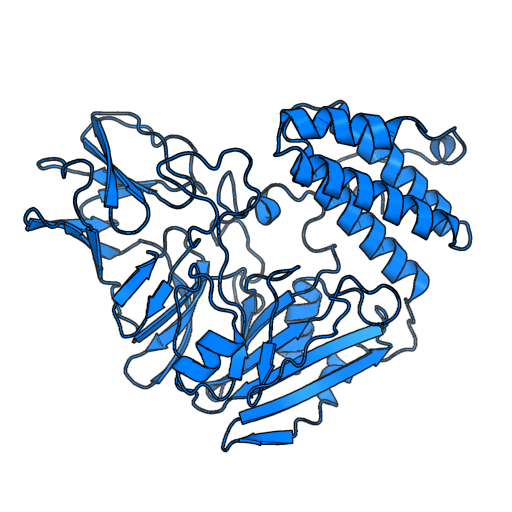4.31 341 PHE A O 1
ATOM 2547 N N . ALA A 1 342 ? -5.894 11.686 0.705 1.00 90.50 342 ALA A N 1
ATOM 2548 C CA . ALA A 1 342 ? -5.746 13.133 0.626 1.00 90.50 342 ALA A CA 1
ATOM 2549 C C . ALA A 1 342 ? -5.211 13.777 1.917 1.00 90.50 342 ALA A C 1
ATOM 2551 O O . ALA A 1 342 ? -5.066 13.152 2.973 1.00 90.50 342 ALA A O 1
ATOM 2552 N N . GLY A 1 343 ? -4.929 15.079 1.825 1.00 88.75 343 GLY A N 1
ATOM 2553 C CA . GLY A 1 343 ? -4.529 15.898 2.960 1.00 88.75 343 GLY A CA 1
ATOM 2554 C C . GLY A 1 343 ? -3.268 15.366 3.634 1.00 88.75 343 GLY A C 1
ATOM 2555 O O . GLY A 1 343 ? -2.206 15.249 3.021 1.00 88.75 343 GLY A O 1
ATOM 2556 N N . SER A 1 344 ? -3.385 15.059 4.923 1.00 92.00 344 SER A N 1
ATOM 2557 C CA . SER A 1 344 ? -2.263 14.625 5.757 1.00 92.00 344 SER A CA 1
ATOM 2558 C C . SER A 1 344 ? -2.317 13.140 6.129 1.00 92.00 344 SER A C 1
ATOM 2560 O O . SER A 1 344 ? -1.660 12.740 7.094 1.00 92.00 344 SER A O 1
ATOM 2562 N N . ALA A 1 345 ? -3.122 12.354 5.403 1.00 94.38 345 ALA A N 1
ATOM 2563 C CA . ALA A 1 345 ? -3.298 10.928 5.632 1.00 94.38 345 ALA A CA 1
ATOM 2564 C C . ALA A 1 345 ? -2.058 10.120 5.209 1.00 94.38 345 ALA A C 1
ATOM 2566 O O . ALA A 1 345 ? -1.546 10.313 4.106 1.00 94.38 345 ALA A O 1
ATOM 2567 N N . PRO A 1 346 ? -1.579 9.186 6.045 1.00 93.75 346 PRO A N 1
ATOM 2568 C CA . PRO A 1 346 ? -0.506 8.278 5.672 1.00 93.75 346 PRO A CA 1
ATOM 2569 C C . PRO A 1 346 ? -0.988 7.194 4.681 1.00 93.75 346 PRO A C 1
ATOM 2571 O O . PRO A 1 346 ? -2.134 6.753 4.781 1.00 93.75 346 PRO A O 1
ATOM 2574 N N . PRO A 1 347 ? -0.137 6.702 3.764 1.00 91.75 347 PRO A N 1
ATOM 2575 C CA . PRO A 1 347 ? 1.194 7.225 3.512 1.00 91.75 347 PRO A CA 1
ATOM 2576 C C . PRO A 1 347 ? 1.129 8.515 2.692 1.00 91.75 347 PRO A C 1
ATOM 2578 O O . PRO A 1 347 ? 0.467 8.581 1.654 1.00 91.75 347 PRO A O 1
ATOM 2581 N N . LEU A 1 348 ? 1.876 9.532 3.132 1.00 87.12 348 LEU A N 1
ATOM 2582 C CA . LEU A 1 348 ? 1.867 10.867 2.511 1.00 87.12 348 LEU A CA 1
ATOM 2583 C C . LEU A 1 348 ? 2.371 10.864 1.063 1.00 87.12 348 LEU A C 1
ATOM 2585 O O . LEU A 1 348 ? 2.147 11.817 0.325 1.00 87.12 348 LEU A O 1
ATOM 2589 N N . THR A 1 349 ? 3.031 9.789 0.630 1.00 81.69 349 THR A N 1
ATOM 2590 C CA . THR A 1 349 ? 3.463 9.612 -0.759 1.00 81.69 349 THR A CA 1
ATOM 2591 C C . THR A 1 349 ? 2.303 9.551 -1.749 1.00 81.69 349 THR A C 1
ATOM 2593 O O . THR A 1 349 ? 2.549 9.686 -2.935 1.00 81.69 349 THR A O 1
ATOM 2596 N N . PHE A 1 350 ? 1.056 9.340 -1.320 1.00 84.00 350 PHE A N 1
ATOM 2597 C CA . PHE A 1 350 ? -0.088 9.435 -2.234 1.00 84.00 350 PHE A CA 1
ATOM 2598 C C . PHE A 1 350 ? -0.617 10.867 -2.391 1.00 84.00 350 PHE A C 1
ATOM 2600 O O . PHE A 1 350 ? -1.025 11.223 -3.493 1.00 84.00 350 PHE A O 1
ATOM 2607 N N . SER A 1 351 ? -0.588 11.697 -1.339 1.00 80.06 351 SER A N 1
ATOM 2608 C CA . SER A 1 351 ? -1.064 13.091 -1.399 1.00 80.06 351 SER A CA 1
ATOM 2609 C C . SER A 1 351 ? 0.001 14.108 -1.795 1.00 80.06 351 SER A C 1
ATOM 2611 O O . SER A 1 351 ? -0.338 15.148 -2.351 1.00 80.06 351 SER A O 1
ATOM 2613 N N . GLN A 1 352 ? 1.273 13.850 -1.482 1.00 75.19 352 GLN A N 1
ATOM 2614 C CA . GLN A 1 352 ? 2.367 14.813 -1.672 1.00 75.19 352 GLN A CA 1
ATOM 2615 C C . GLN A 1 352 ? 3.290 14.476 -2.847 1.00 75.19 352 GLN A C 1
ATOM 2617 O O . GLN A 1 352 ? 4.206 15.242 -3.149 1.00 75.19 352 GLN A O 1
ATOM 2622 N N . ASP A 1 353 ? 3.076 13.342 -3.515 1.00 74.56 353 ASP A N 1
ATOM 2623 C CA . ASP A 1 353 ? 3.810 13.010 -4.733 1.00 74.56 353 ASP A CA 1
ATOM 2624 C C . ASP A 1 353 ? 3.222 13.769 -5.933 1.00 74.56 353 ASP A C 1
ATOM 2626 O O . ASP A 1 353 ? 2.211 13.384 -6.521 1.00 74.56 353 ASP A O 1
ATOM 2630 N N . GLU A 1 354 ? 3.905 14.845 -6.326 1.00 72.25 354 GLU A N 1
ATOM 2631 C CA . GLU A 1 354 ? 3.568 15.671 -7.494 1.00 72.25 354 GLU A CA 1
ATOM 2632 C C . GLU A 1 354 ? 3.637 14.896 -8.826 1.00 72.25 354 GLU A C 1
ATOM 2634 O O . GLU A 1 354 ? 3.097 15.333 -9.845 1.00 72.25 354 GLU A O 1
ATOM 2639 N N . THR A 1 355 ? 4.309 13.743 -8.843 1.00 73.81 355 THR A N 1
ATOM 2640 C CA . THR A 1 355 ? 4.499 12.918 -10.041 1.00 73.81 355 THR A CA 1
ATOM 2641 C C . THR A 1 355 ? 3.335 11.957 -10.273 1.00 73.81 355 THR A C 1
ATOM 2643 O O . THR A 1 355 ? 3.161 11.472 -11.400 1.00 73.81 355 THR A O 1
ATOM 2646 N N . PHE A 1 356 ? 2.498 11.752 -9.247 1.00 79.62 356 PHE A N 1
ATOM 2647 C CA . PHE A 1 356 ? 1.345 10.860 -9.254 1.00 79.62 356 PHE A CA 1
ATOM 2648 C C . PHE A 1 356 ? 1.739 9.458 -9.768 1.00 79.62 356 PHE A C 1
ATOM 2650 O O . PHE A 1 356 ? 2.797 8.907 -9.471 1.00 79.62 356 PHE A O 1
ATOM 2657 N N . ASP A 1 357 ? 0.893 8.852 -10.587 1.00 87.75 357 ASP A N 1
ATOM 2658 C CA . ASP A 1 357 ? 1.074 7.518 -11.141 1.00 87.75 357 ASP A CA 1
ATOM 2659 C C . ASP A 1 357 ? 2.012 7.478 -12.369 1.00 87.75 357 ASP A C 1
ATOM 2661 O O . ASP A 1 357 ? 1.665 6.977 -13.442 1.00 87.75 357 ASP A O 1
ATOM 2665 N N . ARG A 1 358 ? 3.203 8.067 -12.240 1.00 87.50 358 ARG A N 1
ATOM 2666 C CA . ARG A 1 358 ? 4.242 8.055 -13.289 1.00 87.50 358 ARG A CA 1
ATOM 2667 C C . ARG A 1 358 ? 5.508 7.305 -12.887 1.00 87.50 358 ARG A C 1
ATOM 2669 O O . ARG A 1 358 ? 6.318 6.992 -13.759 1.00 87.50 358 ARG A O 1
ATOM 2676 N N . ASN A 1 359 ? 5.651 6.981 -11.606 1.00 89.69 359 ASN A N 1
ATOM 2677 C CA . ASN A 1 359 ? 6.800 6.248 -11.090 1.00 89.69 359 ASN A CA 1
ATOM 2678 C C . ASN A 1 359 ? 6.646 4.741 -11.325 1.00 89.69 359 ASN A C 1
ATOM 2680 O O . ASN A 1 359 ? 5.640 4.126 -10.945 1.00 89.69 359 ASN A O 1
ATOM 2684 N N . LEU A 1 360 ? 7.679 4.151 -11.925 1.00 93.25 360 LEU A N 1
ATOM 2685 C CA . LEU A 1 360 ? 7.873 2.712 -12.018 1.00 93.25 360 LEU A CA 1
ATOM 2686 C C . LEU A 1 360 ? 8.441 2.244 -10.683 1.00 93.25 360 LEU A C 1
ATOM 2688 O O . LEU A 1 360 ? 9.570 2.564 -10.320 1.00 93.25 360 LEU A O 1
ATOM 2692 N N . LEU A 1 361 ? 7.621 1.529 -9.920 1.00 92.69 361 LEU A N 1
ATOM 2693 C CA . LEU A 1 361 ? 7.981 1.056 -8.588 1.00 92.69 361 LEU A CA 1
ATOM 2694 C C . LEU A 1 361 ? 7.709 -0.445 -8.482 1.00 92.69 361 LEU A C 1
ATOM 2696 O O . LEU A 1 361 ? 6.850 -0.956 -9.209 1.00 92.69 361 LEU A O 1
ATOM 2700 N N . PRO A 1 362 ? 8.382 -1.151 -7.556 1.00 96.31 362 PRO A N 1
ATOM 2701 C CA . PRO A 1 362 ? 7.901 -2.445 -7.112 1.00 96.31 362 PRO A CA 1
ATOM 2702 C C . PRO A 1 362 ? 6.482 -2.290 -6.550 1.00 96.31 362 PRO A C 1
ATOM 2704 O O . PRO A 1 362 ? 6.210 -1.345 -5.800 1.00 96.31 362 PRO A O 1
ATOM 2707 N N . ARG A 1 363 ? 5.575 -3.201 -6.900 1.00 97.56 363 ARG A N 1
ATOM 2708 C CA . ARG A 1 363 ? 4.166 -3.165 -6.471 1.00 97.56 363 ARG A CA 1
ATOM 2709 C C . ARG A 1 363 ? 3.765 -4.502 -5.877 1.00 97.56 363 ARG A C 1
ATOM 2711 O O . ARG A 1 363 ? 4.189 -5.547 -6.361 1.00 97.56 363 ARG A O 1
ATOM 2718 N N . MET A 1 364 ? 2.906 -4.450 -4.872 1.00 98.56 364 MET A N 1
ATOM 2719 C CA . MET A 1 364 ? 2.122 -5.592 -4.431 1.00 98.56 364 MET A CA 1
ATOM 2720 C C . MET A 1 364 ? 0.660 -5.249 -4.693 1.00 98.56 364 MET A C 1
ATOM 2722 O O . MET A 1 364 ? 0.226 -4.142 -4.390 1.00 98.56 364 MET A O 1
ATOM 2726 N N . ALA A 1 365 ? -0.097 -6.158 -5.289 1.00 98.81 365 ALA A N 1
ATOM 2727 C CA . ALA A 1 365 ? -1.510 -5.940 -5.559 1.00 98.81 365 ALA A CA 1
ATOM 2728 C C . ALA A 1 365 ? -2.286 -7.252 -5.509 1.00 98.81 365 ALA A C 1
ATOM 2730 O O . ALA A 1 365 ? -1.721 -8.335 -5.674 1.00 98.81 365 ALA A O 1
ATOM 2731 N N . VAL A 1 366 ? -3.593 -7.146 -5.305 1.00 98.88 366 VAL A N 1
ATOM 2732 C CA . VAL A 1 366 ? -4.514 -8.281 -5.339 1.00 98.88 366 VAL A CA 1
ATOM 2733 C C . VAL A 1 366 ? -5.718 -7.958 -6.212 1.00 98.88 366 VAL A C 1
ATOM 2735 O O . VAL A 1 366 ? -6.136 -6.805 -6.318 1.00 98.88 366 VAL A O 1
ATOM 2738 N N . GLY A 1 367 ? -6.287 -8.978 -6.840 1.00 98.62 367 GLY A N 1
ATOM 2739 C CA . GLY A 1 367 ? -7.517 -8.870 -7.608 1.00 98.62 367 GLY A CA 1
ATOM 2740 C C . GLY A 1 367 ? -8.362 -10.129 -7.517 1.00 98.62 367 GLY A C 1
ATOM 2741 O O . GLY A 1 367 ? -7.863 -11.205 -7.195 1.00 98.62 367 GLY A O 1
ATOM 2742 N N . LEU A 1 368 ? -9.651 -9.975 -7.787 1.00 98.56 368 LEU A N 1
ATOM 2743 C CA . LEU A 1 368 ? -10.629 -11.054 -7.795 1.00 98.56 368 LEU A CA 1
ATOM 2744 C C . LEU A 1 368 ? -11.189 -11.214 -9.201 1.00 98.56 368 LEU A C 1
ATOM 2746 O O . LEU A 1 368 ? -11.602 -10.234 -9.831 1.00 98.56 368 LEU A O 1
ATOM 2750 N N . ARG A 1 369 ? -11.226 -12.454 -9.682 1.00 98.19 369 ARG A N 1
ATOM 2751 C CA . ARG A 1 369 ? -11.981 -12.830 -10.881 1.00 98.19 369 ARG A CA 1
ATOM 2752 C C . ARG A 1 369 ? -13.461 -13.021 -10.534 1.00 98.19 369 ARG A C 1
ATOM 2754 O O . ARG A 1 369 ? -13.823 -13.169 -9.369 1.00 98.19 369 ARG A O 1
ATOM 2761 N N . ALA A 1 370 ? -14.322 -13.032 -11.552 1.00 97.06 370 ALA A N 1
ATOM 2762 C CA . ALA A 1 370 ? -15.771 -13.193 -11.370 1.00 97.06 370 ALA A CA 1
ATOM 2763 C C . ALA A 1 370 ? -16.169 -14.532 -10.715 1.00 97.06 370 ALA A C 1
ATOM 2765 O O . ALA A 1 370 ? -17.221 -14.622 -10.094 1.00 97.06 370 ALA A O 1
ATOM 2766 N N . ASP A 1 371 ? -15.321 -15.556 -10.835 1.00 96.06 371 ASP A N 1
ATOM 2767 C CA . ASP A 1 371 ? -15.491 -16.878 -10.221 1.00 96.06 371 ASP A CA 1
ATOM 2768 C C . ASP A 1 371 ? -14.965 -16.956 -8.771 1.00 96.06 371 ASP A C 1
ATOM 2770 O O . ASP A 1 371 ? -14.984 -18.025 -8.164 1.00 96.06 371 ASP A O 1
ATOM 2774 N N . GLY A 1 372 ? -14.493 -15.840 -8.203 1.00 95.56 372 GLY A N 1
ATOM 2775 C CA . GLY A 1 372 ? -13.948 -15.775 -6.846 1.00 95.56 372 GLY A CA 1
ATOM 2776 C C . GLY A 1 372 ? -12.491 -16.233 -6.717 1.00 95.56 372 GLY A C 1
ATOM 2777 O O . GLY A 1 372 ? -11.978 -16.299 -5.599 1.00 95.56 372 GLY A O 1
ATOM 2778 N N . GLU A 1 373 ? -11.798 -16.537 -7.822 1.00 98.19 373 GLU A N 1
ATOM 2779 C CA . GLU A 1 373 ? -10.357 -16.806 -7.796 1.00 98.19 373 GLU A CA 1
ATOM 2780 C C . GLU A 1 373 ? -9.582 -15.536 -7.408 1.00 98.19 373 GLU A C 1
ATOM 2782 O O . GLU A 1 373 ? -9.741 -14.474 -8.020 1.00 98.19 373 GLU A O 1
ATOM 2787 N N . LEU A 1 374 ? -8.724 -15.660 -6.391 1.00 98.69 374 LEU A N 1
ATOM 2788 C CA . LEU A 1 374 ? -7.834 -14.597 -5.939 1.00 98.69 374 LEU A CA 1
ATOM 2789 C C . LEU A 1 374 ? -6.553 -14.609 -6.766 1.00 98.69 374 LEU A C 1
ATOM 2791 O O . LEU A 1 374 ? -5.888 -15.639 -6.878 1.00 98.69 374 LEU A O 1
ATOM 2795 N N . ILE A 1 375 ? -6.172 -13.445 -7.275 1.00 98.81 375 ILE A N 1
ATOM 2796 C CA . ILE A 1 375 ? -4.882 -13.207 -7.914 1.00 98.81 375 ILE A CA 1
ATOM 2797 C C . ILE A 1 375 ? -4.073 -12.269 -7.030 1.00 98.81 375 ILE A C 1
ATOM 2799 O O . ILE A 1 375 ? -4.514 -11.157 -6.758 1.00 98.81 375 ILE A O 1
ATOM 2803 N N . ALA A 1 376 ? -2.879 -12.686 -6.621 1.00 98.81 376 ALA A N 1
ATOM 2804 C CA . ALA A 1 376 ? -1.878 -11.801 -6.041 1.00 98.81 376 ALA A CA 1
ATOM 2805 C C . ALA A 1 376 ? -0.762 -11.551 -7.062 1.00 98.81 376 ALA A C 1
ATOM 2807 O O . ALA A 1 376 ? -0.239 -12.487 -7.668 1.00 98.81 376 ALA A O 1
ATOM 2808 N N . LEU A 1 377 ? -0.411 -10.282 -7.249 1.00 98.88 377 LEU A N 1
ATOM 2809 C CA . LEU A 1 377 ? 0.575 -9.813 -8.213 1.00 98.88 377 LEU A CA 1
ATOM 2810 C C . LEU A 1 377 ? 1.707 -9.099 -7.473 1.00 98.88 377 LEU A C 1
ATOM 2812 O O . LEU A 1 377 ? 1.498 -8.032 -6.894 1.00 98.88 377 LEU A O 1
ATOM 2816 N N . ALA A 1 378 ? 2.901 -9.684 -7.521 1.00 98.50 378 ALA A N 1
ATOM 2817 C CA . ALA A 1 378 ? 4.136 -9.067 -7.057 1.00 98.50 378 ALA A CA 1
ATOM 2818 C C . ALA A 1 378 ? 4.938 -8.587 -8.270 1.00 98.50 378 ALA A C 1
ATOM 2820 O O . ALA A 1 378 ? 5.396 -9.380 -9.090 1.00 98.50 378 ALA A O 1
ATOM 2821 N N . VAL A 1 379 ? 5.079 -7.274 -8.393 1.00 98.25 379 VAL A N 1
ATOM 2822 C CA . VAL A 1 379 ? 5.818 -6.602 -9.463 1.00 98.25 379 VAL A CA 1
ATOM 2823 C C . VAL A 1 379 ? 7.208 -6.282 -8.945 1.00 98.25 379 VAL A C 1
ATOM 2825 O O . VAL A 1 379 ? 7.343 -5.430 -8.063 1.00 98.25 379 VAL A O 1
ATOM 2828 N N . ASP A 1 380 ? 8.235 -6.924 -9.490 1.00 97.44 380 ASP A N 1
ATOM 2829 C CA . ASP A 1 380 ? 9.606 -6.552 -9.164 1.00 97.44 380 ASP A CA 1
ATOM 2830 C C . ASP A 1 380 ? 9.973 -5.200 -9.785 1.00 97.44 380 ASP A C 1
ATOM 2832 O O . ASP A 1 380 ? 9.398 -4.770 -10.786 1.00 97.44 380 ASP A O 1
ATOM 2836 N N . GLY A 1 381 ? 10.889 -4.484 -9.139 1.00 93.44 381 GLY A N 1
ATOM 2837 C CA . GLY A 1 381 ? 11.206 -3.099 -9.474 1.00 93.44 381 GLY A CA 1
ATOM 2838 C C . GLY A 1 381 ? 12.622 -2.706 -9.070 1.00 93.44 381 GLY A C 1
ATOM 2839 O O . GLY A 1 381 ? 13.347 -3.502 -8.473 1.00 93.44 381 GLY A O 1
ATOM 2840 N N . ARG A 1 382 ? 13.000 -1.452 -9.362 1.00 86.31 382 ARG A N 1
ATOM 2841 C CA . ARG A 1 382 ? 14.321 -0.866 -9.028 1.00 86.31 382 ARG A CA 1
ATOM 2842 C C . ARG A 1 382 ? 15.524 -1.556 -9.679 1.00 86.31 382 ARG A C 1
ATOM 2844 O O . ARG A 1 382 ? 16.665 -1.242 -9.349 1.00 86.31 382 ARG A O 1
ATOM 2851 N N . ASN A 1 383 ? 15.287 -2.415 -10.663 1.00 88.62 383 ASN A N 1
ATOM 2852 C CA . ASN A 1 383 ? 16.325 -2.992 -11.498 1.00 88.62 383 ASN A CA 1
ATOM 2853 C C . ASN A 1 383 ? 16.157 -2.470 -12.929 1.00 88.62 383 ASN A C 1
ATOM 2855 O O . ASN A 1 383 ? 15.282 -2.939 -13.650 1.00 88.62 383 ASN A O 1
ATOM 2859 N N . ALA A 1 384 ? 16.975 -1.493 -13.329 1.00 82.12 384 ALA A N 1
ATOM 2860 C CA . ALA A 1 384 ? 16.813 -0.818 -14.620 1.00 82.12 384 ALA A CA 1
ATOM 2861 C C . ALA A 1 384 ? 16.807 -1.807 -15.802 1.00 82.12 384 ALA A C 1
ATOM 2863 O O . ALA A 1 384 ? 15.969 -1.689 -16.684 1.00 82.12 384 ALA A O 1
ATOM 2864 N N . GLU A 1 385 ? 17.664 -2.830 -15.770 1.00 85.00 385 GLU A N 1
ATOM 2865 C CA . GLU A 1 385 ? 17.859 -3.749 -16.897 1.00 85.00 385 GLU A CA 1
ATOM 2866 C C . GLU A 1 385 ? 16.845 -4.896 -16.975 1.00 85.00 385 GLU A C 1
ATOM 2868 O O . GLU A 1 385 ? 16.581 -5.401 -18.065 1.00 85.00 385 GLU A O 1
ATOM 2873 N N . ARG A 1 386 ? 16.299 -5.347 -15.838 1.00 89.56 386 ARG A N 1
ATOM 2874 C CA . ARG A 1 386 ? 15.436 -6.542 -15.772 1.00 89.56 386 ARG A CA 1
ATOM 2875 C C . ARG A 1 386 ? 14.005 -6.268 -15.337 1.00 89.56 386 ARG A C 1
ATOM 2877 O O . ARG A 1 386 ? 13.099 -6.974 -15.764 1.00 89.56 386 ARG A O 1
ATOM 2884 N N . ALA A 1 387 ? 13.802 -5.306 -14.447 1.00 92.94 387 ALA A N 1
ATOM 2885 C CA . ALA A 1 387 ? 12.499 -5.037 -13.854 1.00 92.94 387 ALA A CA 1
ATOM 2886 C C . ALA A 1 387 ? 12.481 -3.622 -13.263 1.00 92.94 387 ALA A C 1
ATOM 2888 O O . ALA A 1 387 ? 12.768 -3.439 -12.075 1.00 92.94 387 ALA A O 1
ATOM 2889 N N . PRO A 1 388 ? 12.172 -2.592 -14.068 1.00 93.38 388 PRO A N 1
ATOM 2890 C CA . PRO A 1 388 ? 12.090 -1.232 -13.571 1.00 93.38 388 PRO A CA 1
ATOM 2891 C C . PRO A 1 388 ? 10.957 -1.062 -12.549 1.00 93.38 388 PRO A C 1
ATOM 2893 O O . PRO A 1 388 ? 11.077 -0.303 -11.590 1.00 93.38 388 PRO A O 1
ATOM 2896 N N . GLY A 1 389 ? 9.879 -1.830 -12.709 1.00 95.69 389 GLY A N 1
ATOM 2897 C CA . GLY A 1 389 ? 8.652 -1.734 -11.925 1.00 95.69 389 GLY A CA 1
ATOM 2898 C C . GLY A 1 389 ? 7.479 -1.316 -12.798 1.00 95.69 389 GLY A C 1
ATOM 2899 O O . GLY A 1 389 ? 7.614 -1.172 -14.011 1.00 95.69 389 GLY A O 1
ATOM 2900 N N . LEU A 1 390 ? 6.319 -1.099 -12.179 1.00 96.62 390 LEU A N 1
ATOM 2901 C CA . LEU A 1 390 ? 5.119 -0.629 -12.869 1.00 96.62 390 LEU A CA 1
ATOM 2902 C C . LEU A 1 390 ? 4.504 0.576 -12.157 1.00 96.62 390 LEU A C 1
ATOM 2904 O O . LEU A 1 390 ? 4.645 0.776 -10.945 1.00 96.62 390 LEU A O 1
ATOM 2908 N N . THR A 1 391 ? 3.767 1.366 -12.930 1.00 96.06 391 THR A N 1
ATOM 2909 C CA . THR A 1 391 ? 2.780 2.309 -12.401 1.00 96.06 391 THR A CA 1
ATOM 2910 C C . THR A 1 391 ? 1.584 1.538 -11.817 1.00 96.06 391 THR A C 1
ATOM 2912 O O . THR A 1 391 ? 1.379 0.355 -12.118 1.00 96.06 391 THR A O 1
ATOM 2915 N N . LEU A 1 392 ? 0.759 2.184 -10.996 1.00 96.56 392 LEU A N 1
ATOM 2916 C CA . LEU A 1 392 ? -0.542 1.672 -10.557 1.00 96.56 392 LEU A CA 1
ATOM 2917 C C . LEU A 1 392 ? -1.426 1.351 -11.767 1.00 96.56 392 LEU A C 1
ATOM 2919 O O . LEU A 1 392 ? -1.985 0.259 -11.827 1.00 96.56 392 LEU A O 1
ATOM 2923 N N . ARG A 1 393 ? -1.485 2.223 -12.789 1.00 96.44 393 ARG A N 1
ATOM 2924 C CA . ARG A 1 393 ? -2.205 1.910 -14.041 1.00 96.44 393 ARG A CA 1
ATOM 2925 C C . ARG A 1 393 ? -1.625 0.706 -14.776 1.00 96.44 393 ARG A C 1
ATOM 2927 O O . ARG A 1 393 ? -2.388 -0.099 -15.297 1.00 96.44 393 ARG A O 1
ATOM 2934 N N . GLY A 1 394 ? -0.301 0.560 -14.839 1.00 97.44 394 GLY A N 1
ATOM 2935 C CA . GLY A 1 394 ? 0.339 -0.629 -15.413 1.00 97.44 394 GLY A CA 1
ATOM 2936 C C . GLY A 1 394 ? -0.063 -1.903 -14.668 1.00 97.44 394 GLY A C 1
ATOM 2937 O O . GLY A 1 394 ? -0.478 -2.879 -15.283 1.00 97.44 394 GLY A O 1
ATOM 2938 N N . THR A 1 395 ? -0.047 -1.846 -13.338 1.00 98.50 395 THR A N 1
ATOM 2939 C CA . THR A 1 395 ? -0.483 -2.938 -12.453 1.00 98.50 395 THR A CA 1
ATOM 2940 C C . THR A 1 395 ? -1.960 -3.285 -12.668 1.00 98.50 395 THR A C 1
ATOM 2942 O O . THR A 1 395 ? -2.309 -4.456 -12.812 1.00 98.50 395 THR A O 1
ATOM 2945 N N . ALA A 1 396 ? -2.830 -2.276 -12.780 1.00 98.50 396 ALA A N 1
ATOM 2946 C CA . ALA A 1 396 ? -4.249 -2.449 -13.080 1.00 98.50 396 ALA A CA 1
ATOM 2947 C C . ALA A 1 396 ? -4.485 -3.131 -14.436 1.00 98.50 396 ALA A C 1
ATOM 2949 O O . ALA A 1 396 ? -5.343 -4.008 -14.545 1.00 98.50 396 ALA A O 1
ATOM 2950 N N . ARG A 1 397 ? -3.723 -2.746 -15.470 1.00 98.12 397 ARG A N 1
ATOM 2951 C CA . ARG A 1 397 ? -3.799 -3.357 -16.807 1.00 98.12 397 ARG A CA 1
ATOM 2952 C C . ARG A 1 397 ? -3.435 -4.840 -16.769 1.00 98.12 397 ARG A C 1
ATOM 2954 O O . ARG A 1 397 ? -4.183 -5.647 -17.315 1.00 98.12 397 ARG A O 1
ATOM 2961 N N . VAL A 1 398 ? -2.370 -5.207 -16.051 1.00 98.62 398 VAL A N 1
ATOM 2962 C CA . VAL A 1 398 ? -1.982 -6.616 -15.858 1.00 98.62 398 VAL A CA 1
ATOM 2963 C C . VAL A 1 398 ? -3.082 -7.395 -15.131 1.00 98.62 398 VAL A C 1
ATOM 2965 O O . VAL A 1 398 ? -3.512 -8.431 -15.628 1.00 98.62 398 VAL A O 1
ATOM 2968 N N . LEU A 1 399 ? -3.597 -6.899 -14.000 1.00 98.81 399 LEU A N 1
ATOM 2969 C CA . LEU A 1 399 ? -4.663 -7.594 -13.260 1.00 98.81 399 LEU A CA 1
ATOM 2970 C C . LEU A 1 399 ? -5.939 -7.766 -14.095 1.00 98.81 399 LEU A C 1
ATOM 2972 O O . LEU A 1 399 ? -6.570 -8.819 -14.045 1.00 98.81 399 LEU A O 1
ATOM 2976 N N . ARG A 1 400 ? -6.294 -6.768 -14.909 1.00 98.62 400 ARG A N 1
ATOM 2977 C CA . ARG A 1 400 ? -7.423 -6.862 -15.843 1.00 98.62 400 ARG A CA 1
ATOM 2978 C C . ARG A 1 400 ? -7.195 -7.927 -16.911 1.00 98.62 400 ARG A C 1
ATOM 2980 O O . ARG A 1 400 ? -8.100 -8.711 -17.169 1.00 98.62 400 ARG A O 1
ATOM 2987 N N . ALA A 1 401 ? -5.999 -7.978 -17.498 1.00 98.44 401 ALA A N 1
ATOM 2988 C CA . ALA A 1 401 ? -5.629 -8.989 -18.491 1.00 98.44 401 ALA A CA 1
ATOM 2989 C C . ALA A 1 401 ? -5.621 -10.411 -17.901 1.00 98.44 401 ALA A C 1
ATOM 2991 O O . ALA A 1 401 ? -5.966 -11.371 -18.580 1.00 98.44 401 ALA A O 1
ATOM 2992 N N . LEU A 1 402 ? -5.326 -10.545 -16.605 1.00 98.56 402 LEU A N 1
ATOM 2993 C CA . LEU A 1 402 ? -5.466 -11.800 -15.858 1.00 98.56 402 LEU A CA 1
ATOM 2994 C C . LEU A 1 402 ? -6.932 -12.150 -15.510 1.00 98.56 402 LEU A C 1
ATOM 2996 O O . LEU A 1 402 ? -7.200 -13.175 -14.880 1.00 98.56 402 LEU A O 1
ATOM 3000 N N . GLY A 1 403 ? -7.894 -11.327 -15.937 1.00 98.19 403 GLY A N 1
ATOM 3001 C CA . GLY A 1 403 ? -9.329 -11.561 -15.801 1.00 98.19 403 GLY A CA 1
ATOM 3002 C C . GLY A 1 403 ? -9.943 -11.065 -14.492 1.00 98.19 403 GLY A C 1
ATOM 3003 O O . GLY A 1 403 ? -11.065 -11.468 -14.173 1.00 98.19 403 GLY A O 1
ATOM 3004 N N . CYS A 1 404 ? -9.239 -10.234 -13.716 1.00 98.62 404 CYS A N 1
ATOM 3005 C CA . CYS A 1 404 ? -9.808 -9.629 -12.513 1.00 98.62 404 CYS A CA 1
ATOM 3006 C C . CYS A 1 404 ? -10.911 -8.625 -12.873 1.00 98.62 404 CYS A C 1
ATOM 3008 O O . CYS A 1 404 ? -10.735 -7.779 -13.751 1.00 98.62 404 CYS A O 1
ATOM 3010 N N . VAL A 1 405 ? -12.021 -8.682 -12.139 1.00 98.00 405 VAL A N 1
ATOM 3011 C CA . VAL A 1 405 ? -13.142 -7.730 -12.229 1.00 98.00 405 VAL A CA 1
ATOM 3012 C C . VAL A 1 405 ? -13.096 -6.673 -11.124 1.00 98.00 405 VAL A C 1
ATOM 3014 O O . VAL A 1 405 ? -13.662 -5.597 -11.279 1.00 98.00 405 VAL A O 1
ATOM 3017 N N . SER A 1 406 ? -12.375 -6.953 -10.036 1.00 98.06 406 SER A N 1
ATOM 3018 C CA . SER A 1 406 ? -12.038 -5.998 -8.979 1.00 98.06 406 SER A CA 1
ATOM 3019 C C . SER A 1 406 ? -10.578 -6.180 -8.580 1.00 98.06 406 SER A C 1
ATOM 3021 O O . SER A 1 406 ? -10.054 -7.295 -8.632 1.00 98.06 406 SER A O 1
ATOM 3023 N N . ALA A 1 407 ? -9.899 -5.094 -8.226 1.00 98.69 407 ALA A N 1
ATOM 3024 C CA . ALA A 1 407 ? -8.503 -5.126 -7.817 1.00 98.69 407 ALA A CA 1
ATOM 3025 C C . ALA A 1 407 ? -8.140 -3.925 -6.952 1.00 98.69 407 ALA A C 1
ATOM 3027 O O . ALA A 1 407 ? -8.688 -2.838 -7.126 1.00 98.69 407 ALA A O 1
ATOM 3028 N N . MET A 1 408 ? -7.155 -4.113 -6.080 1.00 98.62 408 MET A N 1
ATOM 3029 C CA . MET A 1 408 ? -6.586 -3.075 -5.230 1.00 98.62 408 MET A CA 1
ATOM 3030 C C . MET A 1 408 ? -5.071 -3.228 -5.125 1.00 98.62 408 MET A C 1
ATOM 3032 O O . MET A 1 408 ? -4.518 -4.325 -5.247 1.00 98.62 408 MET A O 1
ATOM 3036 N N . ASN A 1 409 ? -4.402 -2.112 -4.877 1.00 98.50 409 ASN A N 1
ATOM 3037 C CA . ASN A 1 409 ? -2.992 -2.086 -4.530 1.00 98.50 409 ASN A CA 1
ATOM 3038 C C . ASN A 1 409 ? -2.787 -2.431 -3.035 1.00 98.50 409 ASN A C 1
ATOM 3040 O O . ASN A 1 409 ? -3.696 -2.293 -2.218 1.00 98.50 409 ASN A O 1
ATOM 3044 N N . LEU A 1 410 ? -1.593 -2.902 -2.691 1.00 98.38 410 LEU A N 1
ATOM 3045 C CA . LEU A 1 410 ? -1.090 -3.151 -1.336 1.00 98.38 410 LEU A CA 1
ATOM 3046 C C . LEU A 1 410 ? 0.238 -2.400 -1.142 1.00 98.38 410 LEU A C 1
ATOM 3048 O O . LEU A 1 410 ? 0.694 -1.694 -2.050 1.00 98.38 410 LEU A O 1
ATOM 3052 N N . ASP A 1 411 ? 0.875 -2.529 0.025 1.00 96.50 411 ASP A N 1
ATOM 3053 C CA . ASP A 1 411 ? 2.163 -1.870 0.223 1.00 96.50 411 ASP A CA 1
ATOM 3054 C C . ASP A 1 411 ? 3.251 -2.483 -0.671 1.00 96.50 411 ASP A C 1
ATOM 3056 O O . ASP A 1 411 ? 3.473 -3.698 -0.712 1.00 96.50 411 ASP A O 1
ATOM 3060 N N . GLY A 1 412 ? 3.898 -1.606 -1.436 1.00 93.44 412 GLY A N 1
ATOM 3061 C CA . GLY A 1 412 ? 4.859 -1.949 -2.474 1.00 93.44 412 GLY A CA 1
ATOM 3062 C C . GLY A 1 412 ? 6.279 -1.553 -2.090 1.00 93.44 412 GLY A C 1
ATOM 3063 O O . GLY A 1 412 ? 6.699 -1.639 -0.938 1.00 93.44 412 GLY A O 1
ATOM 3064 N N . GLY A 1 413 ? 7.060 -1.109 -3.075 1.00 89.50 413 GLY A N 1
ATOM 3065 C CA . GLY A 1 413 ? 8.435 -0.679 -2.840 1.00 89.50 413 GLY A CA 1
ATOM 3066 C C . GLY A 1 413 ? 9.280 -1.781 -2.194 1.00 89.50 413 GLY A C 1
ATOM 3067 O O . GLY A 1 413 ? 9.213 -2.937 -2.594 1.00 89.50 413 GLY A O 1
ATOM 3068 N N . SER A 1 414 ? 10.071 -1.420 -1.181 1.00 86.88 414 SER A N 1
ATOM 3069 C CA . SER A 1 414 ? 10.907 -2.376 -0.437 1.00 86.88 414 SER A CA 1
ATOM 3070 C C . SER A 1 414 ? 10.111 -3.343 0.445 1.00 86.88 414 SER A C 1
ATOM 3072 O O . SER A 1 414 ? 10.667 -4.353 0.873 1.00 86.88 414 SER A O 1
ATOM 3074 N N . SER A 1 415 ? 8.839 -3.040 0.726 1.00 90.94 415 SER A N 1
ATOM 3075 C CA . SER A 1 415 ? 7.955 -3.896 1.520 1.00 90.94 415 SER A CA 1
ATOM 3076 C C . SER A 1 415 ? 7.418 -5.074 0.712 1.00 90.94 415 SER A C 1
ATOM 3078 O O . SER A 1 415 ? 7.089 -6.103 1.299 1.00 90.94 415 SER A O 1
ATOM 3080 N N . LYS A 1 416 ? 7.350 -4.952 -0.625 1.00 95.62 416 LYS A N 1
ATOM 3081 C CA . LYS A 1 416 ? 6.829 -6.003 -1.505 1.00 95.62 416 LYS A CA 1
ATOM 3082 C C . LYS A 1 416 ? 7.608 -7.296 -1.295 1.00 95.62 416 LYS A C 1
ATOM 3084 O O . LYS A 1 416 ? 8.781 -7.387 -1.668 1.00 95.62 416 LYS A O 1
ATOM 3089 N N . ARG A 1 417 ? 6.918 -8.333 -0.825 1.00 96.19 417 ARG A N 1
ATOM 3090 C CA . ARG A 1 417 ? 7.454 -9.694 -0.747 1.00 96.19 417 ARG A CA 1
ATOM 3091 C C . ARG A 1 417 ? 6.416 -10.723 -1.169 1.00 96.19 417 ARG A C 1
ATOM 3093 O O . ARG A 1 417 ? 5.248 -10.584 -0.815 1.00 96.19 417 ARG A O 1
ATOM 3100 N N . MET A 1 418 ? 6.851 -11.771 -1.866 1.00 98.12 418 MET A N 1
ATOM 3101 C CA . MET A 1 418 ? 6.029 -12.948 -2.157 1.00 98.12 418 MET A CA 1
ATOM 3102 C C . MET A 1 418 ? 6.790 -14.242 -1.856 1.00 98.12 418 MET A C 1
ATOM 3104 O O . MET A 1 418 ? 7.916 -14.459 -2.309 1.00 98.12 418 MET A O 1
ATOM 3108 N N . LEU A 1 419 ? 6.129 -15.128 -1.113 1.00 97.62 419 LEU A N 1
ATOM 3109 C CA . LEU A 1 419 ? 6.554 -16.493 -0.847 1.00 97.62 419 LEU A CA 1
ATOM 3110 C C . LEU A 1 419 ? 5.552 -17.474 -1.445 1.00 97.62 419 LEU A C 1
ATOM 3112 O O . LEU A 1 419 ? 4.345 -17.334 -1.249 1.00 97.62 419 LEU A O 1
ATOM 3116 N N . VAL A 1 420 ? 6.057 -18.513 -2.101 1.00 97.12 420 VAL A N 1
ATOM 3117 C CA . VAL A 1 420 ? 5.254 -19.614 -2.640 1.00 97.12 420 VAL A CA 1
ATOM 3118 C C . VAL A 1 420 ? 5.933 -20.931 -2.284 1.00 97.12 420 VAL A C 1
ATOM 3120 O O . VAL A 1 420 ? 7.124 -21.108 -2.540 1.00 97.12 420 VAL A O 1
ATOM 3123 N N . ALA A 1 421 ? 5.187 -21.855 -1.675 1.00 93.06 421 ALA A N 1
ATOM 3124 C CA . ALA A 1 421 ? 5.677 -23.165 -1.243 1.00 93.06 421 ALA A CA 1
ATOM 3125 C C . ALA A 1 421 ? 7.000 -23.073 -0.447 1.00 93.06 421 ALA A C 1
ATOM 3127 O O . ALA A 1 421 ? 7.981 -23.755 -0.747 1.00 93.06 421 ALA A O 1
ATOM 3128 N N . GLY A 1 422 ? 7.042 -22.163 0.535 1.00 92.31 422 GLY A N 1
ATOM 3129 C CA . GLY A 1 422 ? 8.186 -21.972 1.435 1.00 92.31 422 GLY A CA 1
ATOM 3130 C C . GLY A 1 422 ? 9.419 -21.299 0.817 1.00 92.31 422 GLY A C 1
ATOM 3131 O O . GLY A 1 422 ? 10.484 -21.332 1.434 1.00 92.31 422 GLY A O 1
ATOM 3132 N N . ARG A 1 423 ? 9.306 -20.706 -0.380 1.00 93.62 423 ARG A N 1
ATOM 3133 C CA . ARG A 1 423 ? 10.414 -20.041 -1.087 1.00 93.62 423 ARG A CA 1
ATOM 3134 C C . ARG A 1 423 ? 10.046 -18.625 -1.509 1.00 93.62 423 ARG A C 1
ATOM 3136 O O . ARG A 1 423 ? 8.933 -18.400 -1.972 1.00 93.62 423 ARG A O 1
ATOM 3143 N N . GLY A 1 424 ? 10.996 -17.698 -1.385 1.00 95.56 424 GLY A N 1
ATOM 3144 C CA . GLY A 1 424 ? 10.886 -16.372 -1.994 1.00 95.56 424 GLY A CA 1
ATOM 3145 C C . GLY A 1 424 ? 10.998 -16.463 -3.507 1.00 95.56 424 GLY A C 1
ATOM 3146 O O . GLY A 1 424 ? 11.864 -17.177 -4.013 1.00 95.56 424 GLY A O 1
ATOM 3147 N N . VAL A 1 425 ? 10.097 -15.778 -4.209 1.00 95.50 425 VAL A N 1
ATOM 3148 C CA . VAL A 1 425 ? 10.028 -15.786 -5.684 1.00 95.50 425 VAL A CA 1
ATOM 3149 C C . VAL A 1 425 ? 10.403 -14.440 -6.311 1.00 95.50 425 VAL A C 1
ATOM 3151 O O . VAL A 1 425 ? 10.508 -14.333 -7.530 1.00 95.50 425 VAL A O 1
ATOM 3154 N N . ASP A 1 426 ? 10.602 -13.419 -5.480 1.00 92.88 426 ASP A N 1
ATOM 3155 C CA . ASP A 1 426 ? 11.024 -12.085 -5.902 1.00 92.88 426 ASP A CA 1
ATOM 3156 C C . ASP A 1 426 ? 12.456 -12.089 -6.452 1.00 92.88 426 ASP A C 1
ATOM 3158 O O . ASP A 1 426 ? 13.298 -12.897 -6.040 1.00 92.88 426 ASP A O 1
ATOM 3162 N N . LEU A 1 427 ? 12.770 -11.122 -7.315 1.00 90.38 427 LEU A N 1
ATOM 3163 C CA . LEU A 1 427 ? 14.157 -10.865 -7.687 1.00 90.38 427 LEU A CA 1
ATOM 3164 C C . LEU A 1 427 ? 14.989 -10.424 -6.468 1.00 90.38 427 LEU A C 1
ATOM 3166 O O . LEU A 1 427 ? 14.566 -9.537 -5.724 1.00 90.38 427 LEU A O 1
ATOM 3170 N N . PRO A 1 428 ? 16.221 -10.947 -6.291 1.00 83.62 428 PRO A N 1
ATOM 3171 C CA . PRO A 1 428 ? 17.119 -10.493 -5.224 1.00 83.62 428 PRO A CA 1
ATOM 3172 C C . PRO A 1 428 ? 17.478 -9.002 -5.304 1.00 83.62 428 PRO A C 1
ATOM 3174 O O . PRO A 1 428 ? 17.891 -8.412 -4.311 1.00 83.62 428 PRO A O 1
ATOM 3177 N N . SER A 1 429 ? 17.357 -8.410 -6.494 1.00 73.69 429 SER A N 1
ATOM 3178 C CA . SER A 1 429 ? 17.700 -7.020 -6.793 1.00 73.69 429 SER A CA 1
ATOM 3179 C C . SER A 1 429 ? 16.575 -6.013 -6.523 1.00 73.69 429 SER A C 1
ATOM 3181 O O . SER A 1 429 ? 16.774 -4.828 -6.791 1.00 73.69 429 SER A O 1
ATOM 3183 N N . THR A 1 430 ? 15.416 -6.465 -6.031 1.00 67.94 430 THR A N 1
ATOM 3184 C CA . THR A 1 430 ? 14.226 -5.630 -5.792 1.00 67.94 430 THR A CA 1
ATOM 3185 C C . THR A 1 430 ? 14.077 -5.143 -4.355 1.00 67.94 430 THR A C 1
ATOM 3187 O O . THR A 1 430 ? 14.273 -5.945 -3.408 1.00 67.94 430 THR A O 1
#

pLDDT: mean 91.55, std 9.83, range [41.97, 98.88]

Secondary structure (DSSP, 8-state):
-GGGGSSS-PPPGGGSSSPP-TTHHHHHHHHHTTTS-HHHHHHHHHHHHHHHHHHHTSPTTHHHHHHHHHHHHHHHHHHSSSP-HHHHHHHHHHHHHHHHHHHH--TTSPPHHHHHHT--PEEEETTEEEEEEEEEETTEEEEEEEEEESSPPP------SS--HHHHHHHTT-SEEE--S-B-SS-TT--TTS-TT-B-S-EEETTEEEE---S-EEEEEE-TTS-EEEEEE-STT-EEEETTS-EEEBTTTEEEEETTT-SEE--SSEEEEEETTEEEEEEES-EEPPTTEEEEEESSSPPPPTT-BEEEE-TT--SEEEE---EEESTTTT-TTTTT-STTPSSTTTTS-TT-TT--B-EEEEEEETT--EEEEEE--SBTTTB--B-HHHHHHHHHHTTEEEEEEE--GGG--EEETTEE-S-TT-

Sequence (430 aa):
MLRAFGAERAPGPAELDAPLPSALPSQIEATLAAEVDPDQAALFARRFRSVAALLAGMSQPEARLLEVALYRRGAQILAEPAPHALRIRALVDYVWSQAAVVQHRRPEAPTLEALAERLAAREVAPGLHHGTIEGISREGPVHLNVLRARAPRLRCLDARGPESLLELARAHGALAAISGGFFLYSEPDIEPPSRRTDPVGALVSEGQVLGPPVFARATLCQRRDGSLAIEQRGMAGVELSFSGGRRVVVGQDAQLVNRAQARVAQGQGPALAVVGSRVSARGEGALPVPLAGFVLRLRAGPLPAVGEEVRYRLPDEPAQAMAGGPFLLGEGALDLEREEFAGSAPPLTFSQDETFDRNLLPRMAVGLRADGELIALAVDGRNAERAPGLTLRGTARVLRALGCVSAMNLDGGSSKRMLVAGRGVDLPST

Foldseek 3Di:
DQCLQDPPPRDDPVQLPDDFPPCLLVLQLVLVVVQFPNVLSVVLSVLLVVLLVLLVPDDDDVSSVLNSSLRVSSVVLSVDDDDSSLQSVLSSLQSLLVSLQVVFADQPFAALLRLLLVWDWDDQDVQKTWTWRFDRHNSGTWTKIKIKGDLDDDFFDLPPDPDDQLRVCVVVVHQKDWFFADFAATQSPQDPPHHGSAGAAFWAAQLFTQAHRCWQAFKWFQAPVSFIDTHGDHQAQKWKAWPVGDIDGDPPFWDKDAQLHDQKDADFQWKWKDARFFTADIDGGIDGHHQRTIMTHGPDDDDDDGGITMTIHDPRRTNGMTGHDDKLADPCHLVCSSRSLEHRHPPVSQHPNSSHQSGFAFWWKWFAAPSRIIMIMTIADPPSRHGPHHGSNSVSSSCVSNRGNIMGTRDGHPSTWMDHRSDTPYDPND